Protein AF-0000000077863113 (afdb_homodimer)

Nearest PDB structures (foldseek):
  8gw8-assembly1_R  TM=5.136E-01  e=1.320E-01  Homo sapiens
  7f54-assembly1_R  TM=3.274E-01  e=4.863E-02  Homo sapiens
  7piv-assembly1_R  TM=4.064E-01  e=2.037E-01  Homo sapiens
  6sqg-assembly1_C  TM=4.557E-01  e=2.525E+00  Organic Lake phycodnavirus
  8r5s-assembly1_B  TM=3.617E-01  e=7.473E+00  unidentified

Solvent-accessible surface area (backbone atoms only — not comparable to full-atom values): 28691 Å² total; per-residue (Å²): 130,82,66,84,59,22,24,26,55,73,55,68,52,78,72,56,70,72,52,49,39,53,42,32,12,35,41,34,34,22,44,52,42,21,52,50,45,48,53,46,51,64,68,71,44,88,64,88,75,44,71,48,50,52,22,50,48,44,16,31,52,12,37,45,39,24,47,50,11,49,47,37,26,65,72,30,67,47,63,50,64,61,19,48,49,32,29,50,54,9,47,50,29,28,56,54,19,48,50,48,33,55,53,48,52,40,58,76,76,46,87,51,66,70,63,52,50,51,51,49,49,49,53,53,50,50,47,53,67,43,50,50,59,46,51,56,22,46,56,33,37,63,34,86,88,43,60,70,62,26,43,55,48,30,56,53,42,53,54,49,41,47,50,49,54,41,50,51,52,48,50,56,49,48,50,48,52,53,53,51,50,52,49,49,65,73,51,72,55,61,74,67,54,52,50,47,52,50,49,49,50,52,52,51,52,52,46,51,50,44,46,49,47,45,45,51,30,49,76,70,67,36,56,73,59,28,65,35,42,45,42,32,42,52,32,51,42,54,49,50,47,52,53,43,52,54,45,52,50,52,52,52,59,56,48,57,61,61,68,68,58,78,81,67,70,83,69,73,74,74,71,79,79,85,125,130,83,66,84,59,20,24,26,57,73,55,68,55,77,75,56,70,73,53,49,40,52,42,32,13,36,40,33,35,22,45,53,42,21,52,51,46,48,53,46,52,62,69,71,43,89,64,89,74,43,70,48,50,51,22,50,49,43,16,32,53,11,36,45,38,24,48,51,11,51,47,38,26,66,72,29,67,47,63,50,64,60,20,49,50,32,29,49,54,8,46,52,30,28,57,54,17,49,51,46,33,54,53,47,52,40,58,77,74,46,88,50,67,70,62,53,50,52,51,50,50,51,53,52,50,51,48,54,68,42,51,50,57,46,50,56,23,46,57,34,37,62,35,85,89,43,58,70,63,25,45,57,48,29,55,52,44,52,55,49,40,46,49,51,53,41,51,51,50,48,50,56,49,47,51,49,51,51,54,51,49,52,49,49,66,73,50,72,55,61,74,67,55,52,52,47,50,49,48,47,52,52,53,51,51,52,45,52,49,45,46,50,48,44,46,51,30,49,76,70,68,37,53,74,58,26,65,35,42,44,42,31,42,53,34,50,42,53,49,50,47,52,53,44,51,54,44,51,50,52,53,54,57,55,49,58,60,62,67,68,58,78,81,73,80,80,64,78,71,75,73,85,79,82,130

Foldseek 3Di:
DPPQDALCVLLPNDDDPVLVVVLVVLLVLLLVLLVVLLVCLVVVDPDCPDLLSVLLNQLSVLLNLLSVLVCRRHPNNDQNVVSLVSNLSSVLSNLLSVQSNLLSVCVLQPVDVVVSVVLVVVSVVLSVVLSVQLSVLVVLSSDPVHDCVSVVSNLVSVLVNLVSSLVSLVVSLVVVLVRLVVVCVVCVDDPVLVVLNVLLNVLSVLLSVLSVVLSVCSVVVNVSCSSSSVSVSSSVNSVSSVVNVVSSVVNVVVVVVVPPPPPPPPPPPVVPDDD/DPPQDALCVLLPNDDDPVLVVVLVVLLVLLLVLLVVLLVCLVVVDPDCPDLLSVLLNQLSVLLNLLSVLVCRRHPNNDQNVVSLVSNLSSVLSNLLSVQSNLLSVCVLQPVDVVVSVVLVVVSVVLSVVLSVQLSVLVVLSSDPPHDCVSVVSNLVSVLVSLVSSLVSLVVSLVVVLVRLVVVCVVCVDDPVLVVLSVLLNVLSVLLSVLSVVLSVCSVVVNVSCSSSSVSVSSSVNSVSSVVNVVSSVVNVVVVVVVPPPPPDCPVPPVPDDDD

pLDDT: mean 84.16, std 16.35, range [23.42, 97.44]

Secondary structure (DSSP, 8-state):
------HHHHTT----HHHHHHHHHHHHHHHHHHHHHHHHHHHH-S---SHHHHHHHHHHHHHHHHHHHHHHHHHS-S-HHHHHHHHHHHHHHHHHHHHHHHHHHHHHH---HHHHHHHHHHHHHHHHHHHHHHHHHHHHHH-TTS-THHHHHHHHHHHHHHHHHHHHHHHHHHHHHHHHHHHHHH----HHHHHHHHHHHHHHHHHHHHHHHHHHHHHTT-HHHHHHHHHHHHHHHHHHHHHHHHHHHHHHHHHHHHH----------------/------HHHHTT----HHHHHHHHHHHHHHHHHHHHHHHHHHHH-S---SHHHHHHHHHHHHHHHHHHHHHHHHHS-S-HHHHHHHHHHHHHHHHHHHHHHHHHHHHHH---HHHHHHHHHHHHHHHHHHHHHHHHHHHHHH-TTS-THHHHHHHHHHHHHHHHHHHHHHHHHHHHHHHHHHHHHH----HHHHHHHHHHHHHHHHHHHHHHHHHHHHHTT-HHHHHHHHHHHHHHHHHHHHHHHHHHHHHHHHHHHHH----------------

Organism: Aspergillus terreus (NCBI:txid33178)

InterPro domains:
  IPR056120 Domain of unknown function DUF7703 [PF24802] (14-252)

Structure (mmCIF, N/CA/C/O backbone):
data_AF-0000000077863113-model_v1
#
loop_
_entity.id
_entity.type
_entity.pdbx_description
1 polymer 'Integral membrane protein'
#
loop_
_atom_site.group_PDB
_atom_site.id
_atom_site.type_symbol
_atom_site.label_atom_id
_atom_site.label_alt_id
_atom_site.label_comp_id
_atom_site.label_asym_id
_atom_site.label_entity_id
_atom_site.label_seq_id
_atom_site.pdbx_PDB_ins_code
_atom_site.Cartn_x
_atom_site.Cartn_y
_atom_site.Cartn_z
_atom_site.occupancy
_atom_site.B_iso_or_equiv
_atom_site.auth_seq_id
_atom_site.auth_comp_id
_atom_site.auth_asym_id
_atom_site.auth_atom_id
_atom_site.pdbx_PDB_model_num
ATOM 1 N N . MET A 1 1 ? 6.031 -31.531 -25.062 1 33.16 1 MET A N 1
ATOM 2 C CA . MET A 1 1 ? 6.469 -30.219 -25.516 1 33.16 1 MET A CA 1
ATOM 3 C C . MET A 1 1 ? 6.57 -29.25 -24.344 1 33.16 1 MET A C 1
ATOM 5 O O . MET A 1 1 ? 5.594 -29.031 -23.625 1 33.16 1 MET A O 1
ATOM 9 N N . THR A 1 2 ? 7.715 -29.125 -23.609 1 46.34 2 THR A N 1
ATOM 10 C CA . THR A 1 2 ? 7.992 -28.359 -22.391 1 46.34 2 THR A CA 1
ATOM 11 C C . THR A 1 2 ? 7.52 -26.922 -22.547 1 46.34 2 THR A C 1
ATOM 13 O O . THR A 1 2 ? 7.809 -26.266 -23.562 1 46.34 2 THR A O 1
ATOM 16 N N . GLY A 1 3 ? 6.406 -26.547 -22.188 1 54.03 3 GLY A N 1
ATOM 17 C CA . GLY A 1 3 ? 5.84 -25.219 -22.375 1 54.03 3 GLY A CA 1
ATOM 18 C C . GLY A 1 3 ? 6.887 -24.125 -22.375 1 54.03 3 GLY A C 1
ATOM 19 O O . GLY A 1 3 ? 8.055 -24.375 -22.062 1 54.03 3 GLY A O 1
ATOM 20 N N . PRO A 1 4 ? 6.664 -22.969 -23.125 1 68.44 4 PRO A N 1
ATOM 21 C CA . PRO A 1 4 ? 7.633 -21.875 -23.234 1 68.44 4 PRO A CA 1
ATOM 22 C C . PRO A 1 4 ? 8.25 -21.5 -21.891 1 68.44 4 PRO A C 1
ATOM 24 O O . PRO A 1 4 ? 7.531 -21.375 -20.891 1 68.44 4 PRO A O 1
ATOM 27 N N . GLN A 1 5 ? 9.492 -21.844 -21.719 1 81.62 5 GLN A N 1
ATOM 28 C CA . GLN A 1 5 ? 10.273 -21.594 -20.516 1 81.62 5 GLN A CA 1
ATOM 29 C C . GLN A 1 5 ? 10.438 -20.094 -20.266 1 81.62 5 GLN A C 1
ATOM 31 O O . GLN A 1 5 ? 10.625 -19.328 -21.203 1 81.62 5 GLN A O 1
ATOM 36 N N . THR A 1 6 ? 10.258 -19.719 -19.109 1 86 6 THR A N 1
ATOM 37 C CA . THR A 1 6 ? 10.508 -18.328 -18.734 1 86 6 THR A CA 1
ATOM 38 C C . THR A 1 6 ? 12 -18.016 -18.75 1 86 6 THR A C 1
ATOM 40 O O . THR A 1 6 ? 12.828 -18.938 -18.781 1 86 6 THR A O 1
ATOM 43 N N . ALA A 1 7 ? 12.359 -16.766 -18.828 1 86.31 7 ALA A N 1
ATOM 44 C CA . ALA A 1 7 ? 13.758 -16.344 -18.812 1 86.31 7 ALA A CA 1
ATOM 45 C C . ALA A 1 7 ? 14.469 -16.844 -17.562 1 86.31 7 ALA A C 1
ATOM 47 O O . ALA A 1 7 ? 15.633 -17.25 -17.625 1 86.31 7 ALA A O 1
ATOM 48 N N . SER A 1 8 ? 13.812 -16.844 -16.484 1 85.69 8 SER A N 1
ATOM 49 C CA . SER A 1 8 ? 14.391 -17.297 -15.227 1 85.69 8 SER A CA 1
ATOM 50 C C . SER A 1 8 ? 14.727 -18.797 -15.289 1 85.69 8 SER A C 1
ATOM 52 O O . SER A 1 8 ? 15.805 -19.203 -14.875 1 85.69 8 SER A O 1
ATOM 54 N N . GLU A 1 9 ? 13.859 -19.531 -15.859 1 85 9 GLU A N 1
ATOM 55 C CA . GLU A 1 9 ? 14.086 -20.969 -15.977 1 85 9 GLU A CA 1
ATOM 56 C C . GLU A 1 9 ? 15.188 -21.281 -16.984 1 85 9 GLU A C 1
ATOM 58 O O . GLU A 1 9 ? 15.992 -22.188 -16.766 1 85 9 GLU A O 1
ATOM 63 N N . ALA A 1 10 ? 15.203 -20.484 -18.031 1 82.5 10 ALA A N 1
ATOM 64 C CA . ALA A 1 10 ? 16.188 -20.672 -19.094 1 82.5 10 ALA A CA 1
ATOM 65 C C . ALA A 1 10 ? 17.594 -20.344 -18.594 1 82.5 10 ALA A C 1
ATOM 67 O O . ALA A 1 10 ? 18.578 -20.906 -19.078 1 82.5 10 ALA A O 1
ATOM 68 N N . THR A 1 11 ? 17.672 -19.5 -17.625 1 81.88 11 THR A N 1
ATOM 69 C CA . THR A 1 11 ? 18.969 -19.062 -17.141 1 81.88 11 THR A CA 1
ATOM 70 C C . THR A 1 11 ? 19.344 -19.766 -15.852 1 81.88 11 THR A C 1
ATOM 72 O O . THR A 1 11 ? 20.344 -19.422 -15.219 1 81.88 11 THR A O 1
ATOM 75 N N . GLY A 1 12 ? 18.469 -20.672 -15.328 1 78.38 12 GLY A N 1
ATOM 76 C CA . GLY A 1 12 ? 18.812 -21.5 -14.18 1 78.38 12 GLY A CA 1
ATOM 77 C C . GLY A 1 12 ? 18.297 -20.953 -12.867 1 78.38 12 GLY A C 1
ATOM 78 O O . GLY A 1 12 ? 18.594 -21.484 -11.805 1 78.38 12 GLY A O 1
ATOM 79 N N . PHE A 1 13 ? 17.625 -19.906 -12.984 1 79.81 13 PHE A N 1
ATOM 80 C CA . PHE A 1 13 ? 17.016 -19.359 -11.781 1 79.81 13 PHE A CA 1
ATOM 81 C C . PHE A 1 13 ? 15.641 -19.969 -11.539 1 79.81 13 PHE A C 1
ATOM 83 O O . PHE A 1 13 ? 14.625 -19.391 -11.93 1 79.81 13 PHE A O 1
ATOM 90 N N . ILE A 1 14 ? 15.617 -21.078 -10.836 1 82.25 14 ILE A N 1
ATOM 91 C CA . ILE A 1 14 ? 14.375 -21.828 -10.648 1 82.25 14 ILE A CA 1
ATOM 92 C C . ILE A 1 14 ? 13.711 -21.406 -9.344 1 82.25 14 ILE A C 1
ATOM 94 O O . ILE A 1 14 ? 14.383 -21.297 -8.305 1 82.25 14 ILE A O 1
ATOM 98 N N . VAL A 1 15 ? 12.477 -21.078 -9.477 1 86.5 15 VAL A N 1
ATOM 99 C CA . VAL A 1 15 ? 11.68 -20.672 -8.32 1 86.5 15 VAL A CA 1
ATOM 100 C C . VAL A 1 15 ? 10.469 -21.594 -8.18 1 86.5 15 VAL A C 1
ATOM 102 O O . VAL A 1 15 ? 9.844 -21.969 -9.18 1 86.5 15 VAL A O 1
ATOM 105 N N . SER A 1 16 ? 10.227 -22 -6.941 1 86.81 16 SER A N 1
ATOM 106 C CA . SER A 1 16 ? 9.078 -22.859 -6.672 1 86.81 16 SER A CA 1
ATOM 107 C C . SER A 1 16 ? 7.766 -22.094 -6.848 1 86.81 16 SER A C 1
ATOM 109 O O . SER A 1 16 ? 7.758 -20.875 -6.906 1 86.81 16 SER A O 1
ATOM 111 N N . GLN A 1 17 ? 6.707 -22.797 -6.953 1 84.94 17 GLN A N 1
ATOM 112 C CA . GLN A 1 17 ? 5.398 -22.188 -7.18 1 84.94 17 GLN A CA 1
ATOM 113 C C . GLN A 1 17 ? 4.977 -21.328 -5.996 1 84.94 17 GLN A C 1
ATOM 115 O O . GLN A 1 17 ? 4.535 -20.188 -6.18 1 84.94 17 GLN A O 1
ATOM 120 N N . PRO A 1 18 ? 5.082 -21.781 -4.742 1 82.81 18 PRO A N 1
ATOM 121 C CA . PRO A 1 18 ? 4.73 -20.906 -3.613 1 82.81 18 PRO A CA 1
ATOM 122 C C . PRO A 1 18 ? 5.57 -19.641 -3.562 1 82.81 18 PRO A C 1
ATOM 124 O O . PRO A 1 18 ? 5.07 -18.578 -3.166 1 82.81 18 PRO A O 1
ATOM 127 N N . GLN A 1 19 ? 6.773 -19.781 -4.008 1 87.94 19 GLN A N 1
ATOM 128 C CA . GLN A 1 19 ? 7.641 -18.609 -4.047 1 87.94 19 GLN A CA 1
ATOM 129 C C . GLN A 1 19 ? 7.152 -17.594 -5.086 1 87.94 19 GLN A C 1
ATOM 131 O O . GLN A 1 19 ? 7.234 -16.391 -4.867 1 87.94 19 GLN A O 1
ATOM 136 N N . LYS A 1 20 ? 6.633 -18.125 -6.102 1 89.12 20 LYS A N 1
ATOM 137 C CA . LYS A 1 20 ? 6.121 -17.234 -7.145 1 89.12 20 LYS A CA 1
ATOM 138 C C . LYS A 1 20 ? 4.922 -16.438 -6.645 1 89.12 20 LYS A C 1
ATOM 140 O O . LYS A 1 20 ? 4.742 -15.281 -7.027 1 89.12 20 LYS A O 1
ATOM 145 N N . PHE A 1 21 ? 4.164 -17.047 -5.781 1 89.12 21 PHE A N 1
ATOM 146 C CA . PHE A 1 21 ? 3.029 -16.328 -5.215 1 89.12 21 PHE A CA 1
ATOM 147 C C . PHE A 1 21 ? 3.498 -15.211 -4.305 1 89.12 21 PHE A C 1
ATOM 149 O O . PHE A 1 21 ? 2.965 -14.094 -4.355 1 89.12 21 PHE A O 1
ATOM 156 N N . VAL A 1 22 ? 4.488 -15.555 -3.58 1 89.12 22 VAL A N 1
ATOM 157 C CA . VAL A 1 22 ? 5.023 -14.555 -2.664 1 89.12 22 VAL A CA 1
ATOM 158 C C . VAL A 1 22 ? 5.648 -13.406 -3.459 1 89.12 22 VAL A C 1
ATOM 160 O O . VAL A 1 22 ? 5.445 -12.234 -3.135 1 89.12 22 VAL A O 1
ATOM 163 N N . LEU A 1 23 ? 6.32 -13.766 -4.5 1 91.38 23 LEU A N 1
ATOM 164 C CA . LEU A 1 23 ? 6.957 -12.766 -5.344 1 91.38 23 LEU A CA 1
ATOM 165 C C . LEU A 1 23 ? 5.914 -11.859 -5.996 1 91.38 23 LEU A C 1
ATOM 167 O O . LEU A 1 23 ? 6.105 -10.648 -6.078 1 91.38 23 LEU A O 1
ATOM 171 N N . THR A 1 24 ? 4.875 -12.445 -6.398 1 91.56 24 THR A N 1
ATOM 172 C CA . THR A 1 24 ? 3.826 -11.664 -7.047 1 91.56 24 THR A CA 1
ATOM 173 C C . THR A 1 24 ? 3.139 -10.742 -6.039 1 91.56 24 THR A C 1
ATOM 175 O O . THR A 1 24 ? 2.783 -9.609 -6.367 1 91.56 24 THR A O 1
ATOM 178 N N . ALA A 1 25 ? 2.979 -11.195 -4.84 1 92.44 25 ALA A N 1
ATOM 179 C CA . ALA A 1 25 ? 2.41 -10.352 -3.793 1 92.44 25 ALA A CA 1
ATOM 180 C C . ALA A 1 25 ? 3.297 -9.141 -3.523 1 92.44 25 ALA A C 1
ATOM 182 O O . ALA A 1 25 ? 2.811 -8.008 -3.467 1 92.44 25 ALA A O 1
ATOM 183 N N . PHE A 1 26 ? 4.52 -9.383 -3.441 1 93.19 26 PHE A N 1
ATOM 184 C CA . PHE A 1 26 ? 5.465 -8.297 -3.191 1 93.19 26 PHE A CA 1
ATOM 185 C C . PHE A 1 26 ? 5.477 -7.312 -4.352 1 93.19 26 PHE A C 1
ATOM 187 O O . PHE A 1 26 ? 5.551 -6.098 -4.145 1 93.19 26 PHE A O 1
ATOM 194 N N . SER A 1 27 ? 5.418 -7.859 -5.535 1 93.88 27 SER A N 1
ATOM 195 C CA . SER A 1 27 ? 5.395 -6.992 -6.707 1 93.88 27 SER A CA 1
ATOM 196 C C . SER A 1 27 ? 4.141 -6.121 -6.727 1 93.88 27 SER A C 1
ATOM 198 O O . SER A 1 27 ? 4.203 -4.941 -7.086 1 93.88 27 SER A O 1
ATOM 200 N N . GLY A 1 28 ? 3.055 -6.727 -6.344 1 94.88 28 GLY A N 1
ATOM 201 C CA . GLY A 1 28 ? 1.828 -5.949 -6.262 1 94.88 28 GLY A CA 1
ATOM 202 C C . GLY A 1 28 ? 1.918 -4.793 -5.285 1 94.88 28 GLY A C 1
ATOM 203 O O . GLY A 1 28 ? 1.521 -3.67 -5.602 1 94.88 28 GLY A O 1
ATOM 204 N N . ILE A 1 29 ? 2.469 -5.043 -4.145 1 95.88 29 ILE A N 1
ATOM 205 C CA . ILE A 1 29 ? 2.615 -4.012 -3.123 1 95.88 29 ILE A CA 1
ATOM 206 C C . ILE A 1 29 ? 3.545 -2.912 -3.633 1 95.88 29 ILE A C 1
ATOM 208 O O . ILE A 1 29 ? 3.236 -1.725 -3.508 1 95.88 29 ILE A O 1
ATOM 212 N N . ALA A 1 30 ? 4.629 -3.332 -4.199 1 96.06 30 ALA A N 1
ATOM 213 C CA . ALA A 1 30 ? 5.609 -2.369 -4.695 1 96.06 30 ALA A CA 1
ATOM 214 C C . ALA A 1 30 ? 5 -1.471 -5.77 1 96.06 30 ALA A C 1
ATOM 216 O O . ALA A 1 30 ? 5.215 -0.256 -5.766 1 96.06 30 ALA A O 1
ATOM 217 N N . LEU A 1 31 ? 4.289 -2.068 -6.652 1 96.06 31 LEU A N 1
ATOM 218 C CA . LEU A 1 31 ? 3.652 -1.289 -7.711 1 96.06 31 LEU A CA 1
ATOM 219 C C . LEU A 1 31 ? 2.609 -0.339 -7.133 1 96.06 31 LEU A C 1
ATOM 221 O O . LEU A 1 31 ? 2.498 0.809 -7.57 1 96.06 31 LEU A O 1
ATOM 225 N N . PHE A 1 32 ? 1.879 -0.83 -6.176 1 96.06 32 PHE A N 1
ATOM 226 C CA . PHE A 1 32 ? 0.896 0.003 -5.492 1 96.06 32 PHE A CA 1
ATOM 227 C C . PHE A 1 32 ? 1.566 1.206 -4.84 1 96.06 32 PHE A C 1
ATOM 229 O O . PHE A 1 32 ? 1.116 2.342 -5.012 1 96.06 32 PHE A O 1
ATOM 236 N N . ILE A 1 33 ? 2.633 1.001 -4.156 1 96.25 33 ILE A N 1
ATOM 237 C CA . ILE A 1 33 ? 3.363 2.066 -3.479 1 96.25 33 ILE A CA 1
ATOM 238 C C . ILE A 1 33 ? 3.941 3.033 -4.512 1 96.25 33 ILE A C 1
ATOM 240 O O . ILE A 1 33 ? 3.891 4.25 -4.324 1 96.25 33 ILE A O 1
ATOM 244 N N . ALA A 1 34 ? 4.453 2.48 -5.547 1 96 34 ALA A N 1
ATOM 245 C CA . ALA A 1 34 ? 5.055 3.316 -6.582 1 96 34 ALA A CA 1
ATOM 246 C C . ALA A 1 34 ? 4.027 4.277 -7.18 1 96 34 ALA A C 1
ATOM 248 O O . ALA A 1 34 ? 4.309 5.465 -7.348 1 96 34 ALA A O 1
ATOM 249 N N . ILE A 1 35 ? 2.883 3.793 -7.438 1 95.25 35 ILE A N 1
ATOM 250 C CA . ILE A 1 35 ? 1.823 4.625 -7.996 1 95.25 35 ILE A CA 1
ATOM 251 C C . ILE A 1 35 ? 1.414 5.691 -6.98 1 95.25 35 ILE A C 1
ATOM 253 O O . ILE A 1 35 ? 1.232 6.859 -7.332 1 95.25 35 ILE A O 1
ATOM 257 N N . GLU A 1 36 ? 1.303 5.266 -5.82 1 93.38 36 GLU A N 1
ATOM 258 C CA . GLU A 1 36 ? 0.95 6.199 -4.754 1 93.38 36 GLU A CA 1
ATOM 259 C C . GLU A 1 36 ? 1.989 7.309 -4.625 1 93.38 36 GLU A C 1
ATOM 261 O O . GLU A 1 36 ? 1.639 8.484 -4.508 1 93.38 36 GLU A O 1
ATOM 266 N N . VAL A 1 37 ? 3.195 6.961 -4.633 1 94.56 37 VAL A N 1
ATOM 267 C CA . VAL A 1 37 ? 4.273 7.93 -4.461 1 94.56 37 VAL A CA 1
ATOM 268 C C . VAL A 1 37 ? 4.312 8.875 -5.656 1 94.56 37 VAL A C 1
ATOM 270 O O . VAL A 1 37 ? 4.582 10.07 -5.504 1 94.56 37 VAL A O 1
ATOM 273 N N . ILE A 1 38 ? 4.02 8.422 -6.801 1 94.56 38 ILE A N 1
ATOM 274 C CA . ILE A 1 38 ? 3.988 9.258 -7.996 1 94.56 38 ILE A CA 1
ATOM 275 C C . ILE A 1 38 ? 2.84 10.258 -7.891 1 94.56 38 ILE A C 1
ATOM 277 O O . ILE A 1 38 ? 3.008 11.438 -8.203 1 94.56 38 ILE A O 1
ATOM 281 N N . ILE A 1 39 ? 1.703 9.797 -7.41 1 90.56 39 ILE A N 1
ATOM 282 C CA . ILE A 1 39 ? 0.562 10.688 -7.219 1 90.56 39 ILE A CA 1
ATOM 283 C C . ILE A 1 39 ? 0.904 11.742 -6.172 1 90.56 39 ILE A C 1
ATOM 285 O O . ILE A 1 39 ? 0.648 12.93 -6.379 1 90.56 39 ILE A O 1
ATOM 289 N N . LEU A 1 40 ? 1.508 11.312 -5.141 1 88.44 40 LEU A N 1
ATOM 290 C CA . LEU A 1 40 ? 1.913 12.25 -4.094 1 88.44 40 LEU A CA 1
ATOM 291 C C . LEU A 1 40 ? 2.896 13.281 -4.633 1 88.44 40 LEU A C 1
ATOM 293 O O . LEU A 1 40 ? 2.883 14.438 -4.211 1 88.44 40 LEU A O 1
ATOM 297 N N . CYS A 1 41 ? 3.715 12.836 -5.504 1 89.75 41 CYS A N 1
ATOM 298 C CA . CYS A 1 41 ? 4.695 13.734 -6.109 1 89.75 41 CYS A CA 1
ATOM 299 C C . CYS A 1 41 ? 4.008 14.883 -6.844 1 89.75 41 CYS A C 1
ATOM 301 O O . CYS A 1 41 ? 4.387 16.047 -6.688 1 89.75 41 CYS A O 1
ATOM 303 N N . PHE A 1 42 ? 2.965 14.641 -7.484 1 88.56 42 PHE A N 1
ATOM 304 C CA . PHE A 1 42 ? 2.285 15.641 -8.289 1 88.56 42 PHE A CA 1
ATOM 305 C C . PHE A 1 42 ? 1.34 16.484 -7.434 1 88.56 42 PHE A C 1
ATOM 307 O O . PHE A 1 42 ? 1.058 17.641 -7.758 1 88.56 42 PHE A O 1
ATOM 314 N N . VAL A 1 43 ? 0.921 15.969 -6.293 1 82.31 43 VAL A N 1
ATOM 315 C CA . VAL A 1 43 ? -0.002 16.688 -5.418 1 82.31 43 VAL A CA 1
ATOM 316 C C . VAL A 1 43 ? 0.781 17.578 -4.465 1 82.31 43 VAL A C 1
ATOM 318 O O . VAL A 1 43 ? 0.33 18.672 -4.125 1 82.31 43 VAL A O 1
ATOM 321 N N . THR A 1 44 ? 1.871 17.125 -4.023 1 81.56 44 THR A N 1
ATOM 322 C CA . THR A 1 44 ? 2.641 17.828 -3.002 1 81.56 44 THR A CA 1
ATOM 323 C C . THR A 1 44 ? 3.404 19 -3.611 1 81.56 44 THR A C 1
ATOM 325 O O . THR A 1 44 ? 3.477 20.078 -3.018 1 81.56 44 THR A O 1
ATOM 328 N N . PHE A 1 45 ? 3.922 18.781 -4.77 1 80.81 45 PHE A N 1
ATOM 329 C CA . PHE A 1 45 ? 4.766 19.828 -5.336 1 80.81 45 PHE A CA 1
ATOM 330 C C . PHE A 1 45 ? 3.957 20.75 -6.254 1 80.81 45 PHE A C 1
ATOM 332 O O . PHE A 1 45 ? 3.16 20.266 -7.062 1 80.81 45 PHE A O 1
ATOM 339 N N . LYS A 1 46 ? 4.172 21.969 -6.004 1 76.75 46 LYS A N 1
ATOM 340 C CA . LYS A 1 46 ? 3.521 22.984 -6.832 1 76.75 46 LYS A CA 1
ATOM 341 C C . LYS A 1 46 ? 4.406 23.391 -8.008 1 76.75 46 LYS A C 1
ATOM 343 O O . LYS A 1 46 ? 3.904 23.781 -9.062 1 76.75 46 LYS A O 1
ATOM 348 N N . ARG A 1 47 ? 5.703 23.328 -7.75 1 79 47 ARG A N 1
ATOM 349 C CA . ARG A 1 47 ? 6.676 23.625 -8.789 1 79 47 ARG A CA 1
ATOM 350 C C . ARG A 1 47 ? 7.441 22.375 -9.203 1 79 47 ARG A C 1
ATOM 352 O O . ARG A 1 47 ? 7.895 21.609 -8.352 1 79 47 ARG A O 1
ATOM 359 N N . TYR A 1 48 ? 7.527 22.172 -10.391 1 78.44 48 TYR A N 1
ATOM 360 C CA . TYR A 1 48 ? 8.125 20.938 -10.914 1 78.44 48 TYR A CA 1
ATOM 361 C C . TYR A 1 48 ? 9.555 21.188 -11.383 1 78.44 48 TYR A C 1
ATOM 363 O O . TYR A 1 48 ? 10.008 20.578 -12.359 1 78.44 48 TYR A O 1
ATOM 371 N N . ARG A 1 49 ? 10.242 21.969 -10.75 1 75.75 49 ARG A N 1
ATOM 372 C CA . ARG A 1 49 ? 11.555 22.297 -11.305 1 75.75 49 ARG A CA 1
ATOM 373 C C . ARG A 1 49 ? 12.672 21.906 -10.344 1 75.75 49 ARG A C 1
ATOM 375 O O . ARG A 1 49 ? 13.836 21.844 -10.734 1 75.75 49 ARG A O 1
ATOM 382 N N . GLY A 1 50 ? 12.461 21.438 -9.32 1 82.38 50 GLY A N 1
ATOM 383 C CA . GLY A 1 50 ? 13.539 21.188 -8.367 1 82.38 50 GLY A CA 1
ATOM 384 C C . GLY A 1 50 ? 14.109 19.781 -8.469 1 82.38 50 GLY A C 1
ATOM 385 O O . GLY A 1 50 ? 13.453 18.875 -8.977 1 82.38 50 GLY A O 1
ATOM 386 N N . ALA A 1 51 ? 15.461 19.703 -8.156 1 83.5 51 ALA A N 1
ATOM 387 C CA . ALA A 1 51 ? 16.141 18.406 -8.125 1 83.5 51 ALA A CA 1
ATOM 388 C C . ALA A 1 51 ? 15.406 17.422 -7.234 1 83.5 51 ALA A C 1
ATOM 390 O O . ALA A 1 51 ? 15.367 16.219 -7.527 1 83.5 51 ALA A O 1
ATOM 391 N N . TYR A 1 52 ? 14.812 17.938 -6.316 1 87 52 TYR A N 1
ATOM 392 C CA . TYR A 1 52 ? 14.078 17.094 -5.387 1 87 52 TYR A CA 1
ATOM 393 C C . TYR A 1 52 ? 12.867 16.469 -6.062 1 87 52 TYR A C 1
ATOM 395 O O . TYR A 1 52 ? 12.656 15.25 -5.965 1 87 52 TYR A O 1
ATOM 403 N N . PHE A 1 53 ? 12.188 17.219 -6.812 1 88.56 53 PHE A N 1
ATOM 404 C CA . PHE A 1 53 ? 11.016 16.719 -7.527 1 88.56 53 PHE A CA 1
ATOM 405 C C . PHE A 1 53 ? 11.414 15.672 -8.562 1 88.56 53 PHE A C 1
ATOM 407 O O . PHE A 1 53 ? 10.836 14.578 -8.594 1 88.56 53 PHE A O 1
ATOM 414 N N . TRP A 1 54 ? 12.383 16.016 -9.32 1 90.81 54 TRP A N 1
ATOM 415 C CA . TRP A 1 54 ? 12.773 15.125 -10.414 1 90.81 54 TRP A CA 1
ATOM 416 C C . TRP A 1 54 ? 13.391 13.836 -9.875 1 90.81 54 TRP A C 1
ATOM 418 O O . TRP A 1 54 ? 13.18 12.758 -10.438 1 90.81 54 TRP A O 1
ATOM 428 N N . SER A 1 55 ? 14.164 13.906 -8.867 1 93.38 55 SER A N 1
ATOM 429 C CA . SER A 1 55 ? 14.75 12.703 -8.297 1 93.38 55 SER A CA 1
ATOM 430 C C . SER A 1 55 ? 13.68 11.781 -7.727 1 93.38 55 SER A C 1
ATOM 432 O O . SER A 1 55 ? 13.75 10.562 -7.887 1 93.38 55 SER A O 1
ATOM 434 N N . LEU A 1 56 ? 12.688 12.383 -7.137 1 93.06 56 LEU A N 1
ATOM 435 C CA . LEU A 1 56 ? 11.586 11.602 -6.59 1 93.06 56 LEU A CA 1
ATOM 436 C C . LEU A 1 56 ? 10.789 10.922 -7.707 1 93.06 56 LEU A C 1
ATOM 438 O O . LEU A 1 56 ? 10.445 9.75 -7.602 1 93.06 56 LEU A O 1
ATOM 442 N N . LEU A 1 57 ? 10.57 11.664 -8.703 1 94.31 57 LEU A N 1
ATOM 443 C CA . LEU A 1 57 ? 9.789 11.141 -9.82 1 94.31 57 LEU A CA 1
ATOM 444 C C . LEU A 1 57 ? 10.555 10.039 -10.547 1 94.31 57 LEU A C 1
ATOM 446 O O . LEU A 1 57 ? 9.992 8.977 -10.844 1 94.31 57 LEU A O 1
ATOM 450 N N . VAL A 1 58 ? 11.789 10.281 -10.773 1 95.38 58 VAL A N 1
ATOM 451 C CA . VAL A 1 58 ? 12.625 9.32 -11.484 1 95.38 58 VAL A CA 1
ATOM 452 C C . VAL A 1 58 ? 12.773 8.047 -10.641 1 95.38 58 VAL A C 1
ATOM 454 O O . VAL A 1 58 ? 12.68 6.938 -11.172 1 95.38 58 VAL A O 1
ATOM 457 N N . ALA A 1 59 ? 13.008 8.188 -9.398 1 96.06 59 ALA A N 1
ATOM 458 C CA . ALA A 1 59 ? 13.133 7.035 -8.516 1 96.06 59 ALA A CA 1
ATOM 459 C C . ALA A 1 59 ? 11.836 6.234 -8.469 1 96.06 59 ALA A C 1
ATOM 461 O O . ALA A 1 59 ? 11.859 5 -8.508 1 96.06 59 ALA A O 1
ATOM 462 N N . SER A 1 60 ? 10.711 6.891 -8.438 1 96.06 60 SER A N 1
ATOM 463 C CA . SER A 1 60 ? 9.422 6.223 -8.375 1 96.06 60 SER A CA 1
ATOM 464 C C . SER A 1 60 ? 9.109 5.504 -9.688 1 96.06 60 SER A C 1
ATOM 466 O O . SER A 1 60 ? 8.578 4.391 -9.68 1 96.06 60 SER A O 1
ATOM 468 N N . CYS A 1 61 ? 9.43 6.148 -10.758 1 96.44 61 CYS A N 1
ATOM 469 C CA . CYS A 1 61 ? 9.242 5.5 -12.055 1 96.44 61 CYS A CA 1
ATOM 470 C C . CYS A 1 61 ? 10.156 4.293 -12.195 1 96.44 61 CYS A C 1
ATOM 472 O O . CYS A 1 61 ? 9.773 3.285 -12.789 1 96.44 61 CYS A O 1
ATOM 474 N N . GLY A 1 62 ? 11.32 4.484 -11.656 1 97.38 62 GLY A N 1
ATOM 475 C CA . GLY A 1 62 ? 12.25 3.369 -11.68 1 97.38 62 GLY A CA 1
ATOM 476 C C . GLY A 1 62 ? 11.734 2.146 -10.945 1 97.38 62 GLY A C 1
ATOM 477 O O . GLY A 1 62 ? 12.008 1.013 -11.344 1 97.38 62 GLY A O 1
ATOM 478 N N . LEU A 1 63 ? 10.977 2.342 -9.891 1 96.94 63 LEU A N 1
ATOM 479 C CA . LEU A 1 63 ? 10.359 1.25 -9.148 1 96.94 63 LEU A CA 1
ATOM 480 C C . LEU A 1 63 ? 9.438 0.433 -10.047 1 96.94 63 LEU A C 1
ATOM 482 O O . LEU A 1 63 ? 9.492 -0.798 -10.047 1 96.94 63 LEU A O 1
ATOM 486 N N . ILE A 1 64 ? 8.68 1.106 -10.828 1 97.06 64 ILE A N 1
ATOM 487 C CA . ILE A 1 64 ? 7.715 0.462 -11.711 1 97.06 64 ILE A CA 1
ATOM 488 C C . ILE A 1 64 ? 8.453 -0.336 -12.789 1 97.06 64 ILE A C 1
ATOM 490 O O . ILE A 1 64 ? 8.133 -1.5 -13.031 1 97.06 64 ILE A O 1
ATOM 494 N N . VAL A 1 65 ? 9.445 0.294 -13.328 1 97.06 65 VAL A N 1
ATOM 495 C CA . VAL A 1 65 ? 10.203 -0.33 -14.414 1 97.06 65 VAL A CA 1
ATOM 496 C C . VAL A 1 65 ? 10.93 -1.569 -13.891 1 97.06 65 VAL A C 1
ATOM 498 O O . VAL A 1 65 ? 10.93 -2.615 -14.539 1 97.06 65 VAL A O 1
ATOM 501 N N . ASN A 1 66 ? 11.5 -1.408 -12.727 1 97 66 ASN A N 1
ATOM 502 C CA . ASN A 1 66 ? 12.203 -2.535 -12.117 1 97 66 ASN A CA 1
ATOM 503 C C . ASN A 1 66 ? 11.25 -3.695 -11.836 1 97 66 ASN A C 1
ATOM 505 O O . ASN A 1 66 ? 11.57 -4.848 -12.133 1 97 66 ASN A O 1
ATOM 509 N N . CYS A 1 67 ? 10.086 -3.416 -11.352 1 95.12 67 CYS A N 1
ATOM 510 C CA . CYS A 1 67 ? 9.094 -4.434 -11.039 1 95.12 67 CYS A CA 1
ATOM 511 C C . CYS A 1 67 ? 8.609 -5.137 -12.297 1 95.12 67 CYS A C 1
ATOM 513 O O . CYS A 1 67 ? 8.516 -6.363 -12.336 1 95.12 67 CYS A O 1
ATOM 515 N N . ILE A 1 68 ? 8.398 -4.395 -13.297 1 94.62 68 ILE A N 1
ATOM 516 C CA . ILE A 1 68 ? 7.945 -4.961 -14.562 1 94.62 68 ILE A CA 1
ATOM 517 C C . ILE A 1 68 ? 9.031 -5.863 -15.141 1 94.62 68 ILE A C 1
ATOM 519 O O . ILE A 1 68 ? 8.742 -6.938 -15.68 1 94.62 68 ILE A O 1
ATOM 523 N N . GLY A 1 69 ? 10.219 -5.41 -15.016 1 95.38 69 GLY A N 1
ATOM 524 C CA . GLY A 1 69 ? 11.328 -6.23 -15.477 1 95.38 69 GLY A CA 1
ATOM 525 C C . GLY A 1 69 ? 11.383 -7.594 -14.82 1 95.38 69 GLY A C 1
ATOM 526 O O . GLY A 1 69 ? 11.523 -8.617 -15.5 1 95.38 69 GLY A O 1
ATOM 527 N N . PHE A 1 70 ? 11.211 -7.605 -13.562 1 93.44 70 PHE A N 1
ATOM 528 C CA . PHE A 1 70 ? 11.273 -8.867 -12.844 1 93.44 70 PHE A CA 1
ATOM 529 C C . PHE A 1 70 ? 10.031 -9.711 -13.117 1 93.44 70 PHE A C 1
ATOM 531 O O . PHE A 1 70 ? 10.109 -10.945 -13.164 1 93.44 70 PHE A O 1
ATOM 538 N N . ILE A 1 71 ? 8.93 -9.078 -13.312 1 91.69 71 ILE A N 1
ATOM 539 C CA . ILE A 1 71 ? 7.723 -9.82 -13.672 1 91.69 71 ILE A CA 1
ATOM 540 C C . ILE A 1 71 ? 7.926 -10.523 -15.008 1 91.69 71 ILE A C 1
ATOM 542 O O . ILE A 1 71 ? 7.609 -11.703 -15.148 1 91.69 71 ILE A O 1
ATOM 546 N N . ILE A 1 72 ? 8.516 -9.844 -15.93 1 92.62 72 ILE A N 1
ATOM 547 C CA . ILE A 1 72 ? 8.781 -10.445 -17.234 1 92.62 72 ILE A CA 1
ATOM 548 C C . ILE A 1 72 ? 9.82 -11.555 -17.094 1 92.62 72 ILE A C 1
ATOM 550 O O . ILE A 1 72 ? 9.68 -12.625 -17.688 1 92.62 72 ILE A O 1
ATOM 554 N N . PHE A 1 73 ? 10.766 -11.352 -16.266 1 92.81 73 PHE A N 1
ATOM 555 C CA . PHE A 1 73 ? 11.867 -12.289 -16.078 1 92.81 73 PHE A CA 1
ATOM 556 C C . PHE A 1 73 ? 11.367 -13.609 -15.508 1 92.81 73 PHE A C 1
ATOM 558 O O . PHE A 1 73 ? 11.773 -14.68 -15.953 1 92.81 73 PHE A O 1
ATOM 565 N N . PHE A 1 74 ? 10.406 -13.562 -14.609 1 89.88 74 PHE A N 1
ATOM 566 C CA . PHE A 1 74 ? 10.016 -14.75 -13.867 1 89.88 74 PHE A CA 1
ATOM 567 C C . PHE A 1 74 ? 8.734 -15.352 -14.43 1 89.88 74 PHE A C 1
ATOM 569 O O . PHE A 1 74 ? 8.492 -16.547 -14.297 1 89.88 74 PHE A O 1
ATOM 576 N N . PHE A 1 75 ? 7.91 -14.547 -15.133 1 88.5 75 PHE A N 1
ATOM 577 C CA . PHE A 1 75 ? 6.566 -15.047 -15.398 1 88.5 75 PHE A CA 1
ATOM 578 C C . PHE A 1 75 ? 6.27 -15.047 -16.891 1 88.5 75 PHE A C 1
ATOM 580 O O . PHE A 1 75 ? 5.305 -15.672 -17.344 1 88.5 75 PHE A O 1
ATOM 587 N N . VAL A 1 76 ? 7.012 -14.398 -17.625 1 87.75 76 VAL A N 1
ATOM 588 C CA . VAL A 1 76 ? 6.734 -14.289 -19.047 1 87.75 76 VAL A CA 1
ATOM 589 C C . VAL A 1 76 ? 7.824 -15.008 -19.844 1 87.75 76 VAL A C 1
ATOM 591 O O . VAL A 1 76 ? 9.008 -14.93 -19.5 1 87.75 76 VAL A O 1
ATOM 594 N N . ALA A 1 77 ? 7.367 -15.734 -20.844 1 87.12 77 ALA A N 1
ATOM 595 C CA . ALA A 1 77 ? 8.32 -16.391 -21.734 1 87.12 77 ALA A CA 1
ATOM 596 C C . ALA A 1 77 ? 8.852 -15.43 -22.797 1 87.12 77 ALA A C 1
ATOM 598 O O . ALA A 1 77 ? 8.328 -15.375 -23.906 1 87.12 77 ALA A O 1
ATOM 599 N N . ALA A 1 78 ? 9.711 -14.57 -22.406 1 87.19 78 ALA A N 1
ATOM 600 C CA . ALA A 1 78 ? 10.328 -13.586 -23.281 1 87.19 78 ALA A CA 1
ATOM 601 C C . ALA A 1 78 ? 11.852 -13.68 -23.219 1 87.19 78 ALA A C 1
ATOM 603 O O . ALA A 1 78 ? 12.406 -14.469 -22.453 1 87.19 78 ALA A O 1
ATOM 604 N N . SER A 1 79 ? 12.422 -13 -24.141 1 89.38 79 SER A N 1
ATOM 605 C CA . SER A 1 79 ? 13.875 -12.945 -24.172 1 89.38 79 SER A CA 1
ATOM 606 C C . SER A 1 79 ? 14.43 -12.414 -22.844 1 89.38 79 SER A C 1
ATOM 608 O O . SER A 1 79 ? 13.922 -11.43 -22.312 1 89.38 79 SER A O 1
ATOM 610 N N . PRO A 1 80 ? 15.383 -13.102 -22.344 1 91.69 80 PRO A N 1
ATOM 611 C CA . PRO A 1 80 ? 15.977 -12.641 -21.094 1 91.69 80 PRO A CA 1
ATOM 612 C C . PRO A 1 80 ? 16.594 -11.25 -21.203 1 91.69 80 PRO A C 1
ATOM 614 O O . PRO A 1 80 ? 16.672 -10.523 -20.203 1 91.69 80 PRO A O 1
ATOM 617 N N . TYR A 1 81 ? 16.953 -10.836 -22.391 1 93.38 81 TYR A N 1
ATOM 618 C CA . TYR A 1 81 ? 17.625 -9.555 -22.578 1 93.38 81 TYR A CA 1
ATOM 619 C C . TYR A 1 81 ? 16.672 -8.391 -22.344 1 93.38 81 TYR A C 1
ATOM 621 O O . TYR A 1 81 ? 17.062 -7.348 -21.828 1 93.38 81 TYR A O 1
ATOM 629 N N . VAL A 1 82 ? 15.453 -8.578 -22.719 1 93.81 82 VAL A N 1
ATOM 630 C CA . VAL A 1 82 ? 14.469 -7.523 -22.516 1 93.81 82 VAL A CA 1
ATOM 631 C C . VAL A 1 82 ? 14.211 -7.32 -21.031 1 93.81 82 VAL A C 1
ATOM 633 O O . VAL A 1 82 ? 14.219 -6.188 -20.547 1 93.81 82 VAL A O 1
ATOM 636 N N . SER A 1 83 ? 13.984 -8.359 -20.359 1 95 83 SER A N 1
ATOM 637 C CA . SER A 1 83 ? 13.703 -8.273 -18.922 1 95 83 SER A CA 1
ATOM 638 C C . SER A 1 83 ? 14.906 -7.723 -18.156 1 95 83 SER A C 1
ATOM 640 O O . SER A 1 83 ? 14.75 -6.836 -17.312 1 95 83 SER A O 1
ATOM 642 N N . VAL A 1 84 ? 16.078 -8.156 -18.547 1 95.19 84 VAL A N 1
ATOM 643 C CA . VAL A 1 84 ? 17.281 -7.734 -17.859 1 95.19 84 VAL A CA 1
ATOM 644 C C . VAL A 1 84 ? 17.531 -6.246 -18.094 1 95.19 84 VAL A C 1
ATOM 646 O O . VAL A 1 84 ? 17.922 -5.52 -17.172 1 95.19 84 VAL A O 1
ATOM 649 N N . THR A 1 85 ? 17.297 -5.785 -19.234 1 96.69 85 THR A N 1
ATOM 650 C CA . THR A 1 85 ? 17.469 -4.371 -19.547 1 96.69 85 THR A CA 1
ATOM 651 C C . THR A 1 85 ? 16.516 -3.518 -18.703 1 96.69 85 THR A C 1
ATOM 653 O O . THR A 1 85 ? 16.922 -2.498 -18.141 1 96.69 85 THR A O 1
ATOM 656 N N . LEU A 1 86 ? 15.344 -3.926 -18.578 1 96.5 86 LEU A N 1
ATOM 657 C CA . LEU A 1 86 ? 14.375 -3.197 -17.766 1 96.5 86 LEU A CA 1
ATOM 658 C C . LEU A 1 86 ? 14.766 -3.225 -16.297 1 96.5 86 LEU A C 1
ATOM 660 O O . LEU A 1 86 ? 14.672 -2.207 -15.602 1 96.5 86 LEU A O 1
ATOM 664 N N . ILE A 1 87 ? 15.211 -4.363 -15.875 1 96.56 87 ILE A N 1
ATOM 665 C CA . ILE A 1 87 ? 15.633 -4.523 -14.492 1 96.56 87 ILE A CA 1
ATOM 666 C C . ILE A 1 87 ? 16.766 -3.553 -14.18 1 96.56 87 ILE A C 1
ATOM 668 O O . ILE A 1 87 ? 16.75 -2.867 -13.156 1 96.56 87 ILE A O 1
ATOM 672 N N . LEU A 1 88 ? 17.672 -3.48 -15.094 1 97.06 88 LEU A N 1
ATOM 673 C CA . LEU A 1 88 ? 18.859 -2.641 -14.891 1 97.06 88 LEU A CA 1
ATOM 674 C C . LEU A 1 88 ? 18.484 -1.163 -14.93 1 97.06 88 LEU A C 1
ATOM 676 O O . LEU A 1 88 ? 18.891 -0.39 -14.062 1 97.06 88 LEU A O 1
ATOM 680 N N . ILE A 1 89 ? 17.703 -0.792 -15.859 1 97 89 ILE A N 1
ATOM 681 C CA . ILE A 1 89 ? 17.266 0.598 -15.953 1 97 89 ILE A CA 1
ATOM 682 C C . ILE A 1 89 ? 16.516 0.992 -14.695 1 97 89 ILE A C 1
ATOM 684 O O . ILE A 1 89 ? 16.766 2.053 -14.117 1 97 89 ILE A O 1
ATOM 688 N N . GLY A 1 90 ? 15.625 0.157 -14.289 1 97.38 90 GLY A N 1
ATOM 689 C CA . GLY A 1 90 ? 14.875 0.413 -13.078 1 97.38 90 GLY A CA 1
ATOM 690 C C . GLY A 1 90 ? 15.75 0.514 -11.844 1 97.38 90 GLY A C 1
ATOM 691 O O . GLY A 1 90 ? 15.547 1.396 -11 1 97.38 90 GLY A O 1
ATOM 692 N N . TRP A 1 91 ? 16.672 -0.357 -11.766 1 96.56 91 TRP A N 1
ATOM 693 C CA . TRP A 1 91 ? 17.578 -0.379 -10.617 1 96.56 91 TRP A CA 1
ATOM 694 C C . TRP A 1 91 ? 18.406 0.9 -10.555 1 96.56 91 TRP A C 1
ATOM 696 O O . TRP A 1 91 ? 18.516 1.521 -9.5 1 96.56 91 TRP A O 1
ATOM 706 N N . TYR A 1 92 ? 18.922 1.312 -11.711 1 96.44 92 TYR A N 1
ATOM 707 C CA . TYR A 1 92 ? 19.719 2.537 -11.773 1 96.44 92 TYR A CA 1
ATOM 708 C C . TYR A 1 92 ? 18.906 3.732 -11.281 1 96.44 92 TYR A C 1
ATOM 710 O O . TYR A 1 92 ? 19.375 4.496 -10.43 1 96.44 92 TYR A O 1
ATOM 718 N N . CYS A 1 93 ? 17.719 3.799 -11.789 1 95.81 93 CYS A N 1
ATOM 719 C CA . CYS A 1 93 ? 16.875 4.941 -11.484 1 95.81 93 CYS A CA 1
ATOM 720 C C . CYS A 1 93 ? 16.422 4.918 -10.031 1 95.81 93 CYS A C 1
ATOM 722 O O . CYS A 1 93 ? 16.391 5.957 -9.367 1 95.81 93 CYS A O 1
ATOM 724 N N . MET A 1 94 ? 16.172 3.812 -9.555 1 94.75 94 MET A N 1
ATOM 725 C CA . MET A 1 94 ? 15.641 3.682 -8.203 1 94.75 94 MET A CA 1
ATOM 726 C C . MET A 1 94 ? 16.719 3.979 -7.168 1 94.75 94 MET A C 1
ATOM 728 O O . MET A 1 94 ? 16.516 4.801 -6.273 1 94.75 94 MET A O 1
ATOM 732 N N . VAL A 1 95 ? 17.891 3.375 -7.293 1 94.31 95 VAL A N 1
ATOM 733 C CA . VAL A 1 95 ? 18.922 3.467 -6.277 1 94.31 95 VAL A CA 1
ATOM 734 C C . VAL A 1 95 ? 19.609 4.828 -6.359 1 94.31 95 VAL A C 1
ATOM 736 O O . VAL A 1 95 ? 19.766 5.52 -5.348 1 94.31 95 VAL A O 1
ATOM 739 N N . THR A 1 96 ? 20 5.188 -7.543 1 94.31 96 THR A N 1
ATOM 740 C CA . THR A 1 96 ? 20.656 6.48 -7.707 1 94.31 96 THR A CA 1
ATOM 741 C C . THR A 1 96 ? 19.672 7.621 -7.492 1 94.31 96 THR A C 1
ATOM 743 O O . THR A 1 96 ? 20.031 8.656 -6.926 1 94.31 96 THR A O 1
ATOM 746 N N . GLY A 1 97 ? 18.438 7.398 -7.938 1 93.62 97 GLY A N 1
ATOM 747 C CA . GLY A 1 97 ? 17.422 8.406 -7.68 1 93.62 97 GLY A CA 1
ATOM 748 C C . GLY A 1 97 ? 17.203 8.664 -6.203 1 93.62 97 GLY A C 1
ATOM 749 O O . GLY A 1 97 ? 17.125 9.82 -5.777 1 93.62 97 GLY A O 1
ATOM 750 N N . HIS A 1 98 ? 17.109 7.629 -5.477 1 93.88 98 HIS A N 1
ATOM 751 C CA . HIS A 1 98 ? 16.922 7.777 -4.039 1 93.88 98 HIS A CA 1
ATOM 752 C C . HIS A 1 98 ? 18.109 8.477 -3.395 1 93.88 98 HIS A C 1
ATOM 754 O O . HIS A 1 98 ? 17.938 9.281 -2.477 1 93.88 98 HIS A O 1
ATOM 760 N N . SER A 1 99 ? 19.328 8.203 -3.814 1 93.69 99 SER A N 1
ATOM 761 C CA . SER A 1 99 ? 20.516 8.859 -3.287 1 93.69 99 SER A CA 1
ATOM 762 C C . SER A 1 99 ? 20.484 10.359 -3.562 1 93.69 99 SER A C 1
ATOM 764 O O . SER A 1 99 ? 20.875 11.156 -2.703 1 93.69 99 SER A O 1
ATOM 766 N N . ILE A 1 100 ? 20.016 10.68 -4.699 1 93.38 100 ILE A N 1
ATOM 767 C CA . ILE A 1 100 ? 19.938 12.094 -5.043 1 93.38 100 ILE A CA 1
ATOM 768 C C . ILE A 1 100 ? 18.844 12.766 -4.215 1 93.38 100 ILE A C 1
ATOM 770 O O . ILE A 1 100 ? 18.984 13.938 -3.836 1 93.38 100 ILE A O 1
ATOM 774 N N . VAL A 1 101 ? 17.797 12.086 -3.951 1 91.88 101 VAL A N 1
ATOM 775 C CA . VAL A 1 101 ? 16.766 12.609 -3.07 1 91.88 101 VAL A CA 1
ATOM 776 C C . VAL A 1 101 ? 17.359 12.93 -1.702 1 91.88 101 VAL A C 1
ATOM 778 O O . VAL A 1 101 ? 17.109 14.008 -1.146 1 91.88 101 VAL A O 1
ATOM 781 N N . LEU A 1 102 ? 18.156 12.023 -1.181 1 90 102 LEU A N 1
ATOM 782 C CA . LEU A 1 102 ? 18.797 12.242 0.109 1 90 102 LEU A CA 1
ATOM 783 C C . LEU A 1 102 ? 19.75 13.43 0.048 1 90 102 LEU A C 1
ATOM 785 O O . LEU A 1 102 ? 19.812 14.227 0.985 1 90 102 LEU A O 1
ATOM 789 N N . TRP A 1 103 ? 20.438 13.484 -1.024 1 90.56 103 TRP A N 1
ATOM 790 C CA . TRP A 1 103 ? 21.359 14.594 -1.234 1 90.56 103 TRP A CA 1
ATOM 791 C C . TRP A 1 103 ? 20.609 15.922 -1.296 1 90.56 103 TRP A C 1
ATOM 793 O O . TRP A 1 103 ? 21.047 16.922 -0.705 1 90.56 103 TRP A O 1
ATOM 803 N N . SER A 1 104 ? 19.531 15.992 -1.966 1 87.44 104 SER A N 1
ATOM 804 C CA . SER A 1 104 ? 18.734 17.203 -2.111 1 87.44 104 SER A CA 1
ATOM 805 C C . SER A 1 104 ? 18.188 17.672 -0.769 1 87.44 104 SER A C 1
ATOM 807 O O . SER A 1 104 ? 18.047 18.875 -0.524 1 87.44 104 SER A O 1
ATOM 809 N N . ARG A 1 105 ? 17.875 16.766 -0.011 1 83.94 105 ARG A N 1
ATOM 810 C CA . ARG A 1 105 ? 17.375 17.078 1.324 1 83.94 105 ARG A CA 1
ATOM 811 C C . ARG A 1 105 ? 18.469 17.719 2.176 1 83.94 105 ARG A C 1
ATOM 813 O O . ARG A 1 105 ? 18.172 18.562 3.029 1 83.94 105 ARG A O 1
ATOM 820 N N . LEU A 1 106 ? 19.609 17.297 2.006 1 82.81 106 LEU A N 1
ATOM 821 C CA . LEU A 1 106 ? 20.719 17.828 2.783 1 82.81 106 LEU A CA 1
ATOM 822 C C . LEU A 1 106 ? 20.891 19.328 2.537 1 82.81 106 LEU A C 1
ATOM 824 O O . LEU A 1 106 ? 21.391 20.047 3.406 1 82.81 106 LEU A O 1
ATOM 828 N N . HIS A 1 107 ? 20.438 19.766 1.401 1 80.06 107 HIS A N 1
ATOM 829 C CA . HIS A 1 107 ? 20.5 21.203 1.099 1 80.06 107 HIS A CA 1
ATOM 830 C C . HIS A 1 107 ? 19.625 22 2.047 1 80.06 107 HIS A C 1
ATOM 832 O O . HIS A 1 107 ? 19.891 23.188 2.277 1 80.06 107 HIS A O 1
ATOM 838 N N . LEU A 1 108 ? 18.703 21.391 2.602 1 72.06 108 LEU A N 1
ATOM 839 C CA . LEU A 1 108 ? 17.766 22.078 3.469 1 72.06 108 LEU A CA 1
ATOM 840 C C . LEU A 1 108 ? 18.344 22.25 4.867 1 72.06 108 LEU A C 1
ATOM 842 O O . LEU A 1 108 ? 17.953 23.172 5.598 1 72.06 108 LEU A O 1
ATOM 846 N N . VAL A 1 109 ? 19.281 21.406 5.184 1 71.94 109 VAL A N 1
ATOM 847 C CA . VAL A 1 109 ? 19.797 21.438 6.555 1 71.94 109 VAL A CA 1
ATOM 848 C C . VAL A 1 109 ? 21.25 21.891 6.551 1 71.94 109 VAL A C 1
ATOM 850 O O . VAL A 1 109 ? 21.734 22.422 7.547 1 71.94 109 VAL A O 1
ATOM 853 N N . PHE A 1 110 ? 21.875 21.547 5.496 1 70.31 110 PHE A N 1
ATOM 854 C CA . PHE A 1 110 ? 23.328 21.719 5.426 1 70.31 110 PHE A CA 1
ATOM 855 C C . PHE A 1 110 ? 23.688 22.812 4.426 1 70.31 110 PHE A C 1
ATOM 857 O O . PHE A 1 110 ? 23.344 22.719 3.246 1 70.31 110 PHE A O 1
ATOM 864 N N . ARG A 1 111 ? 24.125 23.969 4.977 1 68.94 111 ARG A N 1
ATOM 865 C CA . ARG A 1 111 ? 24.359 25.141 4.141 1 68.94 111 ARG A CA 1
ATOM 866 C C . ARG A 1 111 ? 25.828 25.25 3.744 1 68.94 111 ARG A C 1
ATOM 868 O O . ARG A 1 111 ? 26.375 26.344 3.662 1 68.94 111 ARG A O 1
ATOM 875 N N . ARG A 1 112 ? 26.547 24.219 3.609 1 82.56 112 ARG A N 1
ATOM 876 C CA . ARG A 1 112 ? 27.922 24.297 3.123 1 82.56 112 ARG A CA 1
ATOM 877 C C . ARG A 1 112 ? 28.031 23.703 1.725 1 82.56 112 ARG A C 1
ATOM 879 O O . ARG A 1 112 ? 28.078 22.469 1.565 1 82.56 112 ARG A O 1
ATOM 886 N N . PRO A 1 113 ? 28.219 24.438 0.751 1 86.06 113 PRO A N 1
ATOM 887 C CA . PRO A 1 113 ? 28.172 23.984 -0.642 1 86.06 113 PRO A CA 1
ATOM 888 C C . PRO A 1 113 ? 29.328 23.047 -1.004 1 86.06 113 PRO A C 1
ATOM 890 O O . PRO A 1 113 ? 29.156 22.156 -1.831 1 86.06 113 PRO A O 1
ATOM 893 N N . LYS A 1 114 ? 30.516 23.297 -0.455 1 88.56 114 LYS A N 1
ATOM 894 C CA . LYS A 1 114 ? 31.656 22.453 -0.769 1 88.56 114 LYS A CA 1
ATOM 895 C C . LYS A 1 114 ? 31.391 21 -0.377 1 88.56 114 LYS A C 1
ATOM 897 O O . LYS A 1 114 ? 31.688 20.078 -1.145 1 88.56 114 LYS A O 1
ATOM 902 N N . TYR A 1 115 ? 30.891 20.75 0.8 1 86.88 115 TYR A N 1
ATOM 903 C CA . TYR A 1 115 ? 30.578 19.406 1.275 1 86.88 115 TYR A CA 1
ATOM 904 C C . TYR A 1 115 ? 29.469 18.781 0.457 1 86.88 115 TYR A C 1
ATOM 906 O O . TYR A 1 115 ? 29.484 17.578 0.197 1 86.88 115 TYR A O 1
ATOM 914 N N . LEU A 1 116 ? 28.531 19.562 0 1 90 116 LEU A N 1
ATOM 915 C CA . LEU A 1 116 ? 27.438 19.062 -0.826 1 90 116 LEU A CA 1
ATOM 916 C C . LEU A 1 116 ? 27.953 18.609 -2.186 1 90 116 LEU A C 1
ATOM 918 O O . LEU A 1 116 ? 27.5 17.594 -2.719 1 90 116 LEU A O 1
ATOM 922 N N . ARG A 1 117 ? 28.875 19.297 -2.676 1 92.69 117 ARG A N 1
ATOM 923 C CA . ARG A 1 117 ? 29.484 18.906 -3.945 1 92.69 117 ARG A CA 1
ATOM 924 C C . ARG A 1 117 ? 30.297 17.625 -3.797 1 92.69 117 ARG A C 1
ATOM 926 O O . ARG A 1 117 ? 30.297 16.781 -4.699 1 92.69 117 ARG A O 1
ATOM 933 N N . LEU A 1 118 ? 30.984 17.484 -2.689 1 92.62 118 LEU A N 1
ATOM 934 C CA . LEU A 1 118 ? 31.766 16.281 -2.424 1 92.62 118 LEU A CA 1
ATOM 935 C C . LEU A 1 118 ? 30.844 15.07 -2.297 1 92.62 118 LEU A C 1
ATOM 937 O O . LEU A 1 118 ? 31.172 13.992 -2.795 1 92.62 118 LEU A O 1
ATOM 941 N N . ILE A 1 119 ? 29.734 15.305 -1.666 1 93.12 119 ILE A N 1
ATOM 942 C CA . ILE A 1 119 ? 28.766 14.219 -1.488 1 93.12 119 ILE A CA 1
ATOM 943 C C . ILE A 1 119 ? 28.188 13.82 -2.842 1 93.12 119 ILE A C 1
ATOM 945 O O . ILE A 1 119 ? 28.031 12.633 -3.127 1 93.12 119 ILE A O 1
ATOM 949 N N . LEU A 1 120 ? 27.906 14.719 -3.646 1 93.94 120 LEU A N 1
ATOM 950 C CA . LEU A 1 120 ? 27.391 14.43 -4.98 1 93.94 120 LEU A CA 1
ATOM 951 C C . LEU A 1 120 ? 28.422 13.648 -5.797 1 93.94 120 LEU A C 1
ATOM 953 O O . LEU A 1 120 ? 28.062 12.703 -6.508 1 93.94 120 LEU A O 1
ATOM 957 N N . ALA A 1 121 ? 29.609 14.109 -5.684 1 94.75 121 ALA A N 1
ATOM 958 C CA . ALA A 1 121 ? 30.688 13.406 -6.383 1 94.75 121 ALA A CA 1
ATOM 959 C C . ALA A 1 121 ? 30.797 11.969 -5.898 1 94.75 121 ALA A C 1
ATOM 961 O O . ALA A 1 121 ? 31.047 11.055 -6.691 1 94.75 121 ALA A O 1
ATOM 962 N N . LEU A 1 122 ? 30.672 11.75 -4.672 1 94.5 122 LEU A N 1
ATOM 963 C CA . LEU A 1 122 ? 30.719 10.406 -4.098 1 94.5 122 LEU A CA 1
ATOM 964 C C . LEU A 1 122 ? 29.578 9.547 -4.637 1 94.5 122 LEU A C 1
ATOM 966 O O . LEU A 1 122 ? 29.781 8.383 -4.973 1 94.5 122 LEU A O 1
ATOM 970 N N . ILE A 1 123 ? 28.406 10.125 -4.754 1 95 123 ILE A N 1
ATOM 971 C CA . ILE A 1 123 ? 27.234 9.406 -5.254 1 95 123 ILE A CA 1
ATOM 972 C C . ILE A 1 123 ? 27.453 9.008 -6.711 1 95 123 ILE A C 1
ATOM 974 O O . ILE A 1 123 ? 27.219 7.859 -7.086 1 95 123 ILE A O 1
ATOM 978 N N . VAL A 1 124 ? 27.969 9.898 -7.465 1 95.12 124 VAL A N 1
ATOM 979 C CA . VAL A 1 124 ? 28.172 9.656 -8.891 1 95.12 124 VAL A CA 1
ATOM 980 C C . VAL A 1 124 ? 29.281 8.617 -9.078 1 95.12 124 VAL A C 1
ATOM 982 O O . VAL A 1 124 ? 29.141 7.703 -9.898 1 95.12 124 VAL A O 1
ATOM 985 N N . THR A 1 125 ? 30.312 8.75 -8.344 1 95.25 125 THR A N 1
ATOM 986 C CA . THR A 1 125 ? 31.422 7.797 -8.438 1 95.25 125 THR A CA 1
ATOM 987 C C . THR A 1 125 ? 30.953 6.398 -8.039 1 95.25 125 THR A C 1
ATOM 989 O O . THR A 1 125 ? 31.266 5.422 -8.727 1 95.25 125 THR A O 1
ATOM 992 N N . ASN A 1 126 ? 30.25 6.309 -6.969 1 95.69 126 ASN A N 1
ATOM 993 C CA . ASN A 1 126 ? 29.719 5.027 -6.516 1 95.69 126 ASN A CA 1
ATOM 994 C C . ASN A 1 126 ? 28.797 4.402 -7.555 1 95.69 126 ASN A C 1
ATOM 996 O O . ASN A 1 126 ? 28.859 3.199 -7.809 1 95.69 126 ASN A O 1
ATOM 1000 N N . ALA A 1 127 ? 27.969 5.242 -8.164 1 95.44 127 ALA A N 1
ATOM 1001 C CA . ALA A 1 127 ? 27.047 4.758 -9.188 1 95.44 127 ALA A CA 1
ATOM 1002 C C . ALA A 1 127 ? 27.797 4.16 -10.367 1 95.44 127 ALA A C 1
ATOM 1004 O O . ALA A 1 127 ? 27.484 3.055 -10.812 1 95.44 127 ALA A O 1
ATOM 1005 N N . ILE A 1 128 ? 28.766 4.816 -10.773 1 95.5 128 ILE A N 1
ATOM 1006 C CA . ILE A 1 128 ? 29.531 4.355 -11.93 1 95.5 128 ILE A CA 1
ATOM 1007 C C . ILE A 1 128 ? 30.297 3.09 -11.57 1 95.5 128 ILE A C 1
ATOM 1009 O O . ILE A 1 128 ? 30.281 2.107 -12.312 1 95.5 128 ILE A O 1
ATOM 1013 N N . CYS A 1 129 ? 30.906 3.045 -10.461 1 95.75 129 CYS A N 1
ATOM 1014 C CA . CYS A 1 129 ? 31.766 1.946 -10.039 1 95.75 129 CYS A CA 1
ATOM 1015 C C . CYS A 1 129 ? 30.953 0.688 -9.773 1 95.75 129 CYS A C 1
ATOM 1017 O O . CYS A 1 129 ? 31.453 -0.427 -9.953 1 95.75 129 CYS A O 1
ATOM 1019 N N . LEU A 1 130 ? 29.766 0.827 -9.422 1 96.5 130 LEU A N 1
ATOM 1020 C CA . LEU A 1 130 ? 29 -0.343 -9.023 1 96.5 130 LEU A CA 1
ATOM 1021 C C . LEU A 1 130 ? 28.016 -0.754 -10.125 1 96.5 130 LEU A C 1
ATOM 1023 O O . LEU A 1 130 ? 27.797 -1.945 -10.352 1 96.5 130 LEU A O 1
ATOM 1027 N N . HIS A 1 131 ? 27.438 0.177 -10.898 1 96.38 131 HIS A N 1
ATOM 1028 C CA . HIS A 1 131 ? 26.453 -0.15 -11.93 1 96.38 131 HIS A CA 1
ATOM 1029 C C . HIS A 1 131 ? 27.125 -0.79 -13.141 1 96.38 131 HIS A C 1
ATOM 1031 O O . HIS A 1 131 ? 26.562 -1.699 -13.758 1 96.38 131 HIS A O 1
ATOM 1037 N N . VAL A 1 132 ? 28.25 -0.358 -13.453 1 95.75 132 VAL A N 1
ATOM 1038 C CA . VAL A 1 132 ? 28.906 -0.819 -14.68 1 95.75 132 VAL A CA 1
ATOM 1039 C C . VAL A 1 132 ? 29.266 -2.297 -14.547 1 95.75 132 VAL A C 1
ATOM 1041 O O . VAL A 1 132 ? 28.859 -3.117 -15.375 1 95.75 132 VAL A O 1
ATOM 1044 N N . PRO A 1 133 ? 30 -2.709 -13.508 1 95.81 133 PRO A N 1
ATOM 1045 C CA . PRO A 1 133 ? 30.344 -4.133 -13.406 1 95.81 133 PRO A CA 1
ATOM 1046 C C . PRO A 1 133 ? 29.109 -5.023 -13.297 1 95.81 133 PRO A C 1
ATOM 1048 O O . PRO A 1 133 ? 29.078 -6.117 -13.867 1 95.81 133 PRO A O 1
ATOM 1051 N N . ILE A 1 134 ? 28.109 -4.574 -12.562 1 95.69 134 ILE A N 1
ATOM 1052 C CA . ILE A 1 134 ? 26.922 -5.406 -12.383 1 95.69 134 ILE A CA 1
ATOM 1053 C C . ILE A 1 134 ? 26.203 -5.578 -13.719 1 95.69 134 ILE A C 1
ATOM 1055 O O . ILE A 1 134 ? 25.625 -6.637 -13.992 1 95.69 134 ILE A O 1
ATOM 1059 N N . THR A 1 135 ? 26.219 -4.535 -14.562 1 96.38 135 THR A N 1
ATOM 1060 C CA . THR A 1 135 ? 25.594 -4.594 -15.875 1 96.38 135 THR A CA 1
ATOM 1061 C C . THR A 1 135 ? 26.281 -5.621 -16.766 1 96.38 135 THR A C 1
ATOM 1063 O O . THR A 1 135 ? 25.625 -6.48 -17.359 1 96.38 135 THR A O 1
ATOM 1066 N N . VAL A 1 136 ? 27.547 -5.617 -16.781 1 95.69 136 VAL A N 1
ATOM 1067 C CA . VAL A 1 136 ? 28.312 -6.527 -17.625 1 95.69 136 VAL A CA 1
ATOM 1068 C C . VAL A 1 136 ? 28.141 -7.961 -17.141 1 95.69 136 VAL A C 1
ATOM 1070 O O . VAL A 1 136 ? 27.906 -8.875 -17.922 1 95.69 136 VAL A O 1
ATOM 1073 N N . LEU A 1 137 ? 28.188 -8.117 -15.875 1 95.19 137 LEU A N 1
ATOM 1074 C CA . LEU A 1 137 ? 28.109 -9.453 -15.305 1 95.19 137 LEU A CA 1
ATOM 1075 C C . LEU A 1 137 ? 26.703 -10.031 -15.453 1 95.19 137 LEU A C 1
ATOM 1077 O O . LEU A 1 137 ? 26.547 -11.234 -15.68 1 95.19 137 LEU A O 1
ATOM 1081 N N . LEU A 1 138 ? 25.719 -9.234 -15.328 1 94.25 138 LEU A N 1
ATOM 1082 C CA . LEU A 1 138 ? 24.359 -9.719 -15.445 1 94.25 138 LEU A CA 1
ATOM 1083 C C . LEU A 1 138 ? 24.031 -10.133 -16.875 1 94.25 138 LEU A C 1
ATOM 1085 O O . LEU A 1 138 ? 23.453 -11.195 -17.109 1 94.25 138 LEU A O 1
ATOM 1089 N N . TYR A 1 139 ? 24.438 -9.289 -17.859 1 94.56 139 TYR A N 1
ATOM 1090 C CA . TYR A 1 139 ? 24.25 -9.664 -19.25 1 94.56 139 TYR A CA 1
ATOM 1091 C C . TYR A 1 139 ? 25.016 -10.938 -19.594 1 94.56 139 TYR A C 1
ATOM 1093 O O . TYR A 1 139 ? 24.516 -11.789 -20.344 1 94.56 139 TYR A O 1
ATOM 1101 N N . GLY A 1 140 ? 26.156 -11.094 -19.031 1 93.25 140 GLY A N 1
ATOM 1102 C CA . GLY A 1 140 ? 26.922 -12.32 -19.219 1 93.25 140 GLY A CA 1
ATOM 1103 C C . GLY A 1 140 ? 26.266 -13.531 -18.594 1 93.25 140 GLY A C 1
ATOM 1104 O O . GLY A 1 140 ? 26.266 -14.617 -19.156 1 93.25 140 GLY A O 1
ATOM 1105 N N . ALA A 1 141 ? 25.688 -13.328 -17.484 1 91.19 141 ALA A N 1
ATOM 1106 C CA . ALA A 1 141 ? 25.078 -14.43 -16.75 1 91.19 141 ALA A CA 1
ATOM 1107 C C . ALA A 1 141 ? 23.828 -14.945 -17.453 1 91.19 141 ALA A C 1
ATOM 1109 O O . ALA A 1 141 ? 23.5 -16.125 -17.344 1 91.19 141 ALA A O 1
ATOM 1110 N N . VAL A 1 142 ? 23.141 -14.055 -18.234 1 91.25 142 VAL A N 1
ATOM 1111 C CA . VAL A 1 142 ? 21.891 -14.461 -18.859 1 91.25 142 VAL A CA 1
ATOM 1112 C C . VAL A 1 142 ? 22.156 -14.938 -20.281 1 91.25 142 VAL A C 1
ATOM 1114 O O . VAL A 1 142 ? 21.266 -15.461 -20.953 1 91.25 142 VAL A O 1
ATOM 1117 N N . THR A 1 143 ? 23.375 -14.766 -20.75 1 89.94 143 THR A N 1
ATOM 1118 C CA . THR A 1 143 ? 23.766 -15.266 -22.062 1 89.94 143 THR A CA 1
ATOM 1119 C C . THR A 1 143 ? 24.156 -16.734 -22 1 89.94 143 THR A C 1
ATOM 1121 O O . THR A 1 143 ? 25.078 -17.094 -21.281 1 89.94 143 THR A O 1
ATOM 1124 N N . PRO A 1 144 ? 23.453 -17.578 -22.656 1 85.12 144 PRO A N 1
ATOM 1125 C CA . PRO A 1 144 ? 23.688 -19.016 -22.562 1 85.12 144 PRO A CA 1
ATOM 1126 C C . PRO A 1 144 ? 25.094 -19.422 -22.969 1 85.12 144 PRO A C 1
ATOM 1128 O O . PRO A 1 144 ? 25.641 -20.406 -22.453 1 85.12 144 PRO A O 1
ATOM 1131 N N . THR A 1 145 ? 25.766 -18.656 -23.828 1 86.62 145 THR A N 1
ATOM 1132 C CA . THR A 1 145 ? 27.078 -19.031 -24.344 1 86.62 145 THR A CA 1
ATOM 1133 C C . THR A 1 145 ? 28.172 -18.562 -23.406 1 86.62 145 THR A C 1
ATOM 1135 O O . THR A 1 145 ? 29.344 -18.938 -23.562 1 86.62 145 THR A O 1
ATOM 1138 N N . SER A 1 146 ? 27.766 -17.828 -22.422 1 87.69 146 SER A N 1
ATOM 1139 C CA . SER A 1 146 ? 28.766 -17.266 -21.516 1 87.69 146 SER A CA 1
ATOM 1140 C C . SER A 1 146 ? 29.188 -18.297 -20.469 1 87.69 146 SER A C 1
ATOM 1142 O O . SER A 1 146 ? 28.375 -19.125 -20.031 1 87.69 146 SER A O 1
ATOM 1144 N N . PRO A 1 147 ? 30.453 -18.266 -20.078 1 89.81 147 PRO A N 1
ATOM 1145 C CA . PRO A 1 147 ? 30.938 -19.172 -19.031 1 89.81 147 PRO A CA 1
ATOM 1146 C C . PRO A 1 147 ? 30.219 -19 -17.703 1 89.81 147 PRO A C 1
ATOM 1148 O O . PRO A 1 147 ? 29.688 -17.922 -17.422 1 89.81 147 PRO A O 1
ATOM 1151 N N . PRO A 1 148 ? 30.234 -20.078 -16.953 1 88.75 148 PRO A N 1
ATOM 1152 C CA . PRO A 1 148 ? 29.578 -20.031 -15.641 1 88.75 148 PRO A CA 1
ATOM 1153 C C . PRO A 1 148 ? 30.234 -19.031 -14.695 1 88.75 148 PRO A C 1
ATOM 1155 O O . PRO A 1 148 ? 29.641 -18.656 -13.68 1 88.75 148 PRO A O 1
ATOM 1158 N N . SER A 1 149 ? 31.375 -18.594 -15.023 1 91.44 149 SER A N 1
ATOM 1159 C CA . SER A 1 149 ? 32.062 -17.609 -14.203 1 91.44 149 SER A CA 1
ATOM 1160 C C . SER A 1 149 ? 31.297 -16.297 -14.133 1 91.44 149 SER A C 1
ATOM 1162 O O . SER A 1 149 ? 31.391 -15.562 -13.148 1 91.44 149 SER A O 1
ATOM 1164 N N . PHE A 1 150 ? 30.516 -16.062 -15.102 1 92.06 150 PHE A N 1
ATOM 1165 C CA . PHE A 1 150 ? 29.734 -14.828 -15.109 1 92.06 150 PHE A CA 1
ATOM 1166 C C . PHE A 1 150 ? 28.641 -14.875 -14.047 1 92.06 150 PHE A C 1
ATOM 1168 O O . PHE A 1 150 ? 28.359 -13.875 -13.391 1 92.06 150 PHE A O 1
ATOM 1175 N N . GLU A 1 151 ? 28.094 -16.031 -13.883 1 89.56 151 GLU A N 1
ATOM 1176 C CA . GLU A 1 151 ? 27.062 -16.172 -12.852 1 89.56 151 GLU A CA 1
ATOM 1177 C C . GLU A 1 151 ? 27.656 -16 -11.453 1 89.56 151 GLU A C 1
ATOM 1179 O O . GLU A 1 151 ? 27.078 -15.32 -10.609 1 89.56 151 GLU A O 1
ATOM 1184 N N . ARG A 1 152 ? 28.781 -16.625 -11.219 1 91.44 152 ARG A N 1
ATOM 1185 C CA . ARG A 1 152 ? 29.469 -16.469 -9.938 1 91.44 152 ARG A CA 1
ATOM 1186 C C . ARG A 1 152 ? 29.891 -15.016 -9.719 1 91.44 152 ARG A C 1
ATOM 1188 O O . ARG A 1 152 ? 29.766 -14.484 -8.617 1 91.44 152 ARG A O 1
ATOM 1195 N N . GLY A 1 153 ? 30.391 -14.445 -10.773 1 93.19 153 GLY A N 1
ATOM 1196 C CA . GLY A 1 153 ? 30.766 -13.039 -10.695 1 93.19 153 GLY A CA 1
ATOM 1197 C C . GLY A 1 153 ? 29.594 -12.125 -10.375 1 93.19 153 GLY A C 1
ATOM 1198 O O . GLY A 1 153 ? 29.734 -11.195 -9.578 1 93.19 153 GLY A O 1
ATOM 1199 N N . TYR A 1 154 ? 28.5 -12.414 -10.984 1 93 154 TYR A N 1
ATOM 1200 C CA . TYR A 1 154 ? 27.312 -11.617 -10.719 1 93 154 TYR A CA 1
ATOM 1201 C C . TYR A 1 154 ? 26.875 -11.742 -9.258 1 93 154 TYR A C 1
ATOM 1203 O O . TYR A 1 154 ? 26.531 -10.742 -8.625 1 93 154 TYR A O 1
ATOM 1211 N N . ASP A 1 155 ? 26.938 -12.906 -8.75 1 91.88 155 ASP A N 1
ATOM 1212 C CA . ASP A 1 155 ? 26.547 -13.148 -7.363 1 91.88 155 ASP A CA 1
ATOM 1213 C C . ASP A 1 155 ? 27.422 -12.359 -6.395 1 91.88 155 ASP A C 1
ATOM 1215 O O . ASP A 1 155 ? 26.906 -11.75 -5.449 1 91.88 155 ASP A O 1
ATOM 1219 N N . ILE A 1 156 ? 28.641 -12.367 -6.66 1 93.56 156 ILE A N 1
ATOM 1220 C CA . ILE A 1 156 ? 29.594 -11.656 -5.809 1 93.56 156 ILE A CA 1
ATOM 1221 C C . ILE A 1 156 ? 29.375 -10.148 -5.934 1 93.56 156 ILE A C 1
ATOM 1223 O O . ILE A 1 156 ? 29.312 -9.438 -4.93 1 93.56 156 ILE A O 1
ATOM 1227 N N . MET A 1 157 ? 29.25 -9.727 -7.156 1 94.12 157 MET A N 1
ATOM 1228 C CA . MET A 1 157 ? 29.094 -8.297 -7.387 1 94.12 157 MET A CA 1
ATOM 1229 C C . MET A 1 157 ? 27.766 -7.797 -6.816 1 94.12 157 MET A C 1
ATOM 1231 O O . MET A 1 157 ? 27.688 -6.664 -6.34 1 94.12 157 MET A O 1
ATOM 1235 N N . GLU A 1 158 ? 26.75 -8.57 -6.918 1 93.31 158 GLU A N 1
ATOM 1236 C CA . GLU A 1 158 ? 25.453 -8.219 -6.32 1 93.31 158 GLU A CA 1
ATOM 1237 C C . GLU A 1 158 ? 25.594 -7.988 -4.816 1 93.31 158 GLU A C 1
ATOM 1239 O O . GLU A 1 158 ? 25.047 -7.02 -4.281 1 93.31 158 GLU A O 1
ATOM 1244 N N . ARG A 1 159 ? 26.344 -8.758 -4.133 1 94.62 159 ARG A N 1
ATOM 1245 C CA . ARG A 1 159 ? 26.578 -8.602 -2.703 1 94.62 159 ARG A CA 1
ATOM 1246 C C . ARG A 1 159 ? 27.391 -7.34 -2.418 1 94.62 159 ARG A C 1
ATOM 1248 O O . ARG A 1 159 ? 27.062 -6.57 -1.515 1 94.62 159 ARG A O 1
ATOM 1255 N N . ILE A 1 160 ? 28.328 -7.113 -3.242 1 94.56 160 ILE A N 1
ATOM 1256 C CA . ILE A 1 160 ? 29.188 -5.953 -3.072 1 94.56 160 ILE A CA 1
ATOM 1257 C C . ILE A 1 160 ? 28.391 -4.672 -3.305 1 94.56 160 ILE A C 1
ATOM 1259 O O . ILE A 1 160 ? 28.5 -3.721 -2.527 1 94.56 160 ILE A O 1
ATOM 1263 N N . GLN A 1 161 ? 27.672 -4.68 -4.316 1 95.31 161 GLN A N 1
ATOM 1264 C CA . GLN A 1 161 ? 26.953 -3.459 -4.648 1 95.31 161 GLN A CA 1
ATOM 1265 C C . GLN A 1 161 ? 25.906 -3.139 -3.584 1 95.31 161 GLN A C 1
ATOM 1267 O O . GLN A 1 161 ? 25.703 -1.974 -3.238 1 95.31 161 GLN A O 1
ATOM 1272 N N . LEU A 1 162 ? 25.234 -4.109 -3.086 1 94.25 162 LEU A N 1
ATOM 1273 C CA . LEU A 1 162 ? 24.219 -3.871 -2.068 1 94.25 162 LEU A CA 1
ATOM 1274 C C . LEU A 1 162 ? 24.844 -3.305 -0.799 1 94.25 162 LEU A C 1
ATOM 1276 O O . LEU A 1 162 ? 24.297 -2.377 -0.194 1 94.25 162 LEU A O 1
ATOM 1280 N N . ILE A 1 163 ? 25.953 -3.814 -0.445 1 94.38 163 ILE A N 1
ATOM 1281 C CA . ILE A 1 163 ? 26.656 -3.297 0.72 1 94.38 163 ILE A CA 1
ATOM 1282 C C . ILE A 1 163 ? 27.172 -1.885 0.433 1 94.38 163 ILE A C 1
ATOM 1284 O O . ILE A 1 163 ? 27.109 -1.009 1.299 1 94.38 163 ILE A O 1
ATOM 1288 N N . GLY A 1 164 ? 27.688 -1.769 -0.71 1 94.56 164 GLY A N 1
ATOM 1289 C CA . GLY A 1 164 ? 28.203 -0.46 -1.092 1 94.56 164 GLY A CA 1
ATOM 1290 C C . GLY A 1 164 ? 27.141 0.627 -1.039 1 94.56 164 GLY A C 1
ATOM 1291 O O . GLY A 1 164 ? 27.359 1.686 -0.446 1 94.56 164 GLY A O 1
ATOM 1292 N N . PHE A 1 165 ? 26.031 0.413 -1.601 1 94.31 165 PHE A N 1
ATOM 1293 C CA . PHE A 1 165 ? 24.953 1.397 -1.595 1 94.31 165 PHE A CA 1
ATOM 1294 C C . PHE A 1 165 ? 24.391 1.578 -0.19 1 94.31 165 PHE A C 1
ATOM 1296 O O . PHE A 1 165 ? 24 2.684 0.191 1 94.31 165 PHE A O 1
ATOM 1303 N N . CYS A 1 166 ? 24.359 0.518 0.54 1 93.25 166 CYS A N 1
ATOM 1304 C CA . CYS A 1 166 ? 23.891 0.614 1.921 1 93.25 166 CYS A CA 1
ATOM 1305 C C . CYS A 1 166 ? 24.812 1.519 2.738 1 93.25 166 CYS A C 1
ATOM 1307 O O . CYS A 1 166 ? 24.328 2.369 3.492 1 93.25 166 CYS A O 1
ATOM 1309 N N . LEU A 1 167 ? 26.078 1.344 2.562 1 93.56 167 LEU A N 1
ATOM 1310 C CA . LEU A 1 167 ? 27.047 2.168 3.271 1 93.56 167 LEU A CA 1
ATOM 1311 C C . LEU A 1 167 ? 26.922 3.631 2.863 1 93.56 167 LEU A C 1
ATOM 1313 O O . LEU A 1 167 ? 27.031 4.527 3.705 1 93.56 167 LEU A O 1
ATOM 1317 N N . GLN A 1 168 ? 26.766 3.811 1.617 1 94.25 168 GLN A N 1
ATOM 1318 C CA . GLN A 1 168 ? 26.547 5.168 1.13 1 94.25 168 GLN A CA 1
ATOM 1319 C C . GLN A 1 168 ? 25.328 5.805 1.791 1 94.25 168 GLN A C 1
ATOM 1321 O O . GLN A 1 168 ? 25.391 6.945 2.252 1 94.25 168 GLN A O 1
ATOM 1326 N N . GLU A 1 169 ? 24.25 5.137 1.875 1 90.69 169 GLU A N 1
ATOM 1327 C CA . GLU A 1 169 ? 23.031 5.652 2.482 1 90.69 169 GLU A CA 1
ATOM 1328 C C . GLU A 1 169 ? 23.219 5.879 3.98 1 90.69 169 GLU A C 1
ATOM 1330 O O . GLU A 1 169 ? 22.656 6.824 4.543 1 90.69 169 GLU A O 1
ATOM 1335 N N . PHE A 1 170 ? 24 5.039 4.539 1 91.44 170 PHE A N 1
ATOM 1336 C CA . PHE A 1 170 ? 24.312 5.215 5.953 1 91.44 170 PHE A CA 1
ATOM 1337 C C . PHE A 1 170 ? 25.094 6.496 6.184 1 91.44 170 PHE A C 1
ATOM 1339 O O . PHE A 1 170 ? 24.859 7.211 7.16 1 91.44 170 PHE A O 1
ATOM 1346 N N . LEU A 1 171 ? 25.953 6.695 5.328 1 91.56 171 LEU A N 1
ATOM 1347 C CA . LEU A 1 171 ? 26.766 7.91 5.41 1 91.56 171 LEU A CA 1
ATOM 1348 C C . LEU A 1 171 ? 25.891 9.148 5.242 1 91.56 171 LEU A C 1
ATOM 1350 O O . LEU A 1 171 ? 25.953 10.078 6.047 1 91.56 171 LEU A O 1
ATOM 1354 N N . LEU A 1 172 ? 25.062 9.156 4.238 1 89.81 172 LEU A N 1
ATOM 1355 C CA . LEU A 1 172 ? 24.203 10.289 3.957 1 89.81 172 LEU A CA 1
ATOM 1356 C C . LEU A 1 172 ? 23.219 10.523 5.102 1 89.81 172 LEU A C 1
ATOM 1358 O O . LEU A 1 172 ? 23.047 11.648 5.562 1 89.81 172 LEU A O 1
ATOM 1362 N N . SER A 1 173 ? 22.641 9.461 5.594 1 86.88 173 SER A N 1
ATOM 1363 C CA . SER A 1 173 ? 21.688 9.547 6.699 1 86.88 173 SER A CA 1
ATOM 1364 C C . SER A 1 173 ? 22.391 9.992 7.984 1 86.88 173 SER A C 1
ATOM 1366 O O . SER A 1 173 ? 21.812 10.742 8.773 1 86.88 173 SER A O 1
ATOM 1368 N N . GLY A 1 174 ? 23.578 9.5 8.164 1 84.62 174 GLY A N 1
ATOM 1369 C CA . GLY A 1 174 ? 24.344 9.898 9.328 1 84.62 174 GLY A CA 1
ATOM 1370 C C . GLY A 1 174 ? 24.641 11.391 9.367 1 84.62 174 GLY A C 1
ATOM 1371 O O . GLY A 1 174 ? 24.5 12.023 10.406 1 84.62 174 GLY A O 1
ATOM 1372 N N . ILE A 1 175 ? 25 11.898 8.266 1 86.31 175 ILE A N 1
ATOM 1373 C CA . ILE A 1 175 ? 25.266 13.336 8.156 1 86.31 175 ILE A CA 1
ATOM 1374 C C . ILE A 1 175 ? 23.984 14.109 8.445 1 86.31 175 ILE A C 1
ATOM 1376 O O . ILE A 1 175 ? 24 15.102 9.172 1 86.31 175 ILE A O 1
ATOM 1380 N N . TYR A 1 176 ? 22.953 13.672 7.926 1 83.31 176 TYR A N 1
ATOM 1381 C CA . TYR A 1 176 ? 21.672 14.32 8.133 1 83.31 176 TYR A CA 1
ATOM 1382 C C . TYR A 1 176 ? 21.297 14.328 9.609 1 83.31 176 TYR A C 1
ATOM 1384 O O . TYR A 1 176 ? 20.875 15.359 10.148 1 83.31 176 TYR A O 1
ATOM 1392 N N . ILE A 1 177 ? 21.391 13.227 10.211 1 81.25 177 ILE A N 1
ATOM 1393 C CA . ILE A 1 177 ? 21.047 13.078 11.617 1 81.25 177 ILE A CA 1
ATOM 1394 C C . ILE A 1 177 ? 21.953 13.977 12.469 1 81.25 177 ILE A C 1
ATOM 1396 O O . ILE A 1 177 ? 21.484 14.648 13.391 1 81.25 177 ILE A O 1
ATOM 1400 N N . TRP A 1 178 ? 23.203 13.969 12.148 1 84 178 TRP A N 1
ATOM 1401 C CA . TRP A 1 178 ? 24.188 14.766 12.883 1 84 178 TRP A CA 1
ATOM 1402 C C . TRP A 1 178 ? 23.875 16.25 12.758 1 84 178 TRP A C 1
ATOM 1404 O O . TRP A 1 178 ? 23.844 16.969 13.766 1 84 178 TRP A O 1
ATOM 1414 N N . GLN A 1 179 ? 23.562 16.734 11.648 1 79.25 179 GLN A N 1
ATOM 1415 C CA . GLN A 1 179 ? 23.281 18.141 11.414 1 79.25 179 GLN A CA 1
ATOM 1416 C C . GLN A 1 179 ? 21.938 18.531 12.039 1 79.25 179 GLN A C 1
ATOM 1418 O O . GLN A 1 179 ? 21.812 19.625 12.594 1 79.25 179 GLN A O 1
ATOM 1423 N N . THR A 1 180 ? 20.984 17.688 11.922 1 75.44 180 THR A N 1
ATOM 1424 C CA . THR A 1 180 ? 19.672 17.953 12.508 1 75.44 180 THR A CA 1
ATOM 1425 C C . THR A 1 180 ? 19.766 17.984 14.031 1 75.44 180 THR A C 1
ATOM 1427 O O . THR A 1 180 ? 19.109 18.812 14.672 1 75.44 180 THR A O 1
ATOM 1430 N N . SER A 1 181 ? 20.562 17.109 14.594 1 77.25 181 SER A N 1
ATOM 1431 C CA . SER A 1 181 ? 20.766 17.094 16.047 1 77.25 181 SER A CA 1
ATOM 1432 C C . SER A 1 181 ? 21.438 18.375 16.531 1 77.25 181 SER A C 1
ATOM 1434 O O . SER A 1 181 ? 21.125 18.875 17.609 1 77.25 181 SER A O 1
ATOM 1436 N N . LYS A 1 182 ? 22.297 18.812 15.766 1 77.94 182 LYS A N 1
ATOM 1437 C CA . LYS A 1 182 ? 22.953 20.078 16.094 1 77.94 182 LYS A CA 1
ATOM 1438 C C . LYS A 1 182 ? 21.938 21.234 16.078 1 77.94 182 LYS A C 1
ATOM 1440 O O . LYS A 1 182 ? 21.984 22.109 16.938 1 77.94 182 LYS A O 1
ATOM 1445 N N . LEU A 1 183 ? 21.125 21.188 15.117 1 72.69 183 LEU A N 1
ATOM 1446 C CA . LEU A 1 183 ? 20.094 22.203 15.023 1 72.69 183 LEU A CA 1
ATOM 1447 C C . LEU A 1 183 ? 19.125 22.109 16.203 1 72.69 183 LEU A C 1
ATOM 1449 O O . LEU A 1 183 ? 18.641 23.141 16.688 1 72.69 183 LEU A O 1
ATOM 1453 N N . LEU A 1 184 ? 18.797 20.906 16.641 1 71.56 184 LEU A N 1
ATOM 1454 C CA . LEU A 1 184 ? 17.938 20.672 17.797 1 71.56 184 LEU A CA 1
ATOM 1455 C C . LEU A 1 184 ? 18.562 21.234 19.062 1 71.56 184 LEU A C 1
ATOM 1457 O O . LEU A 1 184 ? 17.844 21.734 19.953 1 71.56 184 LEU A O 1
ATOM 1461 N N . ARG A 1 185 ? 19.766 21.219 19.156 1 72.5 185 ARG A N 1
ATOM 1462 C CA . ARG A 1 185 ? 20.484 21.688 20.344 1 72.5 185 ARG A CA 1
ATOM 1463 C C . ARG A 1 185 ? 20.531 23.219 20.391 1 72.5 185 ARG A C 1
ATOM 1465 O O . ARG A 1 185 ? 20.5 23.812 21.453 1 72.5 185 ARG A O 1
ATOM 1472 N N . LEU A 1 186 ? 20.656 23.781 19.297 1 66.06 186 LEU A N 1
ATOM 1473 C CA . LEU A 1 186 ? 20.797 25.234 19.219 1 66.06 186 LEU A CA 1
ATOM 1474 C C . LEU A 1 186 ? 19.438 25.906 19.406 1 66.06 186 LEU A C 1
ATOM 1476 O O . LEU A 1 186 ? 19.375 27.047 19.875 1 66.06 186 LEU A O 1
ATOM 1480 N N . ARG A 1 187 ? 18.391 25.188 18.844 1 61.28 187 ARG A N 1
ATOM 1481 C CA . ARG A 1 187 ? 17.062 25.812 18.938 1 61.28 187 ARG A CA 1
ATOM 1482 C C . ARG A 1 187 ? 16.156 25.016 19.859 1 61.28 187 ARG A C 1
ATOM 1484 O O . ARG A 1 187 ? 15.359 24.188 19.406 1 61.28 187 ARG A O 1
ATOM 1491 N N . PRO A 1 188 ? 16.609 25.047 21.188 1 54.88 188 PRO A N 1
ATOM 1492 C CA . PRO A 1 188 ? 15.789 24.328 22.156 1 54.88 188 PRO A CA 1
ATOM 1493 C C . PRO A 1 188 ? 14.312 24.703 22.109 1 54.88 188 PRO A C 1
ATOM 1495 O O . PRO A 1 188 ? 13.578 24.516 23.078 1 54.88 188 PRO A O 1
ATOM 1498 N N . GLN A 1 189 ? 13.891 25.156 20.828 1 59.5 189 GLN A N 1
ATOM 1499 C CA . GLN A 1 189 ? 12.516 25.641 20.969 1 59.5 189 GLN A CA 1
ATOM 1500 C C . GLN A 1 189 ? 11.586 24.5 21.391 1 59.5 189 GLN A C 1
ATOM 1502 O O . GLN A 1 189 ? 11.945 23.328 21.266 1 59.5 189 GLN A O 1
ATOM 1507 N N . GLY A 1 190 ? 10.312 24.797 21.922 1 64.56 190 GLY A N 1
ATOM 1508 C CA . GLY A 1 190 ? 9.188 24.219 22.641 1 64.56 190 GLY A CA 1
ATOM 1509 C C . GLY A 1 190 ? 8.891 22.781 22.234 1 64.56 190 GLY A C 1
ATOM 1510 O O . GLY A 1 190 ? 9.523 22.25 21.328 1 64.56 190 GLY A O 1
ATOM 1511 N N . ALA A 1 191 ? 8.234 22.047 22.859 1 67.5 191 ALA A N 1
ATOM 1512 C CA . ALA A 1 191 ? 7.766 20.672 22.797 1 67.5 191 ALA A CA 1
ATOM 1513 C C . ALA A 1 191 ? 7.391 20.281 21.375 1 67.5 191 ALA A C 1
ATOM 1515 O O . ALA A 1 191 ? 7.781 19.203 20.891 1 67.5 191 ALA A O 1
ATOM 1516 N N . PRO A 1 192 ? 6.957 21.25 20.562 1 72.94 192 PRO A N 1
ATOM 1517 C CA . PRO A 1 192 ? 6.555 20.844 19.219 1 72.94 192 PRO A CA 1
ATOM 1518 C C . PRO A 1 192 ? 7.742 20.625 18.281 1 72.94 192 PRO A C 1
ATOM 1520 O O . PRO A 1 192 ? 7.711 19.734 17.438 1 72.94 192 PRO A O 1
ATOM 1523 N N . TYR A 1 193 ? 8.797 21.344 18.5 1 75.38 193 TYR A N 1
ATOM 1524 C CA . TYR A 1 193 ? 10 21.219 17.672 1 75.38 193 TYR A CA 1
ATOM 1525 C C . TYR A 1 193 ? 10.711 19.891 17.938 1 75.38 193 TYR A C 1
ATOM 1527 O O . TYR A 1 193 ? 11.172 19.234 17 1 75.38 193 TYR A O 1
ATOM 1535 N N . ARG A 1 194 ? 10.688 19.5 19.141 1 79.5 194 ARG A N 1
ATOM 1536 C CA . ARG A 1 194 ? 11.336 18.25 19.531 1 79.5 194 ARG A CA 1
ATOM 1537 C C . ARG A 1 194 ? 10.586 17.047 18.969 1 79.5 194 ARG A C 1
ATOM 1539 O O . ARG A 1 194 ? 11.203 16.062 18.578 1 79.5 194 ARG A O 1
ATOM 1546 N N . VAL A 1 195 ? 9.375 17.219 18.891 1 81.81 195 VAL A N 1
ATOM 1547 C CA . VAL A 1 195 ? 8.539 16.141 18.375 1 81.81 195 VAL A CA 1
ATOM 1548 C C . VAL A 1 195 ? 8.82 15.938 16.891 1 81.81 195 VAL A C 1
ATOM 1550 O O . VAL A 1 195 ? 8.961 14.805 16.422 1 81.81 195 VAL A O 1
ATOM 1553 N N . VAL A 1 196 ? 8.914 17 16.234 1 81.88 196 VAL A N 1
ATOM 1554 C CA . VAL A 1 196 ? 9.148 16.953 14.789 1 81.88 196 VAL A CA 1
ATOM 1555 C C . VAL A 1 196 ? 10.539 16.375 14.523 1 81.88 196 VAL A C 1
ATOM 1557 O O . VAL A 1 196 ? 10.711 15.531 13.641 1 81.88 196 VAL A O 1
ATOM 1560 N N . LEU A 1 197 ? 11.492 16.734 15.289 1 80.88 197 LEU A N 1
ATOM 1561 C CA . LEU A 1 197 ? 12.859 16.266 15.102 1 80.88 197 LEU A CA 1
ATOM 1562 C C . LEU A 1 197 ? 12.977 14.781 15.438 1 80.88 197 LEU A C 1
ATOM 1564 O O . LEU A 1 197 ? 13.703 14.039 14.766 1 80.88 197 LEU A O 1
ATOM 1568 N N . THR A 1 198 ? 12.359 14.391 16.453 1 83.44 198 THR A N 1
ATOM 1569 C CA . THR A 1 198 ? 12.344 12.977 16.812 1 83.44 198 THR A CA 1
ATOM 1570 C C . THR A 1 198 ? 11.703 12.148 15.695 1 83.44 198 THR A C 1
ATOM 1572 O O . THR A 1 198 ? 12.172 11.055 15.383 1 83.44 198 THR A O 1
ATOM 1575 N N . ARG A 1 199 ? 10.672 12.672 15.125 1 83.56 199 ARG A N 1
ATOM 1576 C CA . ARG A 1 199 ? 10.023 12.016 14 1 83.56 199 ARG A CA 1
ATOM 1577 C C . ARG A 1 199 ? 10.984 11.859 12.828 1 83.56 199 ARG A C 1
ATOM 1579 O O . ARG A 1 199 ? 11.047 10.797 12.195 1 83.56 199 ARG A O 1
ATOM 1586 N N . LEU A 1 200 ? 11.727 12.805 12.57 1 83.44 200 LEU A N 1
ATOM 1587 C CA . LEU A 1 200 ? 12.703 12.758 11.492 1 83.44 200 LEU A CA 1
ATOM 1588 C C . LEU A 1 200 ? 13.766 11.703 11.766 1 83.44 200 LEU A C 1
ATOM 1590 O O . LEU A 1 200 ? 14.172 10.969 10.859 1 83.44 200 LEU A O 1
ATOM 1594 N N . LEU A 1 201 ? 14.148 11.609 12.977 1 83.88 201 LEU A N 1
ATOM 1595 C CA . LEU A 1 201 ? 15.156 10.641 13.367 1 83.88 201 LEU A CA 1
ATOM 1596 C C . LEU A 1 201 ? 14.617 9.219 13.242 1 83.88 201 LEU A C 1
ATOM 1598 O O . LEU A 1 201 ? 15.305 8.328 12.727 1 83.88 201 LEU A O 1
ATOM 1602 N N . VAL A 1 202 ? 13.43 9.078 13.711 1 86.75 202 VAL A N 1
ATOM 1603 C CA . VAL A 1 202 ? 12.805 7.758 13.656 1 86.75 202 VAL A CA 1
ATOM 1604 C C . VAL A 1 202 ? 12.664 7.316 12.203 1 86.75 202 VAL A C 1
ATOM 1606 O O . VAL A 1 202 ? 12.977 6.172 11.859 1 86.75 202 VAL A O 1
ATOM 1609 N N . ILE A 1 203 ? 12.219 8.188 11.352 1 88.94 203 ILE A N 1
ATOM 1610 C CA . ILE A 1 203 ? 12.047 7.875 9.938 1 88.94 203 ILE A CA 1
ATOM 1611 C C . ILE A 1 203 ? 13.391 7.48 9.328 1 88.94 203 ILE A C 1
ATOM 1613 O O . ILE A 1 203 ? 13.477 6.52 8.555 1 88.94 203 ILE A O 1
ATOM 1617 N N . ASN A 1 204 ? 14.461 8.109 9.688 1 87.5 204 ASN A N 1
ATOM 1618 C CA . ASN A 1 204 ? 15.789 7.801 9.172 1 87.5 204 ASN A CA 1
ATOM 1619 C C . ASN A 1 204 ? 16.25 6.414 9.609 1 87.5 204 ASN A C 1
ATOM 1621 O O . ASN A 1 204 ? 16.859 5.684 8.836 1 87.5 204 ASN A O 1
ATOM 1625 N N . VAL A 1 205 ? 15.938 6.102 10.773 1 88.31 205 VAL A N 1
ATOM 1626 C CA . VAL A 1 205 ? 16.312 4.789 11.297 1 88.31 205 VAL A CA 1
ATOM 1627 C C . VAL A 1 205 ? 15.547 3.699 10.555 1 88.31 205 VAL A C 1
ATOM 1629 O O . VAL A 1 205 ? 16.109 2.646 10.234 1 88.31 205 VAL A O 1
ATOM 1632 N N . VAL A 1 206 ? 14.312 3.955 10.266 1 91.19 206 VAL A N 1
ATOM 1633 C CA . VAL A 1 206 ? 13.492 2.998 9.531 1 91.19 206 VAL A CA 1
ATOM 1634 C C . VAL A 1 206 ? 14.047 2.816 8.125 1 91.19 206 VAL A C 1
ATOM 1636 O O . VAL A 1 206 ? 14.141 1.692 7.625 1 91.19 206 VAL A O 1
ATOM 1639 N N . ILE A 1 207 ? 14.414 3.832 7.52 1 91.69 207 ILE A N 1
ATOM 1640 C CA . ILE A 1 207 ? 14.984 3.799 6.176 1 91.69 207 ILE A CA 1
ATOM 1641 C C . ILE A 1 207 ? 16.266 2.965 6.176 1 91.69 207 ILE A C 1
ATOM 1643 O O . ILE A 1 207 ? 16.453 2.117 5.301 1 91.69 207 ILE A O 1
ATOM 1647 N N . LEU A 1 208 ? 17.078 3.137 7.195 1 90.81 208 LEU A N 1
ATOM 1648 C CA . LEU A 1 208 ? 18.328 2.383 7.309 1 90.81 208 LEU A CA 1
ATOM 1649 C C . LEU A 1 208 ? 18.047 0.905 7.559 1 90.81 208 LEU A C 1
ATOM 1651 O O . LEU A 1 208 ? 18.75 0.039 7.023 1 90.81 208 LEU A O 1
ATOM 1655 N N . ALA A 1 209 ? 17.062 0.681 8.305 1 93.69 209 ALA A N 1
ATOM 1656 C CA . ALA A 1 209 ? 16.672 -0.702 8.586 1 93.69 209 ALA A CA 1
ATOM 1657 C C . ALA A 1 209 ? 16.203 -1.406 7.32 1 93.69 209 ALA A C 1
ATOM 1659 O O . ALA A 1 209 ? 16.469 -2.592 7.121 1 93.69 209 ALA A O 1
ATOM 1660 N N . LEU A 1 210 ? 15.492 -0.743 6.484 1 94.94 210 LEU A N 1
ATOM 1661 C CA . LEU A 1 210 ? 15.031 -1.307 5.223 1 94.94 210 LEU A CA 1
ATOM 1662 C C . LEU A 1 210 ? 16.203 -1.675 4.324 1 94.94 210 LEU A C 1
ATOM 1664 O O . LEU A 1 210 ? 16.219 -2.748 3.719 1 94.94 210 LEU A O 1
ATOM 1668 N N . ASP A 1 211 ? 17.234 -0.841 4.32 1 93.5 211 ASP A N 1
ATOM 1669 C CA . ASP A 1 211 ? 18.438 -1.122 3.547 1 93.5 211 ASP A CA 1
ATOM 1670 C C . ASP A 1 211 ? 19.172 -2.354 4.086 1 93.5 211 ASP A C 1
ATOM 1672 O O . ASP A 1 211 ? 19.594 -3.219 3.316 1 93.5 211 ASP A O 1
ATOM 1676 N N . ALA A 1 212 ? 19.25 -2.363 5.328 1 94.06 212 ALA A N 1
ATOM 1677 C CA . ALA A 1 212 ? 19.938 -3.488 5.965 1 94.06 212 ALA A CA 1
ATOM 1678 C C . ALA A 1 212 ? 19.203 -4.797 5.691 1 94.06 212 ALA A C 1
ATOM 1680 O O . ALA A 1 212 ? 19.828 -5.848 5.52 1 94.06 212 ALA A O 1
ATOM 1681 N N . THR A 1 213 ? 17.938 -4.703 5.645 1 94.56 213 THR A N 1
ATOM 1682 C CA . THR A 1 213 ? 17.125 -5.898 5.402 1 94.56 213 THR A CA 1
ATOM 1683 C C . THR A 1 213 ? 17.406 -6.461 4.012 1 94.56 213 THR A C 1
ATOM 1685 O O . THR A 1 213 ? 17.484 -7.68 3.834 1 94.56 213 THR A O 1
ATOM 1688 N N . VAL A 1 214 ? 17.547 -5.578 3.068 1 94.56 214 VAL A N 1
ATOM 1689 C CA . VAL A 1 214 ? 17.859 -6.02 1.713 1 94.56 214 VAL A CA 1
ATOM 1690 C C . VAL A 1 214 ? 19.188 -6.758 1.694 1 94.56 214 VAL A C 1
ATOM 1692 O O . VAL A 1 214 ? 19.312 -7.824 1.089 1 94.56 214 VAL A O 1
ATOM 1695 N N . VAL A 1 215 ? 20.188 -6.227 2.379 1 94.81 215 VAL A N 1
ATOM 1696 C CA . VAL A 1 215 ? 21.516 -6.824 2.439 1 94.81 215 VAL A CA 1
ATOM 1697 C C . VAL A 1 215 ? 21.453 -8.156 3.178 1 94.81 215 VAL A C 1
ATOM 1699 O O . VAL A 1 215 ? 22.031 -9.148 2.734 1 94.81 215 VAL A O 1
ATOM 1702 N N . ILE A 1 216 ? 20.656 -8.227 4.215 1 94.62 216 ILE A N 1
ATOM 1703 C CA . ILE A 1 216 ? 20.516 -9.43 5.02 1 94.62 216 ILE A CA 1
ATOM 1704 C C . ILE A 1 216 ? 19.875 -10.539 4.191 1 94.62 216 ILE A C 1
ATOM 1706 O O . ILE A 1 216 ? 20.297 -11.695 4.238 1 94.62 216 ILE A O 1
ATOM 1710 N N . LEU A 1 217 ? 18.906 -10.211 3.383 1 92.69 217 LEU A N 1
ATOM 1711 C CA . LEU A 1 217 ? 18.234 -11.195 2.531 1 92.69 217 LEU A CA 1
ATOM 1712 C C . LEU A 1 217 ? 19.203 -11.758 1.494 1 92.69 217 LEU A C 1
ATOM 1714 O O . LEU A 1 217 ? 19.188 -12.961 1.219 1 92.69 217 LEU A O 1
ATOM 1718 N N . GLU A 1 218 ? 20.047 -10.898 0.967 1 92.38 218 GLU A N 1
ATOM 1719 C CA . GLU A 1 218 ? 21.016 -11.328 -0.026 1 92.38 218 GLU A CA 1
ATOM 1720 C C . GLU A 1 218 ? 22.047 -12.273 0.589 1 92.38 218 GLU A C 1
ATOM 1722 O O . GLU A 1 218 ? 22.344 -13.328 0.023 1 92.38 218 GLU A O 1
ATOM 1727 N N . TYR A 1 219 ? 22.469 -12.031 1.72 1 93 219 TYR A N 1
ATOM 1728 C CA . TYR A 1 219 ? 23.516 -12.82 2.35 1 93 219 TYR A CA 1
ATOM 1729 C C . TYR A 1 219 ? 22.938 -14.078 2.982 1 93 219 TYR A C 1
ATOM 1731 O O . TYR A 1 219 ? 23.672 -15.023 3.291 1 93 219 TYR A O 1
ATOM 1739 N N . ALA A 1 220 ? 21.641 -14.203 3.123 1 92.88 220 ALA A N 1
ATOM 1740 C CA . ALA A 1 220 ? 20.953 -15.398 3.598 1 92.88 220 ALA A CA 1
ATOM 1741 C C . ALA A 1 220 ? 20.672 -16.359 2.445 1 92.88 220 ALA A C 1
ATOM 1743 O O . ALA A 1 220 ? 20.125 -17.453 2.654 1 92.88 220 ALA A O 1
ATOM 1744 N N . GLY A 1 221 ? 20.938 -15.891 1.242 1 89.81 221 GLY A N 1
ATOM 1745 C CA . GLY A 1 221 ? 20.75 -16.734 0.078 1 89.81 221 GLY A CA 1
ATOM 1746 C C . GLY A 1 221 ? 19.328 -16.719 -0.452 1 89.81 221 GLY A C 1
ATOM 1747 O O . GLY A 1 221 ? 18.906 -17.625 -1.161 1 89.81 221 GLY A O 1
ATOM 1748 N N . LEU A 1 222 ? 18.578 -15.719 -0.021 1 89.38 222 LEU A N 1
ATOM 1749 C CA . LEU A 1 222 ? 17.203 -15.586 -0.472 1 89.38 222 LEU A CA 1
ATOM 1750 C C . LEU A 1 222 ? 17.109 -14.594 -1.626 1 89.38 222 LEU A C 1
ATOM 1752 O O . LEU A 1 222 ? 16.422 -13.578 -1.519 1 89.38 222 LEU A O 1
ATOM 1756 N N . PHE A 1 223 ? 17.656 -14.977 -2.752 1 84.75 223 PHE A N 1
ATOM 1757 C CA . PHE A 1 223 ? 17.797 -14.086 -3.9 1 84.75 223 PHE A CA 1
ATOM 1758 C C . PHE A 1 223 ? 16.438 -13.672 -4.445 1 84.75 223 PHE A C 1
ATOM 1760 O O . PHE A 1 223 ? 16.172 -12.484 -4.633 1 84.75 223 PHE A O 1
ATOM 1767 N N . SER A 1 224 ? 15.578 -14.633 -4.617 1 85.62 224 SER A N 1
ATOM 1768 C CA . SER A 1 224 ? 14.281 -14.336 -5.227 1 85.62 224 SER A CA 1
ATOM 1769 C C . SER A 1 224 ? 13.461 -13.398 -4.352 1 85.62 224 SER A C 1
ATOM 1771 O O . SER A 1 224 ? 12.758 -12.523 -4.863 1 85.62 224 SER A O 1
ATOM 1773 N N . LEU A 1 225 ? 13.609 -13.586 -3.076 1 88.19 225 LEU A N 1
ATOM 1774 C CA . LEU A 1 225 ? 12.891 -12.711 -2.156 1 88.19 225 LEU A CA 1
ATOM 1775 C C . LEU A 1 225 ? 13.523 -11.32 -2.121 1 88.19 225 LEU A C 1
ATOM 1777 O O . LEU A 1 225 ? 12.812 -10.312 -2.076 1 88.19 225 LEU A O 1
ATOM 1781 N N . GLN A 1 226 ? 14.797 -11.312 -2.211 1 91.44 226 GLN A N 1
ATOM 1782 C CA . GLN A 1 226 ? 15.539 -10.062 -2.154 1 91.44 226 GLN A CA 1
ATOM 1783 C C . GLN A 1 226 ? 15.211 -9.164 -3.346 1 91.44 226 GLN A C 1
ATOM 1785 O O . GLN A 1 226 ? 15.008 -7.961 -3.188 1 91.44 226 GLN A O 1
ATOM 1790 N N . VAL A 1 227 ? 15.086 -9.727 -4.496 1 90 227 VAL A N 1
ATOM 1791 C CA . VAL A 1 227 ? 14.914 -8.938 -5.711 1 90 227 VAL A CA 1
ATOM 1792 C C . VAL A 1 227 ? 13.523 -8.32 -5.738 1 90 227 VAL A C 1
ATOM 1794 O O . VAL A 1 227 ? 13.328 -7.227 -6.281 1 90 227 VAL A O 1
ATOM 1797 N N . PHE A 1 228 ? 12.578 -8.953 -5.09 1 90.88 228 PHE A N 1
ATOM 1798 C CA . PHE A 1 228 ? 11.234 -8.398 -5.074 1 90.88 228 PHE A CA 1
ATOM 1799 C C . PHE A 1 228 ? 11.023 -7.512 -3.85 1 90.88 228 PHE A C 1
ATOM 1801 O O . PHE A 1 228 ? 10.125 -6.672 -3.83 1 90.88 228 PHE A O 1
ATOM 1808 N N . PHE A 1 229 ? 11.867 -7.77 -2.877 1 93.06 229 PHE A N 1
ATOM 1809 C CA . PHE A 1 229 ? 11.789 -6.922 -1.693 1 93.06 229 PHE A CA 1
ATOM 1810 C C . PHE A 1 229 ? 12.461 -5.578 -1.945 1 93.06 229 PHE A C 1
ATOM 1812 O O . PHE A 1 229 ? 12.086 -4.566 -1.348 1 93.06 229 PHE A O 1
ATOM 1819 N N . LYS A 1 230 ? 13.367 -5.516 -2.816 1 94.06 230 LYS A N 1
ATOM 1820 C CA . LYS A 1 230 ? 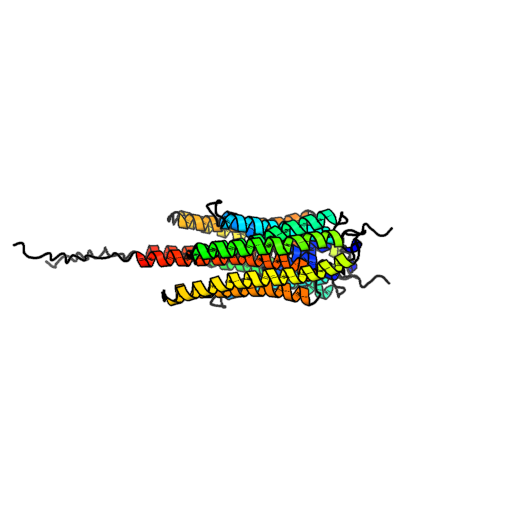14.125 -4.301 -3.107 1 94.06 230 LYS A CA 1
ATOM 1821 C C . LYS A 1 230 ? 13.203 -3.17 -3.545 1 94.06 230 LYS A C 1
ATOM 1823 O O . LYS A 1 230 ? 13.203 -2.092 -2.945 1 94.06 230 LYS A O 1
ATOM 1828 N N . PRO A 1 231 ? 12.43 -3.379 -4.543 1 93.69 231 PRO A N 1
ATOM 1829 C CA . PRO A 1 231 ? 11.531 -2.291 -4.938 1 93.69 231 PRO A CA 1
ATOM 1830 C C . PRO A 1 231 ? 10.539 -1.917 -3.84 1 93.69 231 PRO A C 1
ATOM 1832 O O . PRO A 1 231 ? 10.164 -0.75 -3.715 1 93.69 231 PRO A O 1
ATOM 1835 N N . LEU A 1 232 ? 10.141 -2.85 -3.08 1 94.62 232 LEU A N 1
ATOM 1836 C CA . LEU A 1 232 ? 9.25 -2.568 -1.958 1 94.62 232 LEU A CA 1
ATOM 1837 C C . LEU A 1 232 ? 9.938 -1.674 -0.931 1 94.62 232 LEU A C 1
ATOM 1839 O O . LEU A 1 232 ? 9.359 -0.683 -0.48 1 94.62 232 LEU A O 1
ATOM 1843 N N . ALA A 1 233 ? 11.125 -2.064 -0.594 1 95.31 233 ALA A N 1
ATOM 1844 C CA . ALA A 1 233 ? 11.891 -1.283 0.368 1 95.31 233 ALA A CA 1
ATOM 1845 C C . ALA A 1 233 ? 12.102 0.145 -0.127 1 95.31 233 ALA A C 1
ATOM 1847 O O . ALA A 1 233 ? 11.891 1.104 0.618 1 95.31 233 ALA A O 1
ATOM 1848 N N . TYR A 1 234 ? 12.492 0.28 -1.339 1 95.81 234 TYR A N 1
ATOM 1849 C CA . TYR A 1 234 ? 12.727 1.608 -1.895 1 95.81 234 TYR A CA 1
ATOM 1850 C C . TYR A 1 234 ? 11.422 2.393 -2.002 1 95.81 234 TYR A C 1
ATOM 1852 O O . TYR A 1 234 ? 11.406 3.609 -1.813 1 95.81 234 TYR A O 1
ATOM 1860 N N . GLY A 1 235 ? 10.391 1.714 -2.348 1 95.56 235 GLY A N 1
ATOM 1861 C CA . GLY A 1 235 ? 9.094 2.371 -2.34 1 95.56 235 GLY A CA 1
ATOM 1862 C C . GLY A 1 235 ? 8.719 2.932 -0.982 1 95.56 235 GLY A C 1
ATOM 1863 O O . GLY A 1 235 ? 8.25 4.07 -0.882 1 95.56 235 GLY A O 1
ATOM 1864 N N . LEU A 1 236 ? 8.906 2.162 0.01 1 95.19 236 LEU A N 1
ATOM 1865 C CA . LEU A 1 236 ? 8.625 2.602 1.372 1 95.19 236 LEU A CA 1
ATOM 1866 C C . LEU A 1 236 ? 9.523 3.773 1.76 1 95.19 236 LEU A C 1
ATOM 1868 O O . LEU A 1 236 ? 9.062 4.723 2.402 1 95.19 236 LEU A O 1
ATOM 1872 N N . LYS A 1 237 ? 10.727 3.666 1.366 1 94.81 237 LYS A N 1
ATOM 1873 C CA . LYS A 1 237 ? 11.656 4.762 1.635 1 94.81 237 LYS A CA 1
ATOM 1874 C C . LYS A 1 237 ? 11.172 6.059 0.999 1 94.81 237 LYS A C 1
ATOM 1876 O O . LYS A 1 237 ? 11.203 7.117 1.635 1 94.81 237 LYS A O 1
ATOM 1881 N N . LEU A 1 238 ? 10.711 5.965 -0.187 1 94.56 238 LEU A N 1
ATOM 1882 C CA . LEU A 1 238 ? 10.227 7.148 -0.89 1 94.56 238 LEU A CA 1
ATOM 1883 C C . LEU A 1 238 ? 8.969 7.695 -0.231 1 94.56 238 LEU A C 1
ATOM 1885 O O . LEU A 1 238 ? 8.797 8.914 -0.123 1 94.56 238 LEU A O 1
ATOM 1889 N N . ARG A 1 239 ? 8.195 6.812 0.138 1 93.25 239 ARG A N 1
ATOM 1890 C CA . ARG A 1 239 ? 6.988 7.23 0.841 1 93.25 239 ARG A CA 1
ATOM 1891 C C . ARG A 1 239 ? 7.332 7.969 2.129 1 93.25 239 ARG A C 1
ATOM 1893 O O . ARG A 1 239 ? 6.719 8.992 2.447 1 93.25 239 ARG A O 1
ATOM 1900 N N . LEU A 1 240 ? 8.281 7.457 2.82 1 92.31 240 LEU A N 1
ATOM 1901 C CA . LEU A 1 240 ? 8.711 8.062 4.074 1 92.31 240 LEU A CA 1
ATOM 1902 C C . LEU A 1 240 ? 9.383 9.406 3.828 1 92.31 240 LEU A C 1
ATOM 1904 O O . LEU A 1 240 ? 9.359 10.289 4.688 1 92.31 240 LEU A O 1
ATOM 1908 N N . GLU A 1 241 ? 9.945 9.555 2.715 1 89.44 241 GLU A N 1
ATOM 1909 C CA . GLU A 1 241 ? 10.547 10.828 2.342 1 89.44 241 GLU A CA 1
ATOM 1910 C C . GLU A 1 241 ? 9.5 11.938 2.277 1 89.44 241 GLU A C 1
ATOM 1912 O O . GLU A 1 241 ? 9.781 13.086 2.627 1 89.44 241 GLU A O 1
ATOM 1917 N N . TYR A 1 242 ? 8.367 11.594 1.903 1 87.62 242 TYR A N 1
ATOM 1918 C CA . TYR A 1 242 ? 7.309 12.602 1.872 1 87.62 242 TYR A CA 1
ATOM 1919 C C . TYR A 1 242 ? 6.891 13 3.283 1 87.62 242 TYR A C 1
ATOM 1921 O O . TYR A 1 242 ? 6.535 14.148 3.529 1 87.62 242 TYR A O 1
ATOM 1929 N N . ALA A 1 243 ? 6.938 12.062 4.102 1 84 243 ALA A N 1
ATOM 1930 C CA . ALA A 1 243 ? 6.668 12.367 5.504 1 84 243 ALA A CA 1
ATOM 1931 C C . ALA A 1 243 ? 7.738 13.297 6.074 1 84 243 ALA A C 1
ATOM 1933 O O . ALA A 1 243 ? 7.43 14.211 6.844 1 84 243 ALA A O 1
ATOM 1934 N N . ILE A 1 244 ? 8.914 13.086 5.734 1 84.56 244 ILE A N 1
ATOM 1935 C CA . ILE A 1 244 ? 10.031 13.93 6.152 1 84.56 244 ILE A CA 1
ATOM 1936 C C . ILE A 1 244 ? 9.828 15.344 5.613 1 84.56 244 ILE A C 1
ATOM 1938 O O . ILE A 1 244 ? 9.992 16.328 6.344 1 84.56 244 ILE A O 1
ATOM 1942 N N . LEU A 1 245 ? 9.492 15.453 4.371 1 79.81 245 LEU A N 1
ATOM 1943 C CA . LEU A 1 245 ? 9.258 16.75 3.746 1 79.81 245 LEU A CA 1
ATOM 1944 C C . LEU A 1 245 ? 8.156 17.516 4.477 1 79.81 245 LEU A C 1
ATOM 1946 O O . LEU A 1 245 ? 8.297 18.719 4.73 1 79.81 245 LEU A O 1
ATOM 1950 N N . GLY A 1 246 ? 7.129 16.781 4.801 1 78.19 246 GLY A N 1
ATOM 1951 C CA . GLY A 1 246 ? 6.055 17.406 5.555 1 78.19 246 GLY A CA 1
ATOM 1952 C C . GLY A 1 246 ? 6.496 17.906 6.922 1 78.19 246 GLY A C 1
ATOM 1953 O O . GLY A 1 246 ? 6.105 19 7.344 1 78.19 246 GLY A O 1
ATOM 1954 N N . SER A 1 247 ? 7.293 17.141 7.492 1 79 247 SER A N 1
ATOM 1955 C CA . SER A 1 247 ? 7.809 17.516 8.805 1 79 247 SER A CA 1
ATOM 1956 C C . SER A 1 247 ? 8.758 18.703 8.703 1 79 247 SER A C 1
ATOM 1958 O O . SER A 1 247 ? 8.758 19.578 9.57 1 79 247 SER A O 1
ATOM 1960 N N . LEU A 1 248 ? 9.508 18.734 7.723 1 75.62 248 LEU A N 1
ATOM 1961 C CA . LEU A 1 248 ? 10.453 19.828 7.516 1 75.62 248 LEU A CA 1
ATOM 1962 C C . LEU A 1 248 ? 9.719 21.125 7.215 1 75.62 248 LEU A C 1
ATOM 1964 O O . LEU A 1 248 ? 10.133 22.203 7.672 1 75.62 248 LEU A O 1
ATOM 1968 N N . ILE A 1 249 ? 8.688 21.047 6.512 1 75.31 249 ILE 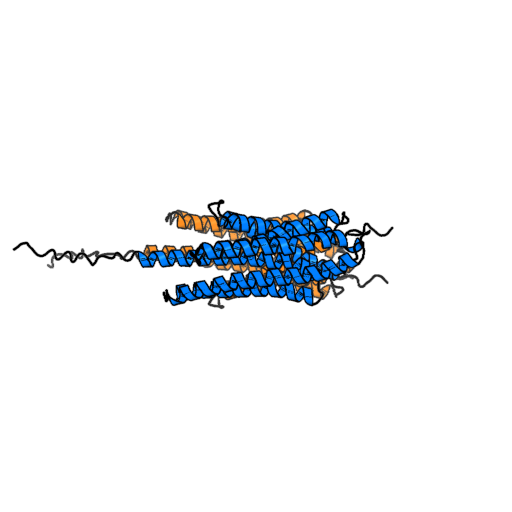A N 1
ATOM 1969 C CA . ILE A 1 249 ? 7.863 22.219 6.223 1 75.31 249 ILE A CA 1
ATOM 1970 C C . ILE A 1 249 ? 7.246 22.734 7.516 1 75.31 249 ILE A C 1
ATOM 1972 O O . ILE A 1 249 ? 7.211 23.953 7.746 1 75.31 249 ILE A O 1
ATOM 1976 N N . GLN A 1 250 ? 6.805 21.891 8.297 1 75.19 250 GLN A N 1
ATOM 1977 C CA . GLN A 1 250 ? 6.246 22.281 9.586 1 75.19 250 GLN A CA 1
ATOM 1978 C C . GLN A 1 250 ? 7.289 22.984 10.453 1 75.19 250 GLN A C 1
ATOM 1980 O O . GLN A 1 250 ? 6.977 23.953 11.156 1 75.19 250 GLN A O 1
ATOM 1985 N N . LEU A 1 251 ? 8.445 22.609 10.414 1 72.56 251 LEU A N 1
ATOM 1986 C CA . LEU A 1 251 ? 9.539 23.172 11.188 1 72.56 251 LEU A CA 1
ATOM 1987 C C . LEU A 1 251 ? 9.867 24.578 10.711 1 72.56 251 LEU A C 1
ATOM 1989 O O . LEU A 1 251 ? 10.117 25.484 11.523 1 72.56 251 LEU A O 1
ATOM 1993 N N . VAL A 1 252 ? 9.844 24.797 9.461 1 71.25 252 VAL A N 1
ATOM 1994 C CA . VAL A 1 252 ? 10.203 26.094 8.875 1 71.25 252 VAL A CA 1
ATOM 1995 C C . VAL A 1 252 ? 9.062 27.078 9.102 1 71.25 252 VAL A C 1
ATOM 1997 O O . VAL A 1 252 ? 9.305 28.25 9.391 1 71.25 252 VAL A O 1
ATOM 2000 N N . THR A 1 253 ? 7.879 26.594 9.016 1 68.56 253 THR A N 1
ATOM 2001 C CA . THR A 1 253 ? 6.73 27.469 9.203 1 68.56 253 THR A CA 1
ATOM 2002 C C . THR A 1 253 ? 6.574 27.859 10.672 1 68.56 253 THR A C 1
ATOM 2004 O O . THR A 1 253 ? 6.18 28.984 10.984 1 68.56 253 THR A O 1
ATOM 2007 N N . SER A 1 254 ? 6.859 27.016 11.508 1 63.75 254 SER A N 1
ATOM 2008 C CA . SER A 1 254 ? 6.797 27.312 12.938 1 63.75 254 SER A CA 1
ATOM 2009 C C . SER A 1 254 ? 7.93 28.25 13.352 1 63.75 254 SER A C 1
ATOM 2011 O O . SER A 1 254 ? 7.758 29.078 14.25 1 63.75 254 SER A O 1
ATOM 2013 N N . GLY A 1 255 ? 9.102 28.109 12.844 1 58.41 255 GLY A N 1
ATOM 2014 C CA . GLY A 1 255 ? 10.227 28.984 13.125 1 58.41 255 GLY A CA 1
ATOM 2015 C C . GLY A 1 255 ? 10.047 30.391 12.57 1 58.41 255 GLY A C 1
ATOM 2016 O O . GLY A 1 255 ? 10.516 31.359 13.172 1 58.41 255 GLY A O 1
ATOM 2017 N N . SER A 1 256 ? 9.555 30.578 11.445 1 52.53 256 SER A N 1
ATOM 2018 C CA . SER A 1 256 ? 9.289 31.906 10.914 1 52.53 256 SER A CA 1
ATOM 2019 C C . SER A 1 256 ? 8.305 32.656 11.797 1 52.53 256 SER A C 1
ATOM 2021 O O . SER A 1 256 ? 8.375 33.875 11.906 1 52.53 256 SER A O 1
ATOM 2023 N N . TYR A 1 257 ? 7.488 32.031 12.461 1 46.91 257 TYR A N 1
ATOM 2024 C CA . TYR A 1 257 ? 6.598 32.719 13.406 1 46.91 257 TYR A CA 1
ATOM 2025 C C . TYR A 1 257 ? 7.367 33.219 14.625 1 46.91 257 TYR A C 1
ATOM 2027 O O . TYR A 1 257 ? 7.047 34.25 15.18 1 46.91 257 TYR A O 1
ATOM 2035 N N . CYS A 1 258 ? 8.344 32.625 15 1 42.91 258 CYS A N 1
ATOM 2036 C CA . CYS A 1 258 ? 9.094 33.125 16.156 1 42.91 258 CYS A CA 1
ATOM 2037 C C . CYS A 1 258 ? 9.992 34.281 15.773 1 42.91 258 CYS A C 1
ATOM 2039 O O . CYS A 1 258 ? 10.227 35.188 16.578 1 42.91 258 CYS A O 1
ATOM 2041 N N . GLY A 1 259 ? 10.523 34.438 14.656 1 43.34 259 GLY A N 1
ATOM 2042 C CA . GLY A 1 259 ? 11.398 35.562 14.32 1 43.34 259 GLY A CA 1
ATOM 2043 C C . GLY A 1 259 ? 10.664 36.844 14.125 1 43.34 259 GLY A C 1
ATOM 2044 O O . GLY A 1 259 ? 11.281 37.906 13.969 1 43.34 259 GLY A O 1
ATOM 2045 N N . GLN A 1 260 ? 9.43 36.875 13.758 1 40.38 260 GLN A N 1
ATOM 2046 C CA . GLN A 1 260 ? 8.797 38.156 13.594 1 40.38 260 GLN A CA 1
ATOM 2047 C C . GLN A 1 260 ? 8.414 38.75 14.945 1 40.38 260 GLN A C 1
ATOM 2049 O O . GLN A 1 260 ? 7.223 38.906 15.242 1 40.38 260 GLN A O 1
ATOM 2054 N N . ILE A 1 261 ? 9 38.5 16.062 1 38.53 261 ILE A N 1
ATOM 2055 C CA . ILE A 1 261 ? 8.828 39.406 17.188 1 38.53 261 ILE A CA 1
ATOM 2056 C C . ILE A 1 261 ? 9.43 40.75 16.859 1 38.53 261 ILE A C 1
ATOM 2058 O O . ILE A 1 261 ? 10.609 40.844 16.516 1 38.53 261 ILE A O 1
ATOM 2062 N N . PRO A 1 262 ? 8.617 41.812 16.5 1 38.75 262 PRO A N 1
ATOM 2063 C CA . PRO A 1 262 ? 9.039 43.219 16.297 1 38.75 262 PRO A CA 1
ATOM 2064 C C . PRO A 1 262 ? 10.07 43.688 17.328 1 38.75 262 PRO A C 1
ATOM 2066 O O . PRO A 1 262 ? 9.914 43.406 18.531 1 38.75 262 PRO A O 1
ATOM 2069 N N . SER A 1 263 ? 11.297 43.656 17 1 37.12 263 SER A N 1
ATOM 2070 C CA . SER A 1 263 ? 12.234 44.469 17.781 1 37.12 263 SER A CA 1
ATOM 2071 C C . SER A 1 263 ? 11.68 45.875 18.031 1 37.12 263 SER A C 1
ATOM 2073 O O . SER A 1 263 ? 11.703 46.719 17.141 1 37.12 263 SER A O 1
ATOM 2075 N N . SER A 1 264 ? 10.508 46.125 18.547 1 34.25 264 SER A N 1
ATOM 2076 C CA . SER A 1 264 ? 10.047 47.438 18.969 1 34.25 264 SER A CA 1
ATOM 2077 C C . SER A 1 264 ? 11.164 48.219 19.641 1 34.25 264 SER A C 1
ATOM 2079 O O . SER A 1 264 ? 11.141 49.469 19.672 1 34.25 264 SER A O 1
ATOM 2081 N N . GLU A 1 265 ? 11.883 47.688 20.625 1 35.19 265 GLU A N 1
ATOM 2082 C CA . GLU A 1 265 ? 12.273 48.594 21.703 1 35.19 265 GLU A CA 1
ATOM 2083 C C . GLU A 1 265 ? 13.375 49.562 21.266 1 35.19 265 GLU A C 1
ATOM 2085 O O . GLU A 1 265 ? 13.688 50.5 21.984 1 35.19 265 GLU A O 1
ATOM 2090 N N . GLY A 1 266 ? 14.32 49.156 20.344 1 35.41 266 GLY A N 1
ATOM 2091 C CA . GLY A 1 266 ? 15.5 49.938 20.688 1 35.41 266 GLY A CA 1
ATOM 2092 C C . GLY A 1 266 ? 15.398 51.375 20.281 1 35.41 266 GLY A C 1
ATOM 2093 O O . GLY A 1 266 ? 16.047 51.812 19.328 1 35.41 266 GLY A O 1
ATOM 2094 N N . VAL A 1 267 ? 14.141 51.969 20.125 1 39.31 267 VAL A N 1
ATOM 2095 C CA . VAL A 1 267 ? 14.07 53.375 19.734 1 39.31 267 VAL A CA 1
ATOM 2096 C C . VAL A 1 267 ? 14.828 54.219 20.75 1 39.31 267 VAL A C 1
ATOM 2098 O O . VAL A 1 267 ? 14.258 55.125 21.359 1 39.31 267 VAL A O 1
ATOM 2101 N N . HIS A 1 268 ? 15.688 53.688 21.688 1 32.56 268 HIS A N 1
ATOM 2102 C CA . HIS A 1 268 ? 16.156 54.719 22.594 1 32.56 268 HIS A CA 1
ATOM 2103 C C . HIS A 1 268 ? 17.047 55.75 21.859 1 32.56 268 HIS A C 1
ATOM 2105 O O . HIS A 1 268 ? 18.219 55.469 21.625 1 32.56 268 HIS A O 1
ATOM 2111 N N . ASP A 1 269 ? 16.703 56.25 20.719 1 30.16 269 ASP A N 1
ATOM 2112 C CA . ASP A 1 269 ? 17.469 57.312 20.094 1 30.16 269 ASP A CA 1
ATOM 2113 C C . ASP A 1 269 ? 17.703 58.469 21.062 1 30.16 269 ASP A C 1
ATOM 2115 O O . ASP A 1 269 ? 16.797 59.219 21.344 1 30.16 269 ASP A O 1
ATOM 2119 N N . THR A 1 270 ? 18.312 58.25 22.281 1 33.31 270 THR A N 1
ATOM 2120 C CA . THR A 1 270 ? 18.688 59.312 23.203 1 33.31 270 THR A CA 1
ATOM 2121 C C . THR A 1 270 ? 19.625 60.312 22.547 1 33.31 270 THR A C 1
ATOM 2123 O O . THR A 1 270 ? 20.828 60.094 22.484 1 33.31 270 THR A O 1
ATOM 2126 N N . SER A 1 271 ? 19.438 60.75 21.312 1 30.5 271 SER A N 1
ATOM 2127 C CA . SER A 1 271 ? 20.297 61.781 20.797 1 30.5 271 SER A CA 1
ATOM 2128 C C . SER A 1 271 ? 20.344 62.969 21.75 1 30.5 271 SER A C 1
ATOM 2130 O O . SER A 1 271 ? 19.312 63.469 22.203 1 30.5 271 SER A O 1
ATOM 2132 N N . PRO A 1 272 ? 21.469 63.156 22.547 1 37.53 272 PRO A N 1
ATOM 2133 C CA . PRO A 1 272 ? 21.75 64.25 23.469 1 37.53 272 PRO A CA 1
ATOM 2134 C C . PRO A 1 272 ? 21.5 65.625 22.844 1 37.53 272 PRO A C 1
ATOM 2136 O O . PRO A 1 272 ? 21.672 65.812 21.641 1 37.53 272 PRO A O 1
ATOM 2139 N N . LEU A 1 273 ? 20.484 66.438 23.234 1 31.16 273 LEU A N 1
ATOM 2140 C CA . LEU A 1 273 ? 20.219 67.812 22.875 1 31.16 273 LEU A CA 1
ATOM 2141 C C . LEU A 1 273 ? 21.516 68.625 22.938 1 31.16 273 LEU A C 1
ATOM 2143 O O . LEU A 1 273 ? 22.328 68.438 23.828 1 31.16 273 LEU A O 1
ATOM 2147 N N . PRO A 1 274 ? 21.953 69.312 21.812 1 38.16 274 PRO A N 1
ATOM 2148 C CA . PRO A 1 274 ? 23.125 70.125 21.578 1 38.16 274 PRO A CA 1
ATOM 2149 C C . PRO A 1 274 ? 23.281 71.25 22.656 1 38.16 274 PRO A C 1
ATOM 2151 O O . PRO A 1 274 ? 22.312 71.875 23 1 38.16 274 PRO A O 1
ATOM 2154 N N . SER A 1 275 ? 23.938 71 23.812 1 24.58 275 SER A N 1
ATOM 2155 C CA . SER A 1 275 ? 24.453 72.25 24.359 1 24.58 275 SER A CA 1
ATOM 2156 C C . SER A 1 275 ? 25.5 72.875 23.453 1 24.58 275 SER A C 1
ATOM 2158 O O . SER A 1 275 ? 26.312 72.188 22.844 1 24.58 275 SER A O 1
ATOM 2160 N N . MET B 1 1 ? -0.925 -39.531 -9.219 1 34.16 1 MET B N 1
ATOM 2161 C CA . MET B 1 1 ? -1.51 -39.156 -7.934 1 34.16 1 MET B CA 1
ATOM 2162 C C . MET B 1 1 ? -1.802 -37.656 -7.898 1 34.16 1 MET B C 1
ATOM 2164 O O . MET B 1 1 ? -0.902 -36.844 -8.102 1 34.16 1 MET B O 1
ATOM 2168 N N . THR B 1 2 ? -2.984 -37.188 -8.328 1 45.97 2 THR B N 1
ATOM 2169 C CA . THR B 1 2 ? -3.428 -35.781 -8.484 1 45.97 2 THR B CA 1
ATOM 2170 C C . THR B 1 2 ? -3.109 -34.969 -7.238 1 45.97 2 THR B C 1
ATOM 2172 O O . THR B 1 2 ? -3.402 -35.406 -6.117 1 45.97 2 THR B O 1
ATOM 2175 N N . GLY B 1 3 ? -2.082 -34.344 -7.098 1 54.22 3 GLY B N 1
ATOM 2176 C CA . GLY B 1 3 ? -1.656 -33.594 -5.922 1 54.22 3 GLY B CA 1
ATOM 2177 C C . GLY B 1 3 ? -2.814 -33.031 -5.121 1 54.22 3 GLY B C 1
ATOM 2178 O O . GLY B 1 3 ? -3.965 -33.094 -5.559 1 54.22 3 GLY B O 1
ATOM 2179 N N . PRO B 1 4 ? -2.682 -32.875 -3.742 1 68.62 4 PRO B N 1
ATOM 2180 C CA . PRO B 1 4 ? -3.76 -32.406 -2.873 1 68.62 4 PRO B CA 1
ATOM 2181 C C . PRO B 1 4 ? -4.492 -31.188 -3.451 1 68.62 4 PRO B C 1
ATOM 2183 O O . PRO B 1 4 ? -3.855 -30.25 -3.941 1 68.62 4 PRO B O 1
ATOM 2186 N N . GLN B 1 5 ? -5.699 -31.422 -3.877 1 81.62 5 GLN B N 1
ATOM 2187 C CA . GLN B 1 5 ? -6.578 -30.422 -4.48 1 81.62 5 GLN B CA 1
ATOM 2188 C C . GLN B 1 5 ? -6.926 -29.328 -3.484 1 81.62 5 GLN B C 1
ATOM 2190 O O . GLN B 1 5 ? -7.137 -29.594 -2.301 1 81.62 5 GLN B O 1
ATOM 2195 N N . THR B 1 6 ? -6.852 -28.172 -3.91 1 86 6 THR B N 1
ATOM 2196 C CA . THR B 1 6 ? -7.27 -27.047 -3.082 1 86 6 THR B CA 1
ATOM 2197 C C . THR B 1 6 ? -8.789 -27.031 -2.906 1 86 6 THR B C 1
ATOM 2199 O O . THR B 1 6 ? -9.508 -27.703 -3.641 1 86 6 THR B O 1
ATOM 2202 N N . ALA B 1 7 ? -9.266 -26.359 -1.904 1 86.31 7 ALA B N 1
ATOM 2203 C CA . ALA B 1 7 ? -10.703 -26.234 -1.65 1 86.31 7 ALA B CA 1
ATOM 2204 C C . ALA B 1 7 ? -11.43 -25.656 -2.859 1 86.31 7 ALA B C 1
ATOM 2206 O O . ALA B 1 7 ? -12.531 -26.094 -3.197 1 86.31 7 ALA B O 1
ATOM 2207 N N . SER B 1 8 ? -10.844 -24.734 -3.504 1 85.88 8 SER B N 1
ATOM 2208 C CA . SER B 1 8 ? -11.438 -24.109 -4.684 1 85.88 8 SER B CA 1
ATOM 2209 C C . SER B 1 8 ? -11.594 -25.125 -5.816 1 85.88 8 SER B C 1
ATOM 2211 O O . SER B 1 8 ? -12.648 -25.188 -6.457 1 85.88 8 SER B O 1
ATOM 2213 N N . GLU B 1 9 ? -10.625 -25.922 -5.996 1 84.94 9 GLU B N 1
ATOM 2214 C CA . GLU B 1 9 ? -10.68 -26.938 -7.051 1 84.94 9 GLU B CA 1
ATOM 2215 C C . GLU B 1 9 ? -11.688 -28.031 -6.715 1 84.94 9 GLU B C 1
ATOM 2217 O O . GLU B 1 9 ? -12.398 -28.516 -7.594 1 84.94 9 GLU B O 1
ATOM 2222 N N . ALA B 1 10 ? -11.727 -28.359 -5.434 1 82.56 10 ALA B N 1
ATOM 2223 C CA . ALA B 1 10 ? -12.625 -29.406 -4.977 1 82.56 10 ALA B CA 1
ATOM 2224 C C . ALA B 1 10 ? -14.086 -28.969 -5.102 1 82.56 10 ALA B C 1
ATOM 2226 O O . ALA B 1 10 ? -14.977 -29.812 -5.281 1 82.56 10 ALA B O 1
ATOM 2227 N N . THR B 1 11 ? -14.312 -27.703 -5.066 1 81.81 11 THR B N 1
ATOM 2228 C CA . THR B 1 11 ? -15.68 -27.203 -5.082 1 81.81 11 THR B CA 1
ATOM 2229 C C . THR B 1 11 ? -16.047 -26.672 -6.465 1 81.81 11 THR B C 1
ATOM 2231 O O . THR B 1 11 ? -17.109 -26.078 -6.645 1 81.81 11 THR B O 1
ATOM 2234 N N . GLY B 1 12 ? -15.102 -26.719 -7.445 1 78.44 12 GLY B N 1
ATOM 2235 C CA . GLY B 1 12 ? -15.422 -26.391 -8.82 1 78.44 12 GLY B CA 1
ATOM 2236 C C . GLY B 1 12 ? -15.031 -24.969 -9.195 1 78.44 12 GLY B C 1
ATOM 2237 O O . GLY B 1 12 ? -15.336 -24.5 -10.297 1 78.44 12 GLY B O 1
ATOM 2238 N N . PHE B 1 13 ? -14.477 -24.328 -8.289 1 79.75 13 PHE B N 1
ATOM 2239 C CA . PHE B 1 13 ? -14.008 -22.984 -8.578 1 79.75 13 PHE B CA 1
ATOM 2240 C C . PHE B 1 13 ? -12.586 -23.016 -9.125 1 79.75 13 PHE B C 1
ATOM 2242 O O . PHE B 1 13 ? -11.617 -22.828 -8.383 1 79.75 13 PHE B O 1
ATOM 2249 N N . ILE B 1 14 ? -12.469 -23.172 -10.43 1 82.62 14 ILE B N 1
ATOM 2250 C CA . ILE B 1 14 ? -11.164 -23.344 -11.055 1 82.62 14 ILE B CA 1
ATOM 2251 C C . ILE B 1 14 ? -10.625 -22 -11.523 1 82.62 14 ILE B C 1
ATOM 2253 O O . ILE B 1 14 ? -11.352 -21.203 -12.125 1 82.62 14 ILE B O 1
ATOM 2257 N N . VAL B 1 15 ? -9.422 -21.766 -11.125 1 86.56 15 VAL B N 1
ATOM 2258 C CA . VAL B 1 15 ? -8.734 -20.531 -11.508 1 86.56 15 VAL B CA 1
ATOM 2259 C C . VAL B 1 15 ? -7.441 -20.875 -12.242 1 86.56 15 VAL B C 1
ATOM 2261 O O . VAL B 1 15 ? -6.727 -21.797 -11.867 1 86.56 15 VAL B O 1
ATOM 2264 N N . SER B 1 16 ? -7.215 -20.141 -13.32 1 86.88 16 SER B N 1
ATOM 2265 C CA . SER B 1 16 ? -5.996 -20.328 -14.094 1 86.88 16 SER B CA 1
ATOM 2266 C C . SER B 1 16 ? -4.77 -19.844 -13.336 1 86.88 16 SER B C 1
ATOM 2268 O O . SER B 1 16 ? -4.895 -19.125 -12.344 1 86.88 16 SER B O 1
ATOM 2270 N N . GLN B 1 17 ? -3.637 -20.25 -13.742 1 84.88 17 GLN B N 1
ATOM 2271 C CA . GLN B 1 17 ? -2.391 -19.906 -13.07 1 84.88 17 GLN B CA 1
ATOM 2272 C C . GLN B 1 17 ? -2.135 -18.406 -13.117 1 84.88 17 GLN B C 1
ATOM 2274 O O . GLN B 1 17 ? -1.813 -17.781 -12.094 1 84.88 17 GLN B O 1
ATOM 2279 N N . PRO B 1 18 ? -2.256 -17.703 -14.273 1 82.88 18 PRO B N 1
ATOM 2280 C CA . PRO B 1 18 ? -2.064 -16.25 -14.289 1 82.88 18 PRO B CA 1
ATOM 2281 C C . PRO B 1 18 ? -3.043 -15.523 -13.375 1 82.88 18 PRO B C 1
ATOM 2283 O O . PRO B 1 18 ? -2.688 -14.5 -12.773 1 82.88 18 PRO B O 1
ATOM 2286 N N . GLN B 1 19 ? -4.195 -16.094 -13.266 1 88 19 GLN B N 1
ATOM 2287 C CA . GLN B 1 19 ? -5.184 -15.5 -12.375 1 88 19 GLN B CA 1
ATOM 2288 C C . GLN B 1 19 ? -4.758 -15.625 -10.914 1 88 19 GLN B C 1
ATOM 2290 O O . GLN B 1 19 ? -4.98 -14.711 -10.117 1 88 19 GLN B O 1
ATOM 2295 N N . LYS B 1 20 ? -4.133 -16.688 -10.656 1 89.31 20 LYS B N 1
ATOM 2296 C CA . LYS B 1 20 ? -3.67 -16.891 -9.289 1 89.31 20 LYS B CA 1
ATOM 2297 C C . LYS B 1 20 ? -2.596 -15.867 -8.914 1 89.31 20 LYS B C 1
ATOM 2299 O O . LYS B 1 20 ? -2.525 -15.422 -7.766 1 89.31 20 LYS B O 1
ATOM 2304 N N . PHE B 1 21 ? -1.821 -15.5 -9.891 1 89.06 21 PHE B N 1
ATOM 2305 C CA . PHE B 1 21 ? -0.802 -14.492 -9.633 1 89.06 21 PHE B CA 1
ATOM 2306 C C . PHE B 1 21 ? -1.44 -13.133 -9.352 1 89.06 21 PHE B C 1
ATOM 2308 O O . PHE B 1 21 ? -1.032 -12.43 -8.43 1 89.06 21 PHE B O 1
ATOM 2315 N N . VAL B 1 22 ? -2.42 -12.891 -10.133 1 89.19 22 VAL B N 1
ATOM 2316 C CA . VAL B 1 22 ? -3.115 -11.617 -9.961 1 89.19 22 VAL B CA 1
ATOM 2317 C C . VAL B 1 22 ? -3.818 -11.594 -8.602 1 89.19 22 VAL B C 1
ATOM 2319 O O . VAL B 1 22 ? -3.766 -10.594 -7.887 1 89.19 22 VAL B O 1
ATOM 2322 N N . LEU B 1 23 ? -4.387 -12.703 -8.266 1 91.5 23 LEU B N 1
ATOM 2323 C CA . LEU B 1 23 ? -5.09 -12.805 -6.988 1 91.5 23 LEU B CA 1
ATOM 2324 C C . LEU B 1 23 ? -4.121 -12.633 -5.82 1 91.5 23 LEU B C 1
ATOM 2326 O O . LEU B 1 23 ? -4.438 -11.969 -4.836 1 91.5 23 LEU B O 1
ATOM 2330 N N . THR B 1 24 ? -3.01 -13.188 -5.977 1 91.69 24 THR B N 1
ATOM 2331 C CA . THR B 1 24 ? -2.018 -13.094 -4.914 1 91.69 24 THR B CA 1
ATOM 2332 C C . THR B 1 24 ? -1.495 -11.664 -4.793 1 91.69 24 THR B C 1
ATOM 2334 O O . THR B 1 24 ? -1.254 -11.172 -3.686 1 91.69 24 THR B O 1
ATOM 2337 N N . ALA B 1 25 ? -1.34 -10.992 -5.887 1 92.44 25 ALA B N 1
ATOM 2338 C CA . ALA B 1 25 ? -0.928 -9.586 -5.855 1 92.44 25 ALA B CA 1
ATOM 2339 C C . ALA B 1 25 ? -1.961 -8.727 -5.133 1 92.44 25 ALA B C 1
ATOM 2341 O O . ALA B 1 25 ? -1.61 -7.93 -4.266 1 92.44 25 ALA B O 1
ATOM 2342 N N . PHE B 1 26 ? -3.15 -8.953 -5.438 1 93.38 26 PHE B N 1
ATOM 2343 C CA . PHE B 1 26 ? -4.223 -8.195 -4.805 1 93.38 26 PHE B CA 1
ATOM 2344 C C . PHE B 1 26 ? -4.281 -8.492 -3.309 1 93.38 26 PHE B C 1
ATOM 2346 O O . PHE B 1 26 ? -4.5 -7.582 -2.502 1 93.38 26 PHE B O 1
ATOM 2353 N N . SER B 1 27 ? -4.098 -9.742 -2.986 1 93.94 27 SER B N 1
ATOM 2354 C CA . SER B 1 27 ? -4.105 -10.109 -1.574 1 93.94 27 SER B CA 1
ATOM 2355 C C . SER B 1 27 ? -2.961 -9.438 -0.822 1 93.94 27 SER B C 1
ATOM 2357 O O . SER B 1 27 ? -3.133 -8.992 0.314 1 93.94 27 SER B O 1
ATOM 2359 N N . GLY B 1 28 ? -1.834 -9.391 -1.475 1 94.94 28 GLY B N 1
ATOM 2360 C CA . GLY B 1 28 ? -0.709 -8.703 -0.857 1 94.94 28 GLY B CA 1
ATOM 2361 C C . GLY B 1 28 ? -0.983 -7.238 -0.582 1 94.94 28 GLY B C 1
ATOM 2362 O O . GLY B 1 28 ? -0.699 -6.742 0.511 1 94.94 28 GLY B O 1
ATOM 2363 N N . ILE B 1 29 ? -1.563 -6.578 -1.518 1 95.88 29 ILE B N 1
ATOM 2364 C CA . ILE B 1 29 ? -1.883 -5.164 -1.367 1 95.88 29 ILE B CA 1
ATOM 2365 C C . ILE B 1 29 ? -2.9 -4.98 -0.243 1 95.88 29 ILE B C 1
ATOM 2367 O O . ILE B 1 29 ? -2.736 -4.109 0.616 1 95.88 29 ILE B O 1
ATOM 2371 N N . ALA B 1 30 ? -3.895 -5.797 -0.274 1 96.12 30 ALA B N 1
ATOM 2372 C CA . ALA B 1 30 ? -4.945 -5.699 0.734 1 96.12 30 ALA B CA 1
ATOM 2373 C C . ALA B 1 30 ? -4.383 -5.902 2.139 1 96.12 30 ALA B C 1
ATOM 2375 O O . ALA B 1 30 ? -4.734 -5.172 3.066 1 96.12 30 ALA B O 1
ATOM 2376 N N . LEU B 1 31 ? -3.561 -6.879 2.266 1 96.12 31 LEU B N 1
ATOM 2377 C CA . LEU B 1 31 ? -2.961 -7.145 3.568 1 96.12 31 LEU B CA 1
ATOM 2378 C C . LEU B 1 31 ? -2.064 -5.988 4 1 96.12 31 LEU B C 1
ATOM 2380 O O . LEU B 1 31 ? -2.059 -5.605 5.172 1 96.12 31 LEU B O 1
ATOM 2384 N N . PHE B 1 32 ? -1.337 -5.473 3.053 1 96.06 32 PHE B N 1
ATOM 2385 C CA . PHE B 1 32 ? -0.492 -4.312 3.322 1 96.06 32 PHE B CA 1
ATOM 2386 C C . PHE B 1 32 ? -1.325 -3.137 3.812 1 96.06 32 PHE B C 1
ATOM 2388 O O . PHE B 1 32 ? -0.998 -2.516 4.824 1 96.06 32 PHE B O 1
ATOM 2395 N N . ILE B 1 33 ? -2.398 -2.848 3.164 1 96.25 33 ILE B N 1
ATOM 2396 C CA . ILE B 1 33 ? -3.279 -1.743 3.525 1 96.25 33 ILE B CA 1
ATOM 2397 C C . ILE B 1 33 ? -3.906 -2.008 4.891 1 96.25 33 ILE B C 1
ATOM 2399 O O . ILE B 1 33 ? -4.008 -1.103 5.723 1 96.25 33 ILE B O 1
ATOM 2403 N N . ALA B 1 34 ? -4.297 -3.215 5.094 1 96.06 34 ALA B N 1
ATOM 2404 C CA . ALA B 1 34 ? -4.93 -3.566 6.359 1 96.06 34 ALA B CA 1
ATOM 2405 C C . ALA B 1 34 ? -3.99 -3.314 7.535 1 96.06 34 ALA B C 1
ATOM 2407 O O . ALA B 1 34 ? -4.391 -2.736 8.547 1 96.06 34 ALA B O 1
ATOM 2408 N N . ILE B 1 35 ? -2.775 -3.695 7.395 1 95.31 35 ILE B N 1
ATOM 2409 C CA . ILE B 1 35 ? -1.789 -3.492 8.445 1 95.31 35 ILE B CA 1
ATOM 2410 C C . ILE B 1 35 ? -1.557 -1.997 8.656 1 95.31 35 ILE B C 1
ATOM 2412 O O . ILE B 1 35 ? -1.488 -1.525 9.797 1 95.31 35 ILE B O 1
ATOM 2416 N N . GLU B 1 36 ? -1.464 -1.35 7.602 1 93.44 36 GLU B N 1
ATOM 2417 C CA . GLU B 1 36 ? -1.275 0.096 7.672 1 93.44 36 GLU B CA 1
ATOM 2418 C C . GLU B 1 36 ? -2.438 0.769 8.398 1 93.44 36 GLU B C 1
ATOM 2420 O O . GLU B 1 36 ? -2.229 1.629 9.258 1 93.44 36 GLU B O 1
ATOM 2425 N N . VAL B 1 37 ? -3.598 0.413 8.062 1 94.62 37 VAL B N 1
ATOM 2426 C CA . VAL B 1 37 ? -4.785 1.027 8.648 1 94.62 37 VAL B CA 1
ATOM 2427 C C . VAL B 1 37 ? -4.863 0.68 10.133 1 94.62 37 VAL B C 1
ATOM 2429 O O . VAL B 1 37 ? -5.273 1.508 10.953 1 94.62 37 VAL B O 1
ATOM 2432 N N . ILE B 1 38 ? -4.465 -0.459 10.508 1 94.56 38 ILE B N 1
ATOM 2433 C CA . ILE B 1 38 ? -4.465 -0.863 11.914 1 94.56 38 ILE B CA 1
ATOM 2434 C C . ILE B 1 38 ? -3.443 -0.031 12.688 1 94.56 38 ILE B C 1
ATOM 2436 O O . ILE B 1 38 ? -3.729 0.442 13.789 1 94.56 38 ILE B O 1
ATOM 2440 N N . ILE B 1 39 ? -2.283 0.191 12.094 1 90.62 39 ILE B N 1
ATOM 2441 C CA . ILE B 1 39 ? -1.262 1.021 12.727 1 90.62 39 ILE B CA 1
ATOM 2442 C C . ILE B 1 39 ? -1.776 2.451 12.867 1 90.62 39 ILE B C 1
ATOM 2444 O O . ILE B 1 39 ? -1.646 3.061 13.93 1 90.62 39 ILE B O 1
ATOM 2448 N N . LEU B 1 40 ? -2.389 2.918 11.859 1 88.56 40 LEU B N 1
ATOM 2449 C CA . LEU B 1 40 ? -2.951 4.262 11.898 1 88.56 40 LEU B CA 1
ATOM 2450 C C . LEU B 1 40 ? -4.016 4.375 12.984 1 88.56 40 LEU B C 1
ATOM 2452 O O . LEU B 1 40 ? -4.156 5.426 13.617 1 88.56 40 LEU B O 1
ATOM 2456 N N . CYS B 1 41 ? -4.738 3.338 13.141 1 89.75 41 CYS B N 1
ATOM 2457 C CA . CYS B 1 41 ? -5.777 3.318 14.164 1 89.75 41 CYS B CA 1
ATOM 2458 C C . CYS B 1 41 ? -5.188 3.535 15.547 1 89.75 41 CYS B C 1
ATOM 2460 O O . CYS B 1 41 ? -5.703 4.336 16.328 1 89.75 41 CYS B O 1
ATOM 2462 N N . PHE B 1 42 ? -4.09 2.992 15.812 1 88.75 42 PHE B N 1
ATOM 2463 C CA . PHE B 1 42 ? -3.484 3.064 17.141 1 88.75 42 PHE B CA 1
ATOM 2464 C C . PHE B 1 42 ? -2.688 4.355 17.297 1 88.75 42 PHE B C 1
ATOM 2466 O O . PHE B 1 42 ? -2.529 4.855 18.422 1 88.75 42 PHE B O 1
ATOM 2473 N N . VAL B 1 43 ? -2.266 4.965 16.203 1 82.5 43 VAL B N 1
ATOM 2474 C CA . VAL B 1 43 ? -1.477 6.191 16.266 1 82.5 43 VAL B CA 1
ATOM 2475 C C . VAL B 1 43 ? -2.404 7.402 16.312 1 82.5 43 VAL B C 1
ATOM 2477 O O . VAL B 1 43 ? -2.1 8.398 16.984 1 82.5 43 VAL B O 1
ATOM 2480 N N . THR B 1 44 ? -3.457 7.344 15.625 1 81.75 44 THR B N 1
ATOM 2481 C CA . THR B 1 44 ? -4.352 8.484 15.484 1 81.75 44 THR B CA 1
ATOM 2482 C C . THR B 1 44 ? -5.211 8.656 16.734 1 81.75 44 THR B C 1
ATOM 2484 O O . THR B 1 44 ? -5.43 9.781 17.203 1 81.75 44 THR B O 1
ATOM 2487 N N . PHE B 1 45 ? -5.645 7.578 17.266 1 80.94 45 PHE B N 1
ATOM 2488 C CA . PHE B 1 45 ? -6.57 7.695 18.391 1 80.94 45 PHE B CA 1
ATOM 2489 C C . PHE B 1 45 ? -5.82 7.637 19.719 1 80.94 45 PHE B C 1
ATOM 2491 O O . PHE B 1 45 ? -4.934 6.801 19.906 1 80.94 45 PHE B O 1
ATOM 2498 N N . LYS B 1 46 ? -6.184 8.562 20.516 1 76.88 46 LYS B N 1
ATOM 2499 C CA . LYS B 1 46 ? -5.609 8.625 21.844 1 76.88 46 LYS B CA 1
ATOM 2500 C C . LYS B 1 46 ? -6.469 7.852 22.844 1 76.88 46 LYS B C 1
ATOM 2502 O O . LYS B 1 46 ? -5.961 7.336 23.844 1 76.88 46 LYS B O 1
ATOM 2507 N N . ARG B 1 47 ? -7.77 7.867 22.578 1 79.31 47 ARG B N 1
ATOM 2508 C CA . ARG B 1 47 ? -8.719 7.129 23.422 1 79.31 47 ARG B CA 1
ATOM 2509 C C . ARG B 1 47 ? -9.312 5.949 22.656 1 79.31 47 ARG B C 1
ATOM 2511 O O . ARG B 1 47 ? -9.727 6.094 21.5 1 79.31 47 ARG B O 1
ATOM 2518 N N . TYR B 1 48 ? -9.305 4.898 23.25 1 78.5 48 TYR B N 1
ATOM 2519 C CA . TYR B 1 48 ? -9.727 3.668 22.594 1 78.5 48 TYR B CA 1
ATOM 2520 C C . TYR B 1 48 ? -11.148 3.297 23 1 78.5 48 TYR B C 1
ATOM 2522 O O . TYR B 1 48 ? -11.477 2.115 23.141 1 78.5 48 TYR B O 1
ATOM 2530 N N . ARG B 1 49 ? -11.977 4.195 23.172 1 75.75 49 ARG B N 1
ATOM 2531 C CA . ARG B 1 49 ? -13.281 3.83 23.703 1 75.75 49 ARG B CA 1
ATOM 2532 C C . ARG B 1 49 ? -14.398 4.207 22.719 1 75.75 49 ARG B C 1
ATOM 2534 O O . ARG B 1 49 ? -15.523 3.736 22.859 1 75.75 49 ARG B O 1
ATOM 2541 N N . GLY B 1 50 ? -14.188 4.738 21.719 1 82.44 50 GLY B N 1
ATOM 2542 C CA . GLY B 1 50 ? -15.273 5.207 20.875 1 82.44 50 GLY B CA 1
ATOM 2543 C C . GLY B 1 50 ? -15.68 4.195 19.812 1 82.44 50 GLY B C 1
ATOM 2544 O O . GLY B 1 50 ? -14.906 3.307 19.453 1 82.44 50 GLY B O 1
ATOM 2545 N N . ALA B 1 51 ? -17.031 4.242 19.484 1 83.56 51 ALA B N 1
ATOM 2546 C CA . ALA B 1 51 ? -17.562 3.389 18.422 1 83.56 51 ALA B CA 1
ATOM 2547 C C . ALA B 1 51 ? -16.766 3.547 17.125 1 83.56 51 ALA B C 1
ATOM 2549 O O . ALA B 1 51 ? -16.562 2.582 16.391 1 83.56 51 ALA B O 1
ATOM 2550 N N . TYR B 1 52 ? -16.281 4.664 17 1 86.88 52 TYR B N 1
ATOM 2551 C CA . TYR B 1 52 ? -15.508 4.945 15.797 1 86.88 52 TYR B CA 1
ATOM 2552 C C . TYR B 1 52 ? -14.203 4.164 15.797 1 86.88 52 TYR B C 1
ATOM 2554 O O . TYR B 1 52 ? -13.859 3.508 14.805 1 86.88 52 TYR B O 1
ATOM 2562 N N . PHE B 1 53 ? -13.578 4.117 16.891 1 88.62 53 PHE B N 1
ATOM 2563 C CA . PHE B 1 53 ? -12.32 3.391 17.016 1 88.62 53 PHE B CA 1
ATOM 2564 C C . PHE B 1 53 ? -12.539 1.895 16.828 1 88.62 53 PHE B C 1
ATOM 2566 O O . PHE B 1 53 ? -11.844 1.254 16.047 1 88.62 53 PHE B O 1
ATOM 2573 N N . TRP B 1 54 ? -13.492 1.399 17.516 1 90.88 54 TRP B N 1
ATOM 2574 C CA . TRP B 1 54 ? -13.719 -0.042 17.5 1 90.88 54 TRP B CA 1
ATOM 2575 C C . TRP B 1 54 ? -14.211 -0.494 16.125 1 90.88 54 TRP B C 1
ATOM 2577 O O . TRP B 1 54 ? -13.852 -1.573 15.656 1 90.88 54 TRP B O 1
ATOM 2587 N N . SER B 1 55 ? -15.047 0.241 15.508 1 93.31 55 SER B N 1
ATOM 2588 C CA . SER B 1 55 ? -15.523 -0.134 14.18 1 93.31 55 SER B CA 1
ATOM 2589 C C . SER B 1 55 ? -14.383 -0.139 13.164 1 93.31 55 SER B C 1
ATOM 2591 O O . SER B 1 55 ? -14.297 -1.03 12.32 1 93.31 55 SER B O 1
ATOM 2593 N N . LEU B 1 56 ? -13.5 0.814 13.32 1 93.06 56 LEU B N 1
ATOM 2594 C CA . LEU B 1 56 ? -12.344 0.874 12.43 1 93.06 56 LEU B CA 1
ATOM 2595 C C . LEU B 1 56 ? -11.422 -0.321 12.656 1 93.06 56 LEU B C 1
ATOM 2597 O O . LEU B 1 56 ? -10.953 -0.935 11.695 1 93.06 56 LEU B O 1
ATOM 2601 N N . LEU B 1 57 ? -11.234 -0.622 13.875 1 94.31 57 LEU B N 1
ATOM 2602 C CA . LEU B 1 57 ? -10.344 -1.725 14.219 1 94.31 57 LEU B CA 1
ATOM 2603 C C . LEU B 1 57 ? -10.938 -3.059 13.781 1 94.31 57 LEU B C 1
ATOM 2605 O O . LEU B 1 57 ? -10.242 -3.881 13.172 1 94.31 57 LEU B O 1
ATOM 2609 N N . VAL B 1 58 ? -12.18 -3.225 14.031 1 95.38 58 VAL B N 1
ATOM 2610 C CA . VAL B 1 58 ? -12.859 -4.469 13.68 1 95.38 58 VAL B CA 1
ATOM 2611 C C . VAL B 1 58 ? -12.906 -4.625 12.164 1 95.38 58 VAL B C 1
ATOM 2613 O O . VAL B 1 58 ? -12.656 -5.711 11.641 1 95.38 58 VAL B O 1
ATOM 2616 N N . ALA B 1 59 ? -13.227 -3.596 11.484 1 96 59 ALA B N 1
ATOM 2617 C CA . ALA B 1 59 ? -13.266 -3.639 10.023 1 96 59 ALA B CA 1
ATOM 2618 C C . ALA B 1 59 ? -11.891 -3.953 9.445 1 96 59 ALA B C 1
ATOM 2620 O O . ALA B 1 59 ? -11.773 -4.754 8.508 1 96 59 ALA B O 1
ATOM 2621 N N . SER B 1 60 ? -10.852 -3.395 9.992 1 96.12 60 SER B N 1
ATOM 2622 C CA . SER B 1 60 ? -9.492 -3.615 9.508 1 96.12 60 SER B CA 1
ATOM 2623 C C . SER B 1 60 ? -9.031 -5.043 9.789 1 96.12 60 SER B C 1
ATOM 2625 O O . SER B 1 60 ? -8.383 -5.668 8.945 1 96.12 60 SER B O 1
ATOM 2627 N N . CYS B 1 61 ? -9.359 -5.52 10.945 1 96.5 61 CYS B N 1
ATOM 2628 C CA . CYS B 1 61 ? -9.031 -6.902 11.273 1 96.5 61 CYS B CA 1
ATOM 2629 C C . CYS B 1 61 ? -9.805 -7.871 10.375 1 96.5 61 CYS B C 1
ATOM 2631 O O . CYS B 1 61 ? -9.281 -8.914 9.992 1 96.5 61 CYS B O 1
ATOM 2633 N N . GLY B 1 62 ? -11 -7.461 10.125 1 97.44 62 GLY B N 1
ATOM 2634 C CA . GLY B 1 62 ? -11.797 -8.281 9.219 1 97.44 62 GLY B CA 1
ATOM 2635 C C . GLY B 1 62 ? -11.188 -8.414 7.84 1 97.44 62 GLY B C 1
ATOM 2636 O O . GLY B 1 62 ? -11.32 -9.461 7.195 1 97.44 62 GLY B O 1
ATOM 2637 N N . LEU B 1 63 ? -10.516 -7.395 7.363 1 96.94 63 LEU B N 1
ATOM 2638 C CA . LEU B 1 63 ? -9.82 -7.426 6.082 1 96.94 63 LEU B CA 1
ATOM 2639 C C . LEU B 1 63 ? -8.773 -8.531 6.062 1 96.94 63 LEU B C 1
ATOM 2641 O O . LEU B 1 63 ? -8.695 -9.305 5.105 1 96.94 63 LEU B O 1
ATOM 2645 N N . ILE B 1 64 ? -8.039 -8.633 7.121 1 97.12 64 ILE B N 1
ATOM 2646 C CA . ILE B 1 64 ? -6.969 -9.617 7.23 1 97.12 64 ILE B CA 1
ATOM 2647 C C . ILE B 1 64 ? -7.559 -11.023 7.246 1 97.12 64 ILE B C 1
ATOM 2649 O O . ILE B 1 64 ? -7.098 -11.906 6.516 1 97.12 64 ILE B O 1
ATOM 2653 N N . VAL B 1 65 ? -8.586 -11.156 8.023 1 97.06 65 VAL B N 1
ATOM 2654 C CA . VAL B 1 65 ? -9.211 -12.469 8.18 1 97.06 65 VAL B CA 1
ATOM 2655 C C . VAL B 1 65 ? -9.82 -12.914 6.852 1 97.06 65 VAL B C 1
ATOM 2657 O O . VAL B 1 65 ? -9.672 -14.078 6.453 1 97.06 65 VAL B O 1
ATOM 2660 N N . ASN B 1 66 ? -10.469 -11.977 6.219 1 97 66 ASN B N 1
ATOM 2661 C CA . ASN B 1 66 ? -11.062 -12.289 4.926 1 97 66 ASN B CA 1
ATOM 2662 C C . ASN B 1 66 ? -10.008 -12.68 3.896 1 97 66 ASN B C 1
ATOM 2664 O O . ASN B 1 66 ? -10.18 -13.664 3.174 1 97 66 ASN B O 1
ATOM 2668 N N . CYS B 1 67 ? -8.922 -12.008 3.869 1 95.12 67 CYS B N 1
ATOM 2669 C CA . CYS B 1 67 ? -7.836 -12.281 2.936 1 95.12 67 CYS B CA 1
ATOM 2670 C C . CYS B 1 67 ? -7.211 -13.641 3.211 1 95.12 67 CYS B C 1
ATOM 2672 O O . CYS B 1 67 ? -6.98 -14.422 2.285 1 95.12 67 CYS B O 1
ATOM 2674 N N . ILE B 1 68 ? -7.012 -13.93 4.426 1 94.69 68 ILE B N 1
ATOM 2675 C CA . ILE B 1 68 ? -6.43 -15.211 4.809 1 94.69 68 ILE B CA 1
ATOM 2676 C C . ILE B 1 68 ? -7.379 -16.344 4.414 1 94.69 68 ILE B C 1
ATOM 2678 O O . ILE B 1 68 ? -6.941 -17.391 3.938 1 94.69 68 ILE B O 1
ATOM 2682 N N . GLY B 1 69 ? -8.617 -16.109 4.613 1 95.31 69 GLY B N 1
ATOM 2683 C CA . GLY B 1 69 ? -9.602 -17.094 4.211 1 95.31 69 GLY B CA 1
ATOM 2684 C C . GLY B 1 69 ? -9.531 -17.438 2.734 1 95.31 69 GLY B C 1
ATOM 2685 O O . GLY B 1 69 ? -9.531 -18.609 2.363 1 95.31 69 GLY B O 1
ATOM 2686 N N . PHE B 1 70 ? -9.438 -16.453 1.949 1 93.44 70 PHE B N 1
ATOM 2687 C CA . PHE B 1 70 ? -9.398 -16.672 0.51 1 93.44 70 PHE B CA 1
ATOM 2688 C C . PHE B 1 70 ? -8.062 -17.281 0.093 1 93.44 70 PHE B C 1
ATOM 2690 O O . PHE B 1 70 ? -7.996 -18.078 -0.839 1 93.44 70 PHE B O 1
ATOM 2697 N N . ILE B 1 71 ? -7.027 -16.922 0.774 1 91.69 71 ILE B N 1
ATOM 2698 C CA . ILE B 1 71 ? -5.73 -17.516 0.487 1 91.69 71 ILE B CA 1
ATOM 2699 C C . ILE B 1 71 ? -5.785 -19.016 0.773 1 91.69 71 ILE B C 1
ATOM 2701 O O . ILE B 1 71 ? -5.336 -19.828 -0.042 1 91.69 71 ILE B O 1
ATOM 2705 N N . ILE B 1 72 ? -6.391 -19.375 1.85 1 92.62 72 ILE B N 1
ATOM 2706 C CA . ILE B 1 72 ? -6.516 -20.797 2.191 1 92.62 72 ILE B CA 1
ATOM 2707 C C . ILE B 1 72 ? -7.434 -21.484 1.187 1 92.62 72 ILE B C 1
ATOM 2709 O O . ILE B 1 72 ? -7.148 -22.594 0.742 1 92.62 72 ILE B O 1
ATOM 2713 N N . PHE B 1 73 ? -8.445 -20.812 0.771 1 92.81 73 PHE B N 1
ATOM 2714 C CA . PHE B 1 73 ? -9.438 -21.375 -0.126 1 92.81 73 PHE B CA 1
ATOM 2715 C C . PHE B 1 73 ? -8.828 -21.688 -1.488 1 92.81 73 PHE B C 1
ATOM 2717 O O . PHE B 1 73 ? -9.086 -22.75 -2.059 1 92.81 73 PHE B O 1
ATOM 2724 N N . PHE B 1 74 ? -7.93 -20.859 -1.979 1 90 74 PHE B N 1
ATOM 2725 C CA . PHE B 1 74 ? -7.453 -20.984 -3.352 1 90 74 PHE B CA 1
ATOM 2726 C C . PHE B 1 74 ? -6.086 -21.641 -3.393 1 90 74 PHE B C 1
ATOM 2728 O O . PHE B 1 74 ? -5.719 -22.266 -4.398 1 90 74 PHE B O 1
ATOM 2735 N N . PHE B 1 75 ? -5.32 -21.609 -2.281 1 88.5 75 PHE B N 1
ATOM 2736 C CA . PHE B 1 75 ? -3.914 -21.969 -2.434 1 88.5 75 PHE B CA 1
ATOM 2737 C C . PHE B 1 75 ? -3.541 -23.094 -1.483 1 88.5 75 PHE B C 1
ATOM 2739 O O . PHE B 1 75 ? -2.488 -23.719 -1.635 1 88.5 75 PHE B O 1
ATOM 2746 N N . VAL B 1 76 ? -4.305 -23.359 -0.549 1 87.75 76 VAL B N 1
ATOM 2747 C CA . VAL B 1 76 ? -3.961 -24.375 0.444 1 87.75 76 VAL B CA 1
ATOM 2748 C C . VAL B 1 76 ? -4.922 -25.547 0.331 1 87.75 76 VAL B C 1
ATOM 2750 O O . VAL B 1 76 ? -6.121 -25.359 0.108 1 87.75 76 VAL B O 1
ATOM 2753 N N . ALA B 1 77 ? -4.316 -26.719 0.424 1 87.19 77 ALA B N 1
ATOM 2754 C CA . ALA B 1 77 ? -5.137 -27.938 0.418 1 87.19 77 ALA B CA 1
ATOM 2755 C C . ALA B 1 77 ? -5.715 -28.203 1.803 1 87.19 77 ALA B C 1
ATOM 2757 O O . ALA B 1 77 ? -5.133 -28.969 2.584 1 87.19 77 ALA B O 1
ATOM 2758 N N . ALA B 1 78 ? -6.695 -27.484 2.172 1 87.06 78 ALA B N 1
ATOM 2759 C CA . ALA B 1 78 ? -7.371 -27.625 3.457 1 87.06 78 ALA B CA 1
ATOM 2760 C C . ALA B 1 78 ? -8.875 -27.797 3.27 1 87.06 78 ALA B C 1
ATOM 2762 O O . ALA B 1 78 ? -9.375 -27.75 2.143 1 87.06 78 ALA B O 1
ATOM 2763 N N . SER B 1 79 ? -9.477 -28.141 4.352 1 89.31 79 SER B N 1
ATOM 2764 C CA . SER B 1 79 ? -10.93 -28.281 4.324 1 89.31 79 SER B CA 1
ATOM 2765 C C . SER B 1 79 ? -11.602 -27 3.881 1 89.31 79 SER B C 1
ATOM 2767 O O . SER B 1 79 ? -11.234 -25.906 4.332 1 89.31 79 SER B O 1
ATOM 2769 N N . PRO B 1 80 ? -12.5 -27.141 2.996 1 91.56 80 PRO B N 1
ATOM 2770 C CA . PRO B 1 80 ? -13.203 -25.953 2.531 1 91.56 80 PRO B CA 1
ATOM 2771 C C . PRO B 1 80 ? -13.961 -25.234 3.652 1 91.56 80 PRO B C 1
ATOM 2773 O O . PRO B 1 80 ? -14.172 -24.031 3.584 1 91.56 80 PRO B O 1
ATOM 2776 N N . TYR B 1 81 ? -14.305 -25.938 4.699 1 93.38 81 TYR B N 1
ATOM 2777 C CA . TYR B 1 81 ? -15.109 -25.359 5.77 1 93.38 81 TYR B CA 1
ATOM 2778 C C . TYR B 1 81 ? -14.305 -24.359 6.582 1 93.38 81 TYR B C 1
ATOM 2780 O O . TYR B 1 81 ? -14.844 -23.344 7.039 1 93.38 81 TYR B O 1
ATOM 2788 N N . VAL B 1 82 ? -13.062 -24.625 6.734 1 93.75 82 VAL B N 1
ATOM 2789 C CA . VAL B 1 82 ? -12.211 -23.703 7.488 1 93.75 82 VAL B CA 1
ATOM 2790 C C . VAL B 1 82 ? -12.055 -22.391 6.719 1 93.75 82 VAL B C 1
ATOM 2792 O O . VAL B 1 82 ? -12.219 -21.312 7.289 1 93.75 82 VAL B O 1
ATOM 2795 N N . SER B 1 83 ? -11.742 -22.5 5.492 1 94.88 83 SER B N 1
ATOM 2796 C CA . SER B 1 83 ? -11.547 -21.297 4.676 1 94.88 83 SER B CA 1
ATOM 2797 C C . SER B 1 83 ? -12.836 -20.5 4.555 1 94.88 83 SER B C 1
ATOM 2799 O O . SER B 1 83 ? -12.836 -19.281 4.719 1 94.88 83 SER B O 1
ATOM 2801 N N . VAL B 1 84 ? -13.938 -21.203 4.406 1 95.19 84 VAL B N 1
ATOM 2802 C CA . VAL B 1 84 ? -15.219 -20.531 4.23 1 95.19 84 VAL B CA 1
ATOM 2803 C C . VAL B 1 84 ? -15.609 -19.812 5.52 1 95.19 84 VAL B C 1
ATOM 2805 O O . VAL B 1 84 ? -16.141 -18.703 5.484 1 95.19 84 VAL B O 1
ATOM 2808 N N . THR B 1 85 ? -15.391 -20.406 6.609 1 96.69 85 THR B N 1
ATOM 2809 C CA . THR B 1 85 ? -15.703 -19.781 7.891 1 96.69 85 THR B CA 1
ATOM 2810 C C . THR B 1 85 ? -14.898 -18.484 8.07 1 96.69 85 THR B C 1
ATOM 2812 O O . THR B 1 85 ? -15.453 -17.469 8.484 1 96.69 85 THR B O 1
ATOM 2815 N N . LEU B 1 86 ? -13.688 -18.5 7.738 1 96.44 86 LEU B N 1
ATOM 2816 C CA . LEU B 1 86 ? -12.852 -17.312 7.848 1 96.44 86 LEU B CA 1
ATOM 2817 C C . LEU B 1 86 ? -13.312 -16.234 6.879 1 96.44 86 LEU B C 1
ATOM 2819 O O . LEU B 1 86 ? -13.375 -15.055 7.238 1 96.44 86 LEU B O 1
ATOM 2823 N N . ILE B 1 87 ? -13.648 -16.672 5.707 1 96.62 87 ILE B N 1
ATOM 2824 C CA . ILE B 1 87 ? -14.117 -15.734 4.688 1 96.62 87 ILE B CA 1
ATOM 2825 C C . ILE B 1 87 ? -15.375 -15.023 5.184 1 96.62 87 ILE B C 1
ATOM 2827 O O . ILE B 1 87 ? -15.484 -13.797 5.074 1 96.62 87 ILE B O 1
ATOM 2831 N N . LEU B 1 88 ? -16.234 -15.789 5.766 1 97.12 88 LEU B N 1
ATOM 2832 C CA . LEU B 1 88 ? -17.516 -15.242 6.223 1 97.12 88 LEU B CA 1
ATOM 2833 C C . LEU B 1 88 ? -17.312 -14.32 7.418 1 97.12 88 LEU B C 1
ATOM 2835 O O . LEU B 1 88 ? -17.844 -13.211 7.449 1 97.12 88 LEU B O 1
ATOM 2839 N N . ILE B 1 89 ? -16.531 -14.711 8.328 1 97 89 ILE B N 1
ATOM 2840 C CA . ILE B 1 89 ? -16.25 -13.875 9.492 1 97 89 ILE B CA 1
ATOM 2841 C C . ILE B 1 89 ? -15.609 -12.562 9.047 1 97 89 ILE B C 1
ATOM 2843 O O . ILE B 1 89 ? -16.016 -11.484 9.492 1 97 89 ILE B O 1
ATOM 2847 N N . GLY B 1 90 ? -14.656 -12.68 8.195 1 97.44 90 GLY B N 1
ATOM 2848 C CA . GLY B 1 90 ? -14 -11.492 7.664 1 97.44 90 GLY B CA 1
ATOM 2849 C C . GLY B 1 90 ? -14.945 -10.57 6.922 1 97.44 90 GLY B C 1
ATOM 2850 O O . GLY B 1 90 ? -14.891 -9.352 7.09 1 97.44 90 GLY B O 1
ATOM 2851 N N . TRP B 1 91 ? -15.773 -11.156 6.156 1 96.56 91 TRP B N 1
ATOM 2852 C CA . TRP B 1 91 ? -16.734 -10.383 5.371 1 96.56 91 TRP B CA 1
ATOM 2853 C C . TRP B 1 91 ? -17.703 -9.633 6.281 1 96.56 91 TRP B C 1
ATOM 2855 O O . TRP B 1 91 ? -17.938 -8.438 6.094 1 96.56 91 TRP B O 1
ATOM 2865 N N . TYR B 1 92 ? -18.203 -10.336 7.297 1 96.5 92 TYR B N 1
ATOM 2866 C CA . TYR B 1 92 ? -19.125 -9.711 8.242 1 96.5 92 TYR B CA 1
ATOM 2867 C C . TYR B 1 92 ? -18.484 -8.492 8.906 1 96.5 92 TYR B C 1
ATOM 2869 O O . TYR B 1 92 ? -19.078 -7.414 8.938 1 96.5 92 TYR B O 1
ATOM 2877 N N . CYS B 1 93 ? -17.266 -8.711 9.328 1 95.88 93 CYS B N 1
ATOM 2878 C CA . CYS B 1 93 ? -16.562 -7.668 10.062 1 95.88 93 CYS B CA 1
ATOM 2879 C C . CYS B 1 93 ? -16.203 -6.508 9.148 1 95.88 93 CYS B C 1
ATOM 2881 O O . CYS B 1 93 ? -16.328 -5.344 9.539 1 95.88 93 CYS B O 1
ATOM 2883 N N . MET B 1 94 ? -15.852 -6.797 8.016 1 94.81 94 MET B N 1
ATOM 2884 C CA . MET B 1 94 ? -15.383 -5.77 7.09 1 94.81 94 MET B CA 1
ATOM 2885 C C . MET B 1 94 ? -16.547 -4.902 6.613 1 94.81 94 MET B C 1
ATOM 2887 O O . MET B 1 94 ? -16.484 -3.676 6.699 1 94.81 94 MET B O 1
ATOM 2891 N N . VAL B 1 95 ? -17.641 -5.508 6.164 1 94.31 95 VAL B N 1
ATOM 2892 C CA . VAL B 1 95 ? -18.734 -4.781 5.543 1 94.31 95 VAL B CA 1
ATOM 2893 C C . VAL B 1 95 ? -19.562 -4.074 6.613 1 94.31 95 VAL B C 1
ATOM 2895 O O . VAL B 1 95 ? -19.844 -2.879 6.5 1 94.31 95 VAL B O 1
ATOM 2898 N N . THR B 1 96 ? -19.922 -4.809 7.605 1 94.25 96 THR B N 1
ATOM 2899 C CA . THR B 1 96 ? -20.719 -4.207 8.68 1 94.25 96 THR B CA 1
ATOM 2900 C C . THR B 1 96 ? -19.875 -3.219 9.477 1 94.25 96 THR B C 1
ATOM 2902 O O . THR B 1 96 ? -20.375 -2.176 9.906 1 94.25 96 THR B O 1
ATOM 2905 N N . GLY B 1 97 ? -18.609 -3.562 9.664 1 93.56 97 GLY B N 1
ATOM 2906 C CA . GLY B 1 97 ? -17.719 -2.625 10.328 1 93.56 97 GLY B CA 1
ATOM 2907 C C . GLY B 1 97 ? -17.609 -1.294 9.617 1 93.56 97 GLY B C 1
ATOM 2908 O O . GLY B 1 97 ? -17.688 -0.236 10.242 1 93.56 97 GLY B O 1
ATOM 2909 N N . HIS B 1 98 ? -17.438 -1.371 8.352 1 93.88 98 HIS B N 1
ATOM 2910 C CA . HIS B 1 98 ? -17.344 -0.143 7.57 1 93.88 98 HIS B CA 1
ATOM 2911 C C . HIS B 1 98 ? -18.641 0.66 7.641 1 93.88 98 HIS B C 1
ATOM 2913 O O . HIS B 1 98 ? -18.609 1.892 7.699 1 93.88 98 HIS B O 1
ATOM 2919 N N . SER B 1 99 ? -19.797 0.034 7.633 1 93.69 99 SER B N 1
ATOM 2920 C CA . SER B 1 99 ? -21.078 0.719 7.742 1 93.69 99 SER B CA 1
ATOM 2921 C C . SER B 1 99 ? -21.203 1.441 9.078 1 93.69 99 SER B C 1
ATOM 2923 O O . SER B 1 99 ? -21.719 2.561 9.141 1 93.69 99 SER B O 1
ATOM 2925 N N . ILE B 1 100 ? -20.703 0.811 10.062 1 93.31 100 ILE B N 1
ATOM 2926 C CA . ILE B 1 100 ? -20.766 1.434 11.383 1 93.31 100 ILE B CA 1
ATOM 2927 C C . ILE B 1 100 ? -19.812 2.619 11.438 1 93.31 100 ILE B C 1
ATOM 2929 O O . ILE B 1 100 ? -20.094 3.623 12.094 1 93.31 100 ILE B O 1
ATOM 2933 N N . VAL B 1 101 ? -18.703 2.516 10.805 1 91.88 101 VAL B N 1
ATOM 2934 C CA . VAL B 1 101 ? -17.781 3.641 10.711 1 91.88 101 VAL B CA 1
ATOM 2935 C C . VAL B 1 101 ? -18.484 4.832 10.062 1 91.88 101 VAL B C 1
ATOM 2937 O O . VAL B 1 101 ? -18.391 5.961 10.555 1 91.88 101 VAL B O 1
ATOM 2940 N N . LEU B 1 102 ? -19.203 4.578 8.977 1 89.81 102 LEU B N 1
ATOM 2941 C CA . LEU B 1 102 ? -19.922 5.637 8.297 1 89.81 102 LEU B CA 1
ATOM 2942 C C . LEU B 1 102 ? -21 6.227 9.203 1 89.81 102 LEU B C 1
ATOM 2944 O O . LEU B 1 102 ? -21.203 7.441 9.227 1 89.81 102 LEU B O 1
ATOM 2948 N N . TRP B 1 103 ? -21.641 5.359 9.898 1 90.56 103 TRP B N 1
ATOM 2949 C CA . TRP B 1 103 ? -22.672 5.785 10.844 1 90.56 103 TRP B CA 1
ATOM 2950 C C . TRP B 1 103 ? -22.062 6.648 11.945 1 90.56 103 TRP B C 1
ATOM 2952 O O . TRP B 1 103 ? -22.641 7.676 12.32 1 90.56 103 TRP B O 1
ATOM 2962 N N . SER B 1 104 ? -20.969 6.293 12.484 1 87.5 104 SER B N 1
ATOM 2963 C CA . SER B 1 104 ? -20.312 7.023 13.555 1 87.5 104 SER B CA 1
ATOM 2964 C C . SER B 1 104 ? -19.891 8.414 13.102 1 87.5 104 SER B C 1
ATOM 2966 O O . SER B 1 104 ? -19.906 9.367 13.883 1 87.5 104 SER B O 1
ATOM 2968 N N . ARG B 1 105 ? -19.5 8.469 11.938 1 83.94 105 ARG B N 1
ATOM 2969 C CA . ARG B 1 105 ? -19.109 9.75 11.367 1 83.94 105 ARG B CA 1
ATOM 2970 C C . ARG B 1 105 ? -20.312 10.688 11.258 1 83.94 105 ARG B C 1
ATOM 2972 O O . ARG B 1 105 ? -20.172 11.906 11.398 1 83.94 105 ARG B O 1
ATOM 2979 N N . LEU B 1 106 ? -21.391 10.172 10.977 1 82.81 106 LEU B N 1
ATOM 2980 C CA . LEU B 1 106 ? -22.594 10.977 10.828 1 82.81 106 LEU B CA 1
ATOM 2981 C C . LEU B 1 106 ? -22.938 11.703 12.133 1 82.81 106 LEU B C 1
ATOM 2983 O O . LEU B 1 106 ? -23.547 12.773 12.117 1 82.81 106 LEU B O 1
ATOM 2987 N N . HIS B 1 107 ? -22.469 11.148 13.219 1 80.06 107 HIS B N 1
ATOM 2988 C CA . HIS B 1 107 ? -22.688 11.789 14.508 1 80.06 107 HIS B CA 1
ATOM 2989 C C . HIS B 1 107 ? -21.969 13.133 14.586 1 80.06 107 HIS B C 1
ATOM 2991 O O . HIS B 1 107 ? -22.375 14.016 15.344 1 80.06 107 HIS B O 1
ATOM 2997 N N . LEU B 1 108 ? -21 13.273 13.812 1 72.06 108 LEU B N 1
ATOM 2998 C CA . LEU B 1 108 ? -20.203 14.484 13.859 1 72.06 108 LEU B CA 1
ATOM 2999 C C . LEU B 1 108 ? -20.859 15.617 13.078 1 72.06 108 LEU B C 1
ATOM 3001 O O . LEU B 1 108 ? -20.609 16.797 13.352 1 72.06 108 LEU B O 1
ATOM 3005 N N . VAL B 1 109 ? -21.719 15.219 12.156 1 71.88 109 VAL B N 1
ATOM 3006 C CA . VAL B 1 109 ? -22.297 16.234 11.289 1 71.88 109 VAL B CA 1
ATOM 3007 C C . VAL B 1 109 ? -23.797 16.359 11.555 1 71.88 109 VAL B C 1
ATOM 3009 O O . VAL B 1 109 ? -24.391 17.422 11.328 1 71.88 109 VAL B O 1
ATOM 3012 N N . PHE B 1 110 ? -24.312 15.258 11.922 1 70.06 110 PHE B N 1
ATOM 3013 C CA . PHE B 1 110 ? -25.766 15.156 12.023 1 70.06 110 PHE B CA 1
ATOM 3014 C C . PHE B 1 110 ? -26.188 15 13.477 1 70.06 110 PHE B C 1
ATOM 3016 O O . PHE B 1 110 ? -25.797 14.047 14.148 1 70.06 110 PHE B O 1
ATOM 3023 N N . ARG B 1 111 ? -26.781 16.094 14.008 1 69.38 111 ARG B N 1
ATOM 3024 C CA . ARG B 1 111 ? -27.094 16.125 15.43 1 69.38 111 ARG B CA 1
ATOM 3025 C C . ARG B 1 111 ? -28.547 15.75 15.68 1 69.38 111 ARG B C 1
ATOM 3027 O O . ARG B 1 111 ? -29.203 16.328 16.547 1 69.38 111 ARG B O 1
ATOM 3034 N N . ARG B 1 112 ? -29.141 14.922 14.922 1 82.25 112 ARG B N 1
ATOM 3035 C CA . ARG B 1 112 ? -30.484 14.453 15.219 1 82.25 112 ARG B CA 1
ATOM 3036 C C . ARG B 1 112 ? -30.484 12.984 15.633 1 82.25 112 ARG B C 1
ATOM 3038 O O . ARG B 1 112 ? -30.375 12.094 14.789 1 82.25 112 ARG B O 1
ATOM 3045 N N . PRO B 1 113 ? -30.703 12.68 16.828 1 85.88 113 PRO B N 1
ATOM 3046 C CA . PRO B 1 113 ? -30.531 11.328 17.359 1 85.88 113 PRO B CA 1
ATOM 3047 C C . PRO B 1 113 ? -31.547 10.344 16.797 1 85.88 113 PRO B C 1
ATOM 3049 O O . PRO B 1 113 ? -31.25 9.156 16.641 1 85.88 113 PRO B O 1
ATOM 3052 N N . LYS B 1 114 ? -32.781 10.789 16.578 1 88.25 114 LYS B N 1
ATOM 3053 C CA . LYS B 1 114 ? -33.812 9.891 16.047 1 88.25 114 LYS B CA 1
ATOM 3054 C C . LYS B 1 114 ? -33.375 9.32 14.695 1 88.25 114 LYS B C 1
ATOM 3056 O O . LYS B 1 114 ? -33.531 8.117 14.453 1 88.25 114 LYS B O 1
ATOM 3061 N N . TYR B 1 115 ? -32.938 10.125 13.789 1 86.75 115 TYR B N 1
ATOM 3062 C CA . TYR B 1 115 ? -32.5 9.688 12.461 1 86.75 115 TYR B CA 1
ATOM 3063 C C . TYR B 1 115 ? -31.281 8.789 12.555 1 86.75 115 TYR B C 1
ATOM 3065 O O . TYR B 1 115 ? -31.141 7.836 11.781 1 86.75 115 TYR B O 1
ATOM 3073 N N . LEU B 1 116 ? -30.422 9.023 13.508 1 89.94 116 LEU B N 1
ATOM 3074 C CA . LEU B 1 116 ? -29.234 8.195 13.695 1 89.94 116 LEU B CA 1
ATOM 3075 C C . LEU B 1 116 ? -29.625 6.797 14.172 1 89.94 116 LEU B C 1
ATOM 3077 O O . LEU B 1 116 ? -29.016 5.805 13.75 1 89.94 116 LEU B O 1
ATOM 3081 N N . ARG B 1 117 ? -30.594 6.746 14.969 1 92.56 117 ARG B N 1
ATOM 3082 C CA . ARG B 1 117 ? -31.078 5.453 15.43 1 92.56 117 ARG B CA 1
ATOM 3083 C C . ARG B 1 117 ? -31.75 4.676 14.297 1 92.56 117 ARG B C 1
ATOM 3085 O O . ARG B 1 117 ? -31.609 3.455 14.211 1 92.56 117 ARG B O 1
ATOM 3092 N N . LEU B 1 118 ? -32.469 5.371 13.469 1 92.5 118 LEU B N 1
ATOM 3093 C CA . LEU B 1 118 ? -33.125 4.742 12.32 1 92.5 118 LEU B CA 1
ATOM 3094 C C . LEU B 1 118 ? -32.094 4.184 11.352 1 92.5 118 LEU B C 1
ATOM 3096 O O . LEU B 1 118 ? -32.25 3.086 10.82 1 92.5 118 LEU B O 1
ATOM 3100 N N . ILE B 1 119 ? -31.047 4.949 11.188 1 93.06 119 ILE B N 1
ATOM 3101 C CA . ILE B 1 119 ? -29.969 4.52 10.297 1 93.06 119 ILE B CA 1
ATOM 3102 C C . ILE B 1 119 ? -29.281 3.285 10.867 1 93.06 119 ILE B C 1
ATOM 3104 O O . ILE B 1 119 ? -28.969 2.342 10.133 1 93.06 119 ILE B O 1
ATOM 3108 N N . LEU B 1 120 ? -29.047 3.252 12.094 1 93.94 120 LEU B N 1
ATOM 3109 C CA . LEU B 1 120 ? -28.438 2.096 12.742 1 93.94 120 LEU B CA 1
ATOM 3110 C C . LEU B 1 120 ? -29.328 0.863 12.602 1 93.94 120 LEU B C 1
ATOM 3112 O O . LEU B 1 120 ? -28.828 -0.235 12.336 1 93.94 120 LEU B O 1
ATOM 3116 N N . ALA B 1 121 ? -30.562 1.106 12.812 1 94.69 121 ALA B N 1
ATOM 3117 C CA . ALA B 1 121 ? -31.516 0.006 12.648 1 94.69 121 ALA B CA 1
ATOM 3118 C C . ALA B 1 121 ? -31.484 -0.531 11.219 1 94.69 121 ALA B C 1
ATOM 3120 O O . ALA B 1 121 ? -31.594 -1.741 11 1 94.69 121 ALA B O 1
ATOM 3121 N N . LEU B 1 122 ? -31.391 0.295 10.289 1 94.38 122 LEU B N 1
ATOM 3122 C CA . LEU B 1 122 ? -31.312 -0.098 8.883 1 94.38 122 LEU B CA 1
ATOM 3123 C C . LEU B 1 122 ? -30.062 -0.923 8.617 1 94.38 122 LEU B C 1
ATOM 3125 O O . LEU B 1 122 ? -30.125 -1.937 7.918 1 94.38 122 LEU B O 1
ATOM 3129 N N . ILE B 1 123 ? -28.953 -0.523 9.203 1 94.94 123 ILE B N 1
ATOM 3130 C CA . ILE B 1 123 ? -27.688 -1.223 9.031 1 94.94 123 ILE B CA 1
ATOM 3131 C C . ILE B 1 123 ? -27.797 -2.625 9.625 1 94.94 123 ILE B C 1
ATOM 3133 O O . ILE B 1 123 ? -27.406 -3.607 8.984 1 94.94 123 ILE B O 1
ATOM 3137 N N . VAL B 1 124 ? -28.359 -2.711 10.781 1 95.06 124 VAL B N 1
ATOM 3138 C CA . VAL B 1 124 ? -28.469 -3.986 11.477 1 95.06 124 VAL B CA 1
ATOM 3139 C C . VAL B 1 124 ? -29.438 -4.906 10.727 1 95.06 124 VAL B C 1
ATOM 3141 O O . VAL B 1 124 ? -29.156 -6.094 10.547 1 95.06 124 VAL B O 1
ATOM 3144 N N . THR B 1 125 ? -30.516 -4.371 10.305 1 95.19 125 THR B N 1
ATOM 3145 C CA . THR B 1 125 ? -31.5 -5.152 9.562 1 95.19 125 THR B CA 1
ATOM 3146 C C . THR B 1 125 ? -30.906 -5.668 8.25 1 95.19 125 THR B C 1
ATOM 3148 O O . THR B 1 125 ? -31.062 -6.844 7.91 1 95.19 125 THR B O 1
ATOM 3151 N N . ASN B 1 126 ? -30.234 -4.812 7.551 1 95.62 126 ASN B N 1
ATOM 3152 C CA . ASN B 1 126 ? -29.594 -5.207 6.301 1 95.62 126 ASN B CA 1
ATOM 3153 C C . ASN B 1 126 ? -28.547 -6.293 6.531 1 95.62 126 ASN B C 1
ATOM 3155 O O . ASN B 1 126 ? -28.453 -7.246 5.754 1 95.62 126 ASN B O 1
ATOM 3159 N N . ALA B 1 127 ? -27.797 -6.16 7.621 1 95.44 127 ALA B N 1
ATOM 3160 C CA . ALA B 1 127 ? -26.766 -7.148 7.945 1 95.44 127 ALA B CA 1
ATOM 3161 C C . ALA B 1 127 ? -27.391 -8.523 8.188 1 95.44 127 ALA B C 1
ATOM 3163 O O . ALA B 1 127 ? -26.938 -9.523 7.629 1 95.44 127 ALA B O 1
ATOM 3164 N N . ILE B 1 128 ? -28.406 -8.531 8.875 1 95.44 128 ILE B N 1
ATOM 3165 C CA . ILE B 1 128 ? -29.047 -9.797 9.211 1 95.44 128 ILE B CA 1
ATOM 3166 C C . ILE B 1 128 ? -29.703 -10.391 7.957 1 95.44 128 ILE B C 1
ATOM 3168 O O . ILE B 1 128 ? -29.531 -11.578 7.668 1 95.44 128 ILE B O 1
ATOM 3172 N N . CYS B 1 129 ? -30.344 -9.625 7.195 1 95.69 129 CYS B N 1
ATOM 3173 C CA . CYS B 1 129 ? -31.109 -10.078 6.031 1 95.69 129 CYS B CA 1
ATOM 3174 C C . CYS B 1 129 ? -30.172 -10.562 4.93 1 95.69 129 CYS B C 1
ATOM 3176 O O . CYS B 1 129 ? -30.516 -11.453 4.16 1 95.69 129 CYS B O 1
ATOM 3178 N N . LEU B 1 130 ? -29.016 -10.07 4.883 1 96.5 130 LEU B N 1
ATOM 3179 C CA . LEU B 1 130 ? -28.141 -10.398 3.766 1 96.5 130 LEU B CA 1
ATOM 3180 C C . LEU B 1 130 ? -27.078 -11.398 4.191 1 96.5 130 LEU B C 1
ATOM 3182 O O . LEU B 1 130 ? -26.719 -12.297 3.426 1 96.5 130 LEU B O 1
ATOM 3186 N N . HIS B 1 131 ? -26.547 -11.367 5.441 1 96.38 131 HIS B N 1
ATOM 3187 C CA . HIS B 1 131 ? -25.484 -12.258 5.887 1 96.38 131 HIS B CA 1
ATOM 3188 C C . HIS B 1 131 ? -26 -13.672 6.125 1 96.38 131 HIS B C 1
ATOM 3190 O O . HIS B 1 131 ? -25.312 -14.648 5.84 1 96.38 131 HIS B O 1
ATOM 3196 N N . VAL B 1 132 ? -27.141 -13.773 6.59 1 95.69 132 VAL B N 1
ATOM 3197 C CA . VAL B 1 132 ? -27.672 -15.078 6.969 1 95.69 132 VAL B CA 1
ATOM 3198 C C . VAL B 1 132 ? -27.875 -15.938 5.723 1 95.69 132 VAL B C 1
ATOM 3200 O O . VAL B 1 132 ? -27.328 -17.047 5.625 1 95.69 132 VAL B O 1
ATOM 3203 N N . PRO B 1 133 ? -28.625 -15.477 4.719 1 95.81 133 PRO B N 1
ATOM 3204 C CA . PRO B 1 133 ? -28.812 -16.328 3.535 1 95.81 133 PRO B CA 1
ATOM 3205 C C . PRO B 1 133 ? -27.5 -16.656 2.838 1 95.81 133 PRO B C 1
ATOM 3207 O O . PRO B 1 133 ? -27.312 -17.781 2.354 1 95.81 133 PRO B O 1
ATOM 3210 N N . ILE B 1 134 ? -26.594 -15.68 2.768 1 95.69 134 ILE B N 1
ATOM 3211 C CA . ILE B 1 134 ? -25.344 -15.922 2.07 1 95.69 134 ILE B CA 1
ATOM 3212 C C . ILE B 1 134 ? -24.531 -16.984 2.816 1 95.69 134 ILE B C 1
ATOM 3214 O O . ILE B 1 134 ? -23.828 -17.797 2.199 1 95.69 134 ILE B O 1
ATOM 3218 N N . THR B 1 135 ? -24.609 -17 4.16 1 96.44 135 THR B N 1
ATOM 3219 C CA . THR B 1 135 ? -23.906 -17.969 4.98 1 96.44 135 THR B CA 1
ATOM 3220 C C . THR B 1 135 ? -24.422 -19.391 4.707 1 96.44 135 THR B C 1
ATOM 3222 O O . THR B 1 135 ? -23.641 -20.297 4.453 1 96.44 135 THR B O 1
ATOM 3225 N N . VAL B 1 136 ? -25.672 -19.547 4.648 1 95.69 136 VAL B N 1
ATOM 3226 C CA . VAL B 1 136 ? -26.297 -20.844 4.438 1 95.69 136 VAL B CA 1
ATOM 3227 C C . VAL B 1 136 ? -26 -21.328 3.023 1 95.69 136 VAL B C 1
ATOM 3229 O O . VAL B 1 136 ? -25.609 -22.484 2.828 1 95.69 136 VAL B O 1
ATOM 3232 N N . LEU B 1 137 ? -26.094 -20.469 2.115 1 95.19 137 LEU B N 1
ATOM 3233 C CA . LEU B 1 137 ? -25.906 -20.844 0.72 1 95.19 137 LEU B CA 1
ATOM 3234 C C . LEU B 1 137 ? -24.453 -21.156 0.434 1 95.19 137 LEU B C 1
ATOM 3236 O O . LEU B 1 137 ? -24.141 -22.062 -0.349 1 95.19 137 LEU B O 1
ATOM 3240 N N . LEU B 1 138 ? -23.562 -20.453 1.03 1 94.12 138 LEU B N 1
ATOM 3241 C CA . LEU B 1 138 ? -22.141 -20.688 0.792 1 94.12 138 LEU B CA 1
ATOM 3242 C C . LEU B 1 138 ? -21.703 -22.031 1.385 1 94.12 138 LEU B C 1
ATOM 3244 O O . LEU B 1 138 ? -21 -22.797 0.733 1 94.12 138 LEU B O 1
ATOM 3248 N N . TYR B 1 139 ? -22.156 -22.312 2.643 1 94.5 139 TYR B N 1
ATOM 3249 C CA . TYR B 1 139 ? -21.844 -23.609 3.238 1 94.5 139 TYR B CA 1
ATOM 3250 C C . TYR B 1 139 ? -22.438 -24.734 2.418 1 94.5 139 TYR B C 1
ATOM 3252 O O . TYR B 1 139 ? -21.812 -25.797 2.256 1 94.5 139 TYR B O 1
ATOM 3260 N N . GLY B 1 140 ? -23.594 -24.531 1.888 1 93.19 140 GLY B N 1
ATOM 3261 C CA . GLY B 1 140 ? -24.203 -25.516 1.01 1 93.19 140 GLY B CA 1
ATOM 3262 C C . GLY B 1 140 ? -23.453 -25.703 -0.293 1 93.19 140 GLY B C 1
ATOM 3263 O O . GLY B 1 140 ? -23.312 -26.828 -0.78 1 93.19 140 GLY B O 1
ATOM 3264 N N . ALA B 1 141 ? -22.969 -24.672 -0.798 1 91.19 141 ALA B N 1
ATOM 3265 C CA . ALA B 1 141 ? -22.281 -24.703 -2.086 1 91.19 141 ALA B CA 1
ATOM 3266 C C . ALA B 1 141 ? -20.938 -25.438 -1.972 1 91.19 141 ALA B C 1
ATOM 3268 O O . ALA B 1 141 ? -20.484 -26.062 -2.936 1 91.19 141 ALA B O 1
ATOM 3269 N N . VAL B 1 142 ? -20.312 -25.406 -0.755 1 91.25 142 VAL B N 1
ATOM 3270 C CA . VAL B 1 142 ? -18.984 -26 -0.61 1 91.25 142 VAL B CA 1
ATOM 3271 C C . VAL B 1 142 ? -19.125 -27.438 -0.087 1 91.25 142 VAL B C 1
ATOM 3273 O O . VAL B 1 142 ? -18.141 -28.172 -0.014 1 91.25 142 VAL B O 1
ATOM 3276 N N . THR B 1 143 ? -20.328 -27.812 0.276 1 90.06 143 THR B N 1
ATOM 3277 C CA . THR B 1 143 ? -20.578 -29.188 0.705 1 90.06 143 THR B CA 1
ATOM 3278 C C . THR B 1 143 ? -20.812 -30.094 -0.499 1 90.06 143 THR B C 1
ATOM 3280 O O . THR B 1 143 ? -21.734 -29.875 -1.283 1 90.06 143 THR B O 1
ATOM 3283 N N . PRO B 1 144 ? -19.984 -31.047 -0.698 1 85.25 144 PRO B N 1
ATOM 3284 C CA . PRO B 1 144 ? -20.047 -31.906 -1.884 1 85.25 144 PRO B CA 1
ATOM 3285 C C . PRO B 1 144 ? -21.375 -32.625 -2.016 1 85.25 144 PRO B C 1
ATOM 3287 O O . PRO B 1 144 ? -21.828 -32.906 -3.131 1 85.25 144 PRO B O 1
ATOM 3290 N N . THR B 1 145 ? -22.078 -32.906 -0.928 1 86.81 145 THR B N 1
ATOM 3291 C CA . THR B 1 145 ? -23.312 -33.688 -0.959 1 86.81 145 THR B CA 1
ATOM 3292 C C . THR B 1 145 ? -24.516 -32.781 -1.246 1 86.81 145 THR B C 1
ATOM 3294 O O . THR B 1 145 ? -25.609 -33.281 -1.506 1 86.81 145 THR B O 1
ATOM 3297 N N . SER B 1 146 ? -24.234 -31.516 -1.273 1 87.81 146 SER B N 1
ATOM 3298 C CA . SER B 1 146 ? -25.344 -30.578 -1.468 1 87.81 146 SER B CA 1
ATOM 3299 C C . SER B 1 146 ? -25.703 -30.453 -2.943 1 87.81 146 SER B C 1
ATOM 3301 O O . SER B 1 146 ? -24.828 -30.547 -3.812 1 87.81 146 SER B O 1
ATOM 3303 N N . PRO B 1 147 ? -27 -30.281 -3.234 1 89.88 147 PRO B N 1
ATOM 3304 C CA . PRO B 1 147 ? -27.438 -30.094 -4.621 1 89.88 147 PRO B CA 1
ATOM 3305 C C . PRO B 1 147 ? -26.797 -28.875 -5.281 1 89.88 147 PRO B C 1
ATOM 3307 O O . PRO B 1 147 ? -26.422 -27.922 -4.598 1 89.88 147 PRO B O 1
ATOM 3310 N N . PRO B 1 148 ? -26.734 -28.969 -6.602 1 88.88 148 PRO B N 1
ATOM 3311 C CA . PRO B 1 148 ? -26.172 -27.844 -7.352 1 88.88 148 PRO B CA 1
ATOM 3312 C C . PRO B 1 148 ? -26.969 -26.562 -7.203 1 88.88 148 PRO B C 1
ATOM 3314 O O . PRO B 1 148 ? -26.484 -25.469 -7.516 1 88.88 148 PRO B O 1
ATOM 3317 N N . SER B 1 149 ? -28.141 -26.672 -6.727 1 91.38 149 SER B N 1
ATOM 3318 C CA . SER B 1 149 ? -28.984 -25.5 -6.52 1 91.38 149 SER B CA 1
ATOM 3319 C C . SER B 1 149 ? -28.359 -24.547 -5.5 1 91.38 149 SER B C 1
ATOM 3321 O O . SER B 1 149 ? -28.594 -23.344 -5.555 1 91.38 149 SER B O 1
ATOM 3323 N N . PHE B 1 150 ? -27.562 -25.062 -4.664 1 92.06 150 PHE B N 1
ATOM 3324 C CA . PHE B 1 150 ? -26.922 -24.219 -3.662 1 92.06 150 PHE B CA 1
ATOM 3325 C C . PHE B 1 150 ? -25.891 -23.297 -4.309 1 92.06 150 PHE B C 1
ATOM 3327 O O . PHE B 1 150 ? -25.75 -22.141 -3.924 1 92.06 150 PHE B O 1
ATOM 3334 N N . GLU B 1 151 ? -25.219 -23.828 -5.273 1 89.56 151 GLU B N 1
ATOM 3335 C CA . GLU B 1 151 ? -24.25 -23.016 -5.98 1 89.56 151 GLU B CA 1
ATOM 3336 C C . GLU B 1 151 ? -24.938 -21.891 -6.758 1 89.56 151 GLU B C 1
ATOM 3338 O O . GLU B 1 151 ? -24.484 -20.75 -6.738 1 89.56 151 GLU B O 1
ATOM 3343 N N . ARG B 1 152 ? -25.984 -22.219 -7.445 1 91.5 152 ARG B N 1
ATOM 3344 C CA . ARG B 1 152 ? -26.75 -21.203 -8.172 1 91.5 152 ARG B CA 1
ATOM 3345 C C . ARG B 1 152 ? -27.344 -20.188 -7.215 1 91.5 152 ARG B C 1
ATOM 3347 O O . ARG B 1 152 ? -27.344 -18.984 -7.492 1 91.5 152 ARG B O 1
ATOM 3354 N N . GLY B 1 153 ? -27.844 -20.688 -6.121 1 93.19 153 GLY B N 1
ATOM 3355 C CA . GLY B 1 153 ? -28.375 -19.797 -5.105 1 93.19 153 GLY B CA 1
ATOM 3356 C C . GLY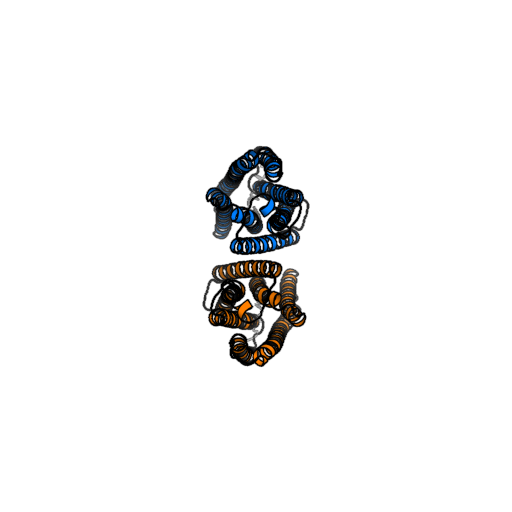 B 1 153 ? -27.344 -18.844 -4.535 1 93.19 153 GLY B C 1
ATOM 3357 O O . GLY B 1 153 ? -27.625 -17.672 -4.32 1 93.19 153 GLY B O 1
ATOM 3358 N N . TYR B 1 154 ? -26.188 -19.375 -4.312 1 93.06 154 TYR B N 1
ATOM 3359 C CA . TYR B 1 154 ? -25.109 -18.547 -3.801 1 93.06 154 TYR B CA 1
ATOM 3360 C C . TYR B 1 154 ? -24.75 -17.438 -4.793 1 93.06 154 TYR B C 1
ATOM 3362 O O . TYR B 1 154 ? -24.547 -16.297 -4.402 1 93.06 154 TYR B O 1
ATOM 3370 N N . ASP B 1 155 ? -24.703 -17.781 -6.031 1 92 155 ASP B N 1
ATOM 3371 C CA . ASP B 1 155 ? -24.344 -16.812 -7.066 1 92 155 ASP B CA 1
ATOM 3372 C C . ASP B 1 155 ? -25.359 -15.664 -7.117 1 92 155 ASP B C 1
ATOM 3374 O O . ASP B 1 155 ? -24.984 -14.5 -7.215 1 92 155 ASP B O 1
ATOM 3378 N N . ILE B 1 156 ? -26.562 -16.016 -7.008 1 93.56 156 ILE B N 1
ATOM 3379 C CA . ILE B 1 156 ? -27.641 -15.023 -7.047 1 93.56 156 ILE B CA 1
ATOM 3380 C C . ILE B 1 156 ? -27.578 -14.164 -5.785 1 93.56 156 ILE B C 1
ATOM 3382 O O . ILE B 1 156 ? -27.656 -12.93 -5.859 1 93.56 156 ILE B O 1
ATOM 3386 N N . MET B 1 157 ? -27.438 -14.828 -4.695 1 94.19 157 MET B N 1
ATOM 3387 C CA . MET B 1 157 ? -27.438 -14.102 -3.428 1 94.19 157 MET B CA 1
ATOM 3388 C C . MET B 1 157 ? -26.203 -13.195 -3.328 1 94.19 157 MET B C 1
ATOM 3390 O O . MET B 1 157 ? -26.266 -12.117 -2.742 1 94.19 157 MET B O 1
ATOM 3394 N N . GLU B 1 158 ? -25.094 -13.633 -3.803 1 93.38 158 GLU B N 1
ATOM 3395 C CA . GLU B 1 158 ? -23.891 -12.805 -3.838 1 93.38 158 GLU B CA 1
ATOM 3396 C C . GLU B 1 158 ? -24.141 -11.516 -4.609 1 93.38 158 GLU B C 1
ATOM 3398 O O . GLU B 1 158 ? -23.734 -10.438 -4.164 1 93.38 158 GLU B O 1
ATOM 3403 N N . ARG B 1 159 ? -24.828 -11.547 -5.684 1 94.62 159 ARG B N 1
ATOM 3404 C CA . ARG B 1 159 ? -25.156 -10.367 -6.477 1 94.62 159 ARG B CA 1
ATOM 3405 C C . ARG B 1 159 ? -26.125 -9.461 -5.723 1 94.62 159 ARG B C 1
ATOM 3407 O O . ARG B 1 159 ? -25.922 -8.242 -5.676 1 94.62 159 ARG B O 1
ATOM 3414 N N . ILE B 1 160 ? -27.031 -10.07 -5.074 1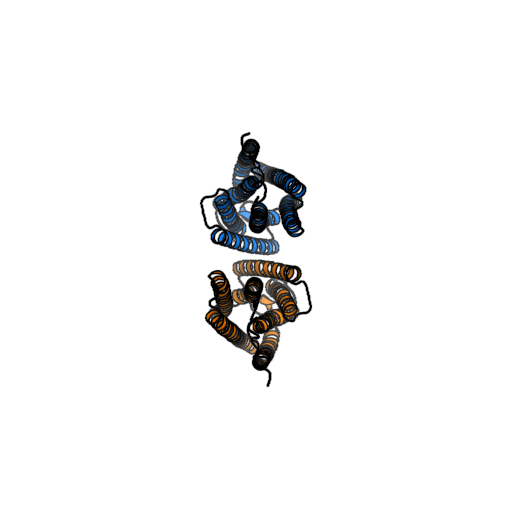 94.5 160 ILE B N 1
ATOM 3415 C CA . ILE B 1 160 ? -28.031 -9.32 -4.328 1 94.5 160 ILE B CA 1
ATOM 3416 C C . ILE B 1 160 ? -27.375 -8.609 -3.146 1 94.5 160 ILE B C 1
ATOM 3418 O O . ILE B 1 160 ? -27.625 -7.43 -2.904 1 94.5 160 ILE B O 1
ATOM 3422 N N . GLN B 1 161 ? -26.609 -9.305 -2.479 1 95.31 161 GLN B N 1
ATOM 3423 C CA . GLN B 1 161 ? -26 -8.727 -1.288 1 95.31 161 GLN B CA 1
ATOM 3424 C C . GLN B 1 161 ? -25.062 -7.582 -1.656 1 95.31 161 GLN B C 1
ATOM 3426 O O . GLN B 1 161 ? -25 -6.562 -0.962 1 95.31 161 GLN B O 1
ATOM 3431 N N . LEU B 1 162 ? -24.312 -7.734 -2.682 1 94.31 162 LEU B N 1
ATOM 3432 C CA . LEU B 1 162 ? -23.375 -6.684 -3.084 1 94.31 162 LEU B CA 1
ATOM 3433 C C . LEU B 1 162 ? -24.141 -5.414 -3.479 1 94.31 162 LEU B C 1
ATOM 3435 O O . LEU B 1 162 ? -23.734 -4.309 -3.117 1 94.31 162 LEU B O 1
ATOM 3439 N N . ILE B 1 163 ? -25.203 -5.586 -4.164 1 94.5 163 ILE B N 1
ATOM 3440 C CA . ILE B 1 163 ? -26.016 -4.438 -4.539 1 94.5 163 ILE B CA 1
ATOM 3441 C C . ILE B 1 163 ? -26.656 -3.838 -3.289 1 94.5 163 ILE B C 1
ATOM 3443 O O . ILE B 1 163 ? -26.734 -2.615 -3.152 1 94.5 163 ILE B O 1
ATOM 3447 N N . GLY B 1 164 ? -27.141 -4.715 -2.5 1 94.62 164 GLY B N 1
ATOM 3448 C CA . GLY B 1 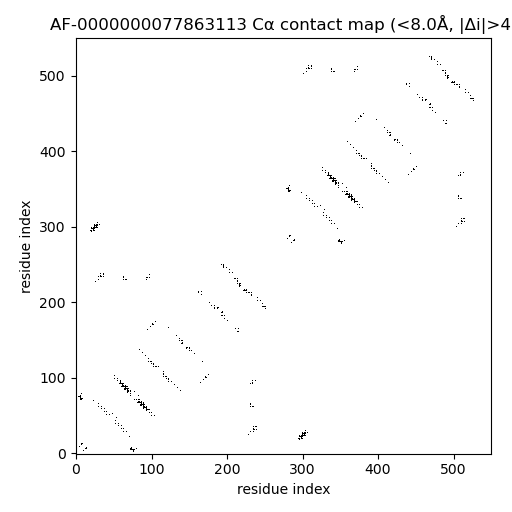164 ? -27.766 -4.254 -1.271 1 94.62 164 GLY B CA 1
ATOM 3449 C C . GLY B 1 164 ? -26.844 -3.416 -0.407 1 94.62 164 GLY B C 1
ATOM 3450 O O . GLY B 1 164 ? -27.219 -2.322 0.024 1 94.62 164 GLY B O 1
ATOM 3451 N N . PHE B 1 165 ? -25.688 -3.859 -0.158 1 94.38 165 PHE B N 1
ATOM 3452 C CA . PHE B 1 165 ? -24.734 -3.123 0.658 1 94.38 165 PHE B CA 1
ATOM 3453 C C . PHE B 1 165 ? -24.266 -1.861 -0.059 1 94.38 165 PHE B C 1
ATOM 3455 O O . PHE B 1 165 ? -24.016 -0.834 0.578 1 94.38 165 PHE B O 1
ATOM 3462 N N . CYS B 1 166 ? -24.141 -1.958 -1.337 1 93.38 166 CYS B N 1
ATOM 3463 C CA . CYS B 1 166 ? -23.766 -0.778 -2.109 1 93.38 166 CYS B CA 1
ATOM 3464 C C . CYS B 1 166 ? -24.812 0.318 -1.973 1 93.38 166 CYS B C 1
ATOM 3466 O O . CYS B 1 166 ? -24.484 1.484 -1.764 1 93.38 166 CYS B O 1
ATOM 3468 N N . LEU B 1 167 ? -26.062 -0.066 -2.066 1 93.56 167 LEU B N 1
ATOM 3469 C CA . LEU B 1 167 ? -27.156 0.889 -1.928 1 93.56 167 LEU B CA 1
ATOM 3470 C C . LEU B 1 167 ? -27.172 1.499 -0.531 1 93.56 167 LEU B C 1
ATOM 3472 O O . LEU B 1 167 ? -27.422 2.697 -0.374 1 93.56 167 LEU B O 1
ATOM 3476 N N . GLN B 1 168 ? -26.953 0.669 0.404 1 94.25 168 GLN B N 1
ATOM 3477 C CA . GLN B 1 168 ? -26.859 1.162 1.774 1 94.25 168 GLN B CA 1
ATOM 3478 C C . GLN B 1 168 ? -25.766 2.203 1.916 1 94.25 168 GLN B C 1
ATOM 3480 O O . GLN B 1 168 ? -25.969 3.264 2.506 1 94.25 168 GLN B O 1
ATOM 3485 N N . GLU B 1 169 ? -24.625 1.968 1.406 1 90.62 169 GLU B N 1
ATOM 3486 C CA . GLU B 1 169 ? -23.5 2.895 1.486 1 90.62 169 GLU B CA 1
ATOM 3487 C C . GLU B 1 169 ? -23.797 4.176 0.71 1 90.62 169 GLU B C 1
ATOM 3489 O O . GLU B 1 169 ? -23.375 5.262 1.119 1 90.62 169 GLU B O 1
ATOM 3494 N N . PHE B 1 170 ? -24.5 4 -0.335 1 91.62 170 PHE B N 1
ATOM 3495 C CA . PHE B 1 170 ? -24.906 5.172 -1.111 1 91.62 170 PHE B CA 1
ATOM 3496 C C . PHE B 1 170 ? -25.844 6.059 -0.308 1 91.62 170 PHE B C 1
ATOM 3498 O O . PHE B 1 170 ? -25.734 7.285 -0.357 1 91.62 170 PHE B O 1
ATOM 3505 N N . LEU B 1 171 ? -26.672 5.422 0.331 1 91.62 171 LEU B N 1
ATOM 3506 C CA . LEU B 1 171 ? -27.609 6.156 1.173 1 91.62 171 LEU B CA 1
ATOM 3507 C C . LEU B 1 171 ? -26.875 6.895 2.289 1 91.62 171 LEU B C 1
ATOM 3509 O O . LEU B 1 171 ? -27.094 8.086 2.494 1 91.62 171 LEU B O 1
ATOM 3513 N N . LEU B 1 172 ? -26.016 6.215 2.973 1 89.75 172 LEU B N 1
ATOM 3514 C CA . LEU B 1 172 ? -25.266 6.801 4.078 1 89.75 172 LEU B CA 1
ATOM 3515 C C . LEU B 1 172 ? -24.375 7.938 3.584 1 89.75 172 LEU B C 1
ATOM 3517 O O . LEU B 1 172 ? -24.359 9.016 4.176 1 89.75 172 LEU B O 1
ATOM 3521 N N . SER B 1 173 ? -23.719 7.723 2.486 1 86.94 173 SER B N 1
ATOM 3522 C CA . SER B 1 173 ? -22.844 8.734 1.903 1 86.94 173 SER B CA 1
ATOM 3523 C C . SER B 1 173 ? -23.641 9.93 1.396 1 86.94 173 SER B C 1
ATOM 3525 O O . SER B 1 173 ? -23.203 11.078 1.515 1 86.94 173 SER B O 1
ATOM 3527 N N . GLY B 1 174 ? -24.781 9.625 0.846 1 85 174 GLY B N 1
ATOM 3528 C CA . GLY B 1 174 ? -25.656 10.695 0.375 1 85 174 GLY B CA 1
ATOM 3529 C C . GLY B 1 174 ? -26.109 11.617 1.483 1 85 174 GLY B C 1
ATOM 3530 O O . GLY B 1 174 ? -26.094 12.844 1.323 1 85 174 GLY B O 1
ATOM 3531 N N . ILE B 1 175 ? -26.469 11.047 2.553 1 86.38 175 ILE B N 1
ATOM 3532 C CA . ILE B 1 175 ? -26.875 11.836 3.713 1 86.38 175 ILE B CA 1
ATOM 3533 C C . ILE B 1 175 ? -25.703 12.68 4.199 1 86.38 175 ILE B C 1
ATOM 3535 O O . ILE B 1 175 ? -25.875 13.867 4.504 1 86.38 175 ILE B O 1
ATOM 3539 N N . TYR B 1 176 ? -24.625 12.125 4.246 1 83.31 176 TYR B N 1
ATOM 3540 C CA . TYR B 1 176 ? -23.422 12.828 4.684 1 83.31 176 TYR B CA 1
ATOM 3541 C C . TYR B 1 176 ? -23.125 14.008 3.773 1 83.31 176 TYR B C 1
ATOM 3543 O O . TYR B 1 176 ? -22.859 15.117 4.254 1 83.31 176 TYR B O 1
ATOM 3551 N N . ILE B 1 177 ? -23.125 13.773 2.533 1 81.56 177 ILE B N 1
ATOM 3552 C CA . ILE B 1 177 ? -22.844 14.805 1.544 1 81.56 177 ILE B CA 1
ATOM 3553 C C . ILE B 1 177 ? -23.875 15.922 1.65 1 81.56 177 ILE B C 1
ATOM 3555 O O . ILE B 1 177 ? -23.531 17.109 1.614 1 81.56 177 ILE B O 1
ATOM 3559 N N . TRP B 1 178 ? -25.125 15.531 1.776 1 84.12 178 TRP B N 1
ATOM 3560 C CA . TRP B 1 178 ? -26.219 16.5 1.874 1 84.12 178 TRP B CA 1
ATOM 3561 C C . TRP B 1 178 ? -26.062 17.375 3.117 1 84.12 178 TRP B C 1
ATOM 3563 O O . TRP B 1 178 ? -26.156 18.594 3.039 1 84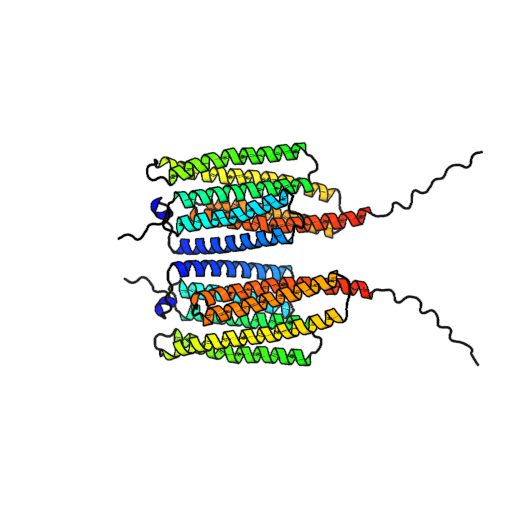.12 178 TRP B O 1
ATOM 3573 N N . GLN B 1 179 ? -25.766 16.844 4.199 1 79.69 179 GLN B N 1
ATOM 3574 C CA . GLN B 1 179 ? -25.609 17.578 5.453 1 79.69 179 GLN B CA 1
ATOM 3575 C C . GLN B 1 179 ? -24.359 18.453 5.43 1 79.69 179 GLN B C 1
ATOM 3577 O O . GLN B 1 179 ? -24.375 19.578 5.926 1 79.69 179 GLN B O 1
ATOM 3582 N N . THR B 1 180 ? -23.312 17.938 4.898 1 75.88 180 THR B N 1
ATOM 3583 C CA . THR B 1 180 ? -22.078 18.703 4.801 1 75.88 180 THR B CA 1
ATOM 3584 C C . THR B 1 180 ? -22.25 19.875 3.854 1 75.88 180 THR B C 1
ATOM 3586 O O . THR B 1 180 ? -21.719 20.969 4.113 1 75.88 180 THR B O 1
ATOM 3589 N N . SER B 1 181 ? -22.984 19.688 2.77 1 77.69 181 SER B N 1
ATOM 3590 C CA . SER B 1 181 ? -23.25 20.766 1.829 1 77.69 181 SER B CA 1
ATOM 3591 C C . SER B 1 181 ? -24.078 21.859 2.479 1 77.69 181 SER B C 1
ATOM 3593 O O . SER B 1 181 ? -23.891 23.047 2.189 1 77.69 181 SER B O 1
ATOM 3595 N N . LYS B 1 182 ? -24.953 21.469 3.256 1 78.12 182 LYS B N 1
ATOM 3596 C CA . LYS B 1 182 ? -25.75 22.438 3.994 1 78.12 182 LYS B CA 1
ATOM 3597 C C . LYS B 1 182 ? -24.875 23.25 4.941 1 78.12 182 LYS B C 1
ATOM 3599 O O . LYS B 1 182 ? -25.062 24.469 5.07 1 78.12 182 LYS B O 1
ATOM 3604 N N . LEU B 1 183 ? -24.016 22.578 5.551 1 72.88 183 LEU B N 1
ATOM 3605 C CA . LEU B 1 183 ? -23.094 23.266 6.453 1 72.88 183 LEU B CA 1
ATOM 3606 C C . LEU B 1 183 ? -22.188 24.219 5.684 1 72.88 183 LEU B C 1
ATOM 3608 O O . LEU B 1 183 ? -21.859 25.297 6.184 1 72.88 183 LEU B O 1
ATOM 3612 N N . LEU B 1 184 ? -21.75 23.844 4.484 1 71.88 184 LEU B N 1
ATOM 3613 C CA . LEU B 1 184 ? -20.922 24.688 3.619 1 71.88 184 LEU B CA 1
ATOM 3614 C C . LEU B 1 184 ? -21.688 25.953 3.213 1 71.88 184 LEU B C 1
ATOM 3616 O O . LEU B 1 184 ? -21.078 27.016 3.068 1 71.88 184 LEU B O 1
ATOM 3620 N N . ARG B 1 185 ? -22.891 25.875 3.088 1 72.88 185 ARG B N 1
ATOM 3621 C CA . ARG B 1 185 ? -23.703 27 2.658 1 72.88 185 ARG B CA 1
ATOM 3622 C C . ARG B 1 185 ? -23.938 27.969 3.807 1 72.88 185 ARG B C 1
ATOM 3624 O O . ARG B 1 185 ? -24.031 29.188 3.592 1 72.88 185 ARG B O 1
ATOM 3631 N N . LEU B 1 186 ? -24.078 27.469 4.93 1 66.5 186 LEU B N 1
ATOM 3632 C CA . LEU B 1 186 ? -24.375 28.297 6.082 1 66.5 186 LEU B CA 1
ATOM 3633 C C . LEU B 1 186 ? -23.125 29.016 6.578 1 66.5 186 LEU B C 1
ATOM 3635 O O . LEU B 1 186 ? -23.203 30.094 7.176 1 66.5 186 LEU B O 1
ATOM 3639 N N . ARG B 1 187 ? -21.953 28.266 6.453 1 61.53 187 ARG B N 1
ATOM 3640 C CA . ARG B 1 187 ? -20.734 28.875 6.961 1 61.53 187 ARG B CA 1
ATOM 3641 C C . ARG B 1 187 ? -19.766 29.188 5.824 1 61.53 187 ARG B C 1
ATOM 3643 O O . ARG B 1 187 ? -18.859 28.406 5.539 1 61.53 187 ARG B O 1
ATOM 3650 N N . PRO B 1 188 ? -20.266 30.203 4.988 1 55.09 188 PRO B N 1
ATOM 3651 C CA . PRO B 1 188 ? -19.391 30.578 3.871 1 55.09 188 PRO B CA 1
ATOM 3652 C C . PRO B 1 188 ? -17.984 30.953 4.32 1 55.09 188 PRO B C 1
ATOM 3654 O O . PRO B 1 188 ? -17.297 31.703 3.629 1 55.09 188 PRO B O 1
ATOM 3657 N N . GLN B 1 189 ? -17.562 30.281 5.5 1 59.88 189 GLN B N 1
ATOM 3658 C CA . GLN B 1 189 ? -16.281 30.844 5.871 1 59.88 189 GLN B CA 1
ATOM 3659 C C . GLN B 1 189 ? -15.242 30.609 4.773 1 59.88 189 GLN B C 1
ATOM 3661 O O . GLN B 1 189 ? -15.461 29.812 3.867 1 59.88 189 GLN B O 1
ATOM 3666 N N . GLY B 1 190 ? -14.016 31.281 4.797 1 64.5 190 GLY B N 1
ATOM 3667 C CA . GLY B 1 190 ? -12.867 31.594 3.957 1 64.5 190 GLY B CA 1
ATOM 3668 C C . GLY B 1 190 ? -12.398 30.422 3.127 1 64.5 190 GLY B C 1
ATOM 3669 O O . GLY B 1 190 ? -12.922 29.312 3.25 1 64.5 190 GLY B O 1
ATOM 3670 N N . ALA B 1 191 ? -11.703 30.531 2.195 1 67.44 191 ALA B N 1
ATOM 3671 C CA . ALA B 1 191 ? -11.086 29.672 1.188 1 67.44 191 ALA B CA 1
ATOM 3672 C C . ALA B 1 191 ? -10.594 28.375 1.805 1 67.44 191 ALA B C 1
ATOM 3674 O O . ALA B 1 191 ? -10.836 27.281 1.262 1 67.44 191 ALA B O 1
ATOM 3675 N N . PRO B 1 192 ? -10.234 28.406 3.092 1 72.81 192 PRO B N 1
ATOM 3676 C CA . PRO B 1 192 ? -9.711 27.156 3.646 1 72.81 192 PRO B CA 1
ATOM 3677 C C . PRO B 1 192 ? -10.82 26.172 4.004 1 72.81 192 PRO B C 1
ATOM 3679 O O . PRO B 1 192 ? -10.648 24.953 3.846 1 72.81 192 PRO B O 1
ATOM 3682 N N . TYR B 1 193 ? -11.961 26.672 4.375 1 75.38 193 TYR B N 1
ATOM 3683 C CA . TYR B 1 193 ? -13.094 25.812 4.742 1 75.38 193 TYR B CA 1
ATOM 3684 C C . TYR B 1 193 ? -13.672 25.125 3.516 1 75.38 193 TYR B C 1
ATOM 3686 O O . TYR B 1 193 ? -14 23.938 3.564 1 75.38 193 TYR B O 1
ATOM 3694 N N . ARG B 1 194 ? -13.68 25.828 2.461 1 79.56 194 ARG B N 1
ATOM 3695 C CA . ARG B 1 194 ? -14.203 25.281 1.216 1 79.56 194 ARG B CA 1
ATOM 3696 C C . ARG B 1 194 ? -13.297 24.172 0.673 1 79.56 194 ARG B C 1
ATOM 3698 O O . ARG B 1 194 ? -13.781 23.188 0.118 1 79.56 194 ARG B O 1
ATOM 3705 N N . VAL B 1 195 ? -12.102 24.344 0.888 1 81.69 195 VAL B N 1
ATOM 3706 C CA . VAL B 1 195 ? -11.133 23.359 0.42 1 81.69 195 VAL B CA 1
ATOM 3707 C C . VAL B 1 195 ? -11.305 22.047 1.185 1 81.69 195 VAL B C 1
ATOM 3709 O O . VAL B 1 195 ? -11.297 20.969 0.59 1 81.69 195 VAL B O 1
ATOM 3712 N N . VAL B 1 196 ? -11.477 22.203 2.43 1 81.81 196 VAL B N 1
ATOM 3713 C CA . VAL B 1 196 ? -11.633 21.016 3.273 1 81.81 196 VAL B CA 1
ATOM 3714 C C . VAL B 1 196 ? -12.93 20.297 2.928 1 81.81 196 VAL B C 1
ATOM 3716 O O . VAL B 1 196 ? -12.961 19.078 2.82 1 81.81 196 VAL B O 1
ATOM 3719 N N . LEU B 1 197 ? -13.961 21.016 2.684 1 81.06 197 LEU B N 1
ATOM 3720 C CA . LEU B 1 197 ? -15.258 20.422 2.369 1 81.06 197 LEU B CA 1
ATOM 3721 C C . LEU B 1 197 ? -15.234 19.75 1.001 1 81.06 197 LEU B C 1
ATOM 3723 O O . LEU B 1 197 ? -15.836 18.703 0.812 1 81.06 197 LEU B O 1
ATOM 3727 N N . THR B 1 198 ? -14.633 20.375 0.089 1 83.38 198 THR B N 1
ATOM 3728 C CA . THR B 1 198 ? -14.484 19.781 -1.23 1 83.38 198 THR B CA 1
ATOM 3729 C C . THR B 1 198 ? -13.695 18.469 -1.142 1 83.38 198 THR B C 1
ATOM 3731 O O . THR B 1 198 ? -14.023 17.5 -1.821 1 83.38 198 THR B O 1
ATOM 3734 N N . ARG B 1 199 ? -12.703 18.453 -0.328 1 83.5 199 ARG B N 1
ATOM 3735 C CA . ARG B 1 199 ? -11.922 17.25 -0.099 1 83.5 199 ARG B CA 1
ATOM 3736 C C . ARG B 1 199 ? -12.797 16.125 0.467 1 83.5 199 ARG B C 1
ATOM 3738 O O . ARG B 1 199 ? -12.703 14.984 0.033 1 83.5 199 ARG B O 1
ATOM 3745 N N . LEU B 1 200 ? -13.609 16.438 1.318 1 83.38 200 LEU B N 1
ATOM 3746 C CA . LEU B 1 200 ? -14.516 15.461 1.911 1 83.38 200 LEU B CA 1
ATOM 3747 C C . LEU B 1 200 ? -15.469 14.898 0.863 1 83.38 200 LEU B C 1
ATOM 3749 O O . LEU B 1 200 ? -15.734 13.695 0.84 1 83.38 200 LEU B O 1
ATOM 3753 N N . LEU B 1 201 ? -15.906 15.75 0.013 1 83.88 201 LEU B N 1
ATOM 3754 C CA . LEU B 1 201 ? -16.828 15.336 -1.041 1 83.88 201 LEU B CA 1
ATOM 3755 C C . LEU B 1 201 ? -16.125 14.414 -2.039 1 83.88 201 LEU B C 1
ATOM 3757 O O . LEU B 1 201 ? -16.688 13.391 -2.443 1 83.88 201 LEU B O 1
ATOM 3761 N N . VAL B 1 202 ? -14.961 14.828 -2.377 1 86.81 202 VAL B N 1
ATOM 3762 C CA . VAL B 1 202 ? -14.188 14.031 -3.332 1 86.81 202 VAL B CA 1
ATOM 3763 C C . VAL B 1 202 ? -13.922 12.648 -2.752 1 86.81 202 VAL B C 1
ATOM 3765 O O . VAL B 1 202 ? -14.07 11.633 -3.443 1 86.81 202 VAL B O 1
ATOM 3768 N N . ILE B 1 203 ? -13.516 12.57 -1.521 1 89 203 ILE B N 1
ATOM 3769 C CA . ILE B 1 203 ? -13.234 11.305 -0.866 1 89 203 ILE B CA 1
ATOM 3770 C C . ILE B 1 203 ? -14.492 10.43 -0.86 1 89 203 ILE B C 1
ATOM 3772 O O . ILE B 1 203 ? -14.422 9.234 -1.128 1 89 203 ILE B O 1
ATOM 3776 N N . ASN B 1 204 ? -15.641 10.984 -0.651 1 87.56 204 ASN B N 1
ATOM 3777 C CA . ASN B 1 204 ? -16.891 10.234 -0.634 1 87.56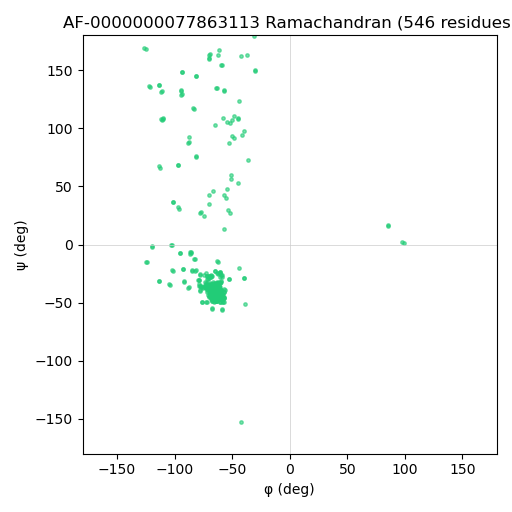 204 ASN B CA 1
ATOM 3778 C C . ASN B 1 204 ? -17.219 9.672 -2.012 1 87.56 204 ASN B C 1
ATOM 3780 O O . ASN B 1 204 ? -17.719 8.547 -2.123 1 87.56 204 ASN B O 1
ATOM 3784 N N . VAL B 1 205 ? -16.953 10.414 -2.971 1 88.75 205 VAL B N 1
ATOM 3785 C CA . VAL B 1 205 ? -17.203 9.969 -4.336 1 88.75 205 VAL B CA 1
ATOM 3786 C C . VAL B 1 205 ? -16.281 8.797 -4.676 1 88.75 205 VAL B C 1
ATOM 3788 O O . VAL B 1 205 ? -16.703 7.836 -5.32 1 88.75 205 VAL B O 1
ATOM 3791 N N . VAL B 1 206 ? -15.062 8.867 -4.227 1 91.31 206 VAL B N 1
ATOM 3792 C CA . VAL B 1 206 ? -14.109 7.793 -4.465 1 91.31 206 VAL B CA 1
ATOM 3793 C C . VAL B 1 206 ? -14.57 6.523 -3.746 1 91.31 206 VAL B C 1
ATOM 3795 O O . VAL B 1 206 ? -14.516 5.43 -4.312 1 91.31 206 VAL B O 1
ATOM 3798 N N . ILE B 1 207 ? -15.023 6.645 -2.602 1 91.94 207 ILE B N 1
ATOM 3799 C CA . ILE B 1 207 ? -15.516 5.52 -1.813 1 91.94 207 ILE B CA 1
ATOM 3800 C C . ILE B 1 207 ? -16.688 4.859 -2.531 1 91.94 207 ILE B C 1
ATOM 3802 O O . ILE B 1 207 ? -16.75 3.633 -2.65 1 91.94 207 ILE B O 1
ATOM 3806 N N . LEU B 1 208 ? -17.578 5.668 -3.076 1 91 208 LEU B N 1
ATOM 3807 C CA . LEU B 1 208 ? -18.734 5.156 -3.801 1 91 208 LEU B CA 1
ATOM 3808 C C . LEU B 1 208 ? -18.312 4.461 -5.09 1 91 208 LEU B C 1
ATOM 3810 O O . LEU B 1 208 ? -18.875 3.432 -5.461 1 91 208 LEU B O 1
ATOM 3814 N N . ALA B 1 209 ? -17.328 5 -5.688 1 93.81 209 ALA B N 1
ATOM 3815 C CA . ALA B 1 209 ? -16.812 4.402 -6.914 1 93.81 209 ALA B CA 1
ATOM 3816 C C . ALA B 1 209 ? -16.188 3.033 -6.637 1 93.81 209 ALA B C 1
ATOM 3818 O O . ALA B 1 209 ? -16.328 2.109 -7.445 1 93.81 209 ALA B O 1
ATOM 3819 N N . LEU B 1 210 ? -15.523 2.881 -5.555 1 94.94 210 LEU B N 1
ATOM 3820 C CA . LEU B 1 210 ? -14.938 1.602 -5.172 1 94.94 210 LEU B CA 1
ATOM 3821 C C . LEU B 1 210 ? -16.016 0.55 -4.957 1 94.94 210 LEU B C 1
ATOM 3823 O O . LEU B 1 210 ? -15.883 -0.59 -5.406 1 94.94 210 LEU B O 1
ATOM 3827 N N . ASP B 1 211 ? -17.141 0.951 -4.363 1 93.5 211 ASP B N 1
ATOM 3828 C CA . ASP B 1 211 ? -18.266 0.046 -4.164 1 93.5 211 ASP B CA 1
ATOM 3829 C C . ASP B 1 211 ? -18.875 -0.381 -5.5 1 93.5 211 ASP B C 1
ATOM 3831 O O . ASP B 1 211 ? -19.156 -1.562 -5.707 1 93.5 211 ASP B O 1
ATOM 3835 N N . ALA B 1 212 ? -19.031 0.564 -6.289 1 94.25 212 ALA B N 1
ATOM 3836 C CA . ALA B 1 212 ? -19.609 0.284 -7.598 1 94.25 212 ALA B CA 1
ATOM 3837 C C . ALA B 1 212 ? -18.719 -0.659 -8.406 1 94.25 212 ALA B C 1
ATOM 3839 O O . ALA B 1 212 ? -19.219 -1.513 -9.141 1 94.25 212 ALA B O 1
ATOM 3840 N N . THR B 1 213 ? -17.469 -0.494 -8.227 1 94.62 213 THR B N 1
ATOM 3841 C CA . THR B 1 213 ? -16.531 -1.334 -8.961 1 94.62 213 THR B CA 1
ATOM 3842 C C . THR B 1 213 ? -16.656 -2.795 -8.539 1 94.62 213 THR B C 1
ATOM 3844 O O . THR B 1 213 ? -16.609 -3.695 -9.383 1 94.62 213 THR B O 1
ATOM 3847 N N . VAL B 1 214 ? -16.859 -3.002 -7.27 1 94.69 214 VAL B N 1
ATOM 3848 C CA . VAL B 1 214 ? -17.031 -4.363 -6.777 1 94.69 214 VAL B CA 1
ATOM 3849 C C . VAL B 1 214 ? -18.281 -4.98 -7.41 1 94.69 214 VAL B C 1
ATOM 3851 O O . VAL B 1 214 ? -18.25 -6.129 -7.863 1 94.69 214 VAL B O 1
ATOM 3854 N N . VAL B 1 215 ? -19.359 -4.234 -7.488 1 94.94 215 VAL B N 1
ATOM 3855 C CA . VAL B 1 215 ? -20.625 -4.707 -8.062 1 94.94 215 VAL B CA 1
ATOM 3856 C C . VAL B 1 215 ? -20.438 -4.957 -9.562 1 94.94 215 VAL B C 1
ATOM 3858 O O . VAL B 1 215 ? -20.891 -5.984 -10.078 1 94.94 215 VAL B O 1
ATOM 3861 N N . ILE B 1 216 ? -19.688 -4.109 -10.219 1 94.81 216 ILE B N 1
ATOM 3862 C CA . ILE B 1 216 ? -19.469 -4.219 -11.656 1 94.81 216 ILE B CA 1
ATOM 3863 C C . ILE B 1 216 ? -18.656 -5.48 -11.961 1 94.81 216 ILE B C 1
ATOM 3865 O O . ILE B 1 216 ? -18.953 -6.207 -12.906 1 94.81 216 ILE B O 1
ATOM 3869 N N . LEU B 1 217 ? -17.688 -5.797 -11.141 1 92.88 217 LEU B N 1
ATOM 3870 C CA . LEU B 1 217 ? -16.875 -6.992 -11.328 1 92.88 217 LEU B CA 1
ATOM 3871 C C . LEU B 1 217 ? -17.719 -8.25 -11.164 1 92.88 217 LEU B C 1
ATOM 3873 O O . LEU B 1 217 ? -17.547 -9.211 -11.922 1 92.88 217 LEU B O 1
ATOM 3877 N N . GLU B 1 218 ? -18.609 -8.203 -10.211 1 92.56 218 GLU B N 1
ATOM 3878 C CA . GLU B 1 218 ? -19.484 -9.352 -9.977 1 92.56 218 GLU B CA 1
ATOM 3879 C C . GLU B 1 218 ? -20.438 -9.578 -11.156 1 92.56 218 GLU B C 1
ATOM 3881 O O . GLU B 1 218 ? -20.578 -10.703 -11.633 1 92.56 218 GLU B O 1
ATOM 3886 N N . TYR B 1 219 ? -20.938 -8.602 -11.703 1 93.12 219 TYR B N 1
ATOM 3887 C CA . TYR B 1 219 ? -21.922 -8.727 -12.766 1 93.12 219 TYR B CA 1
ATOM 3888 C C . TYR B 1 219 ? -21.25 -8.945 -14.117 1 93.12 219 TYR B C 1
ATOM 3890 O O . TYR B 1 219 ? -21.891 -9.375 -15.078 1 93.12 219 TYR B O 1
ATOM 3898 N N . ALA B 1 220 ? -19.953 -8.75 -14.211 1 93 220 ALA B N 1
ATOM 3899 C CA . ALA B 1 220 ? -19.156 -9.055 -15.406 1 93 220 ALA B CA 1
ATOM 3900 C C . ALA B 1 220 ? -18.703 -10.516 -15.414 1 93 220 ALA B C 1
ATOM 3902 O O . ALA B 1 220 ? -18.062 -10.969 -16.359 1 93 220 ALA B O 1
ATOM 3903 N N . GLY B 1 221 ? -18.969 -11.195 -14.305 1 89.94 221 GLY B N 1
ATOM 3904 C CA . GLY B 1 221 ? -18.625 -12.602 -14.227 1 89.94 221 GLY B CA 1
ATOM 3905 C C . GLY B 1 221 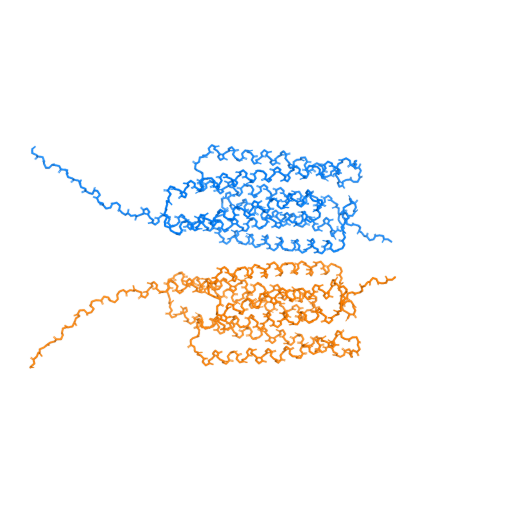? -17.188 -12.844 -13.797 1 89.94 221 GLY B C 1
ATOM 3906 O O . GLY B 1 221 ? -16.641 -13.914 -14.031 1 89.94 221 GLY B O 1
ATOM 3907 N N . LEU B 1 222 ? -16.578 -11.805 -13.25 1 89.62 222 LEU B N 1
ATOM 3908 C CA . LEU B 1 222 ? -15.203 -11.922 -12.781 1 89.62 222 LEU B CA 1
ATOM 3909 C C . LEU B 1 222 ? -15.156 -12.188 -11.281 1 89.62 222 LEU B C 1
ATOM 3911 O O . LEU B 1 222 ? -14.594 -11.391 -10.523 1 89.62 222 LEU B O 1
ATOM 3915 N N . PHE B 1 223 ? -15.594 -13.359 -10.906 1 85 223 PHE B N 1
ATOM 3916 C CA . PHE B 1 223 ? -15.781 -13.719 -9.508 1 85 223 PHE B CA 1
ATOM 3917 C C . PHE B 1 223 ? -14.445 -13.727 -8.766 1 85 223 PHE B C 1
ATOM 3919 O O . PHE B 1 223 ? -14.312 -13.109 -7.715 1 85 223 PHE B O 1
ATOM 3926 N N . SER B 1 224 ? -13.477 -14.367 -9.352 1 85.94 224 SER B N 1
ATOM 3927 C CA . SER B 1 224 ? -12.195 -14.508 -8.672 1 85.94 224 SER B CA 1
ATOM 3928 C C . SER B 1 224 ? -11.531 -13.148 -8.453 1 85.94 224 SER B C 1
ATOM 3930 O O . SER B 1 224 ? -10.914 -12.922 -7.41 1 85.94 224 SER B O 1
ATOM 3932 N N . LEU B 1 225 ? -11.719 -12.289 -9.414 1 88.38 225 LEU B N 1
ATOM 3933 C CA . LEU B 1 225 ? -11.156 -10.953 -9.273 1 88.38 225 LEU B CA 1
ATOM 3934 C C . LEU B 1 225 ? -11.938 -10.133 -8.25 1 88.38 225 LEU B C 1
ATOM 3936 O O . LEU B 1 225 ? -11.352 -9.391 -7.461 1 88.38 225 LEU B O 1
ATOM 3940 N N . GLN B 1 226 ? -13.195 -10.336 -8.266 1 91.75 226 GLN B N 1
ATOM 3941 C CA . GLN B 1 226 ? -14.078 -9.602 -7.367 1 91.75 226 GLN B CA 1
ATOM 3942 C C . GLN B 1 226 ? -13.789 -9.93 -5.906 1 91.75 226 GLN B C 1
ATOM 3944 O O . GLN B 1 226 ? -13.734 -9.031 -5.062 1 91.75 226 GLN B O 1
ATOM 3949 N N . VAL B 1 227 ? -13.539 -11.164 -5.609 1 90.19 227 VAL B N 1
ATOM 3950 C CA . VAL B 1 227 ? -13.398 -11.594 -4.223 1 90.19 227 VAL B CA 1
ATOM 3951 C C . VAL B 1 227 ? -12.078 -11.078 -3.652 1 90.19 227 VAL B C 1
ATOM 3953 O O . VAL B 1 227 ? -11.977 -10.805 -2.455 1 90.19 227 VAL B O 1
ATOM 3956 N N . PHE B 1 228 ? -11.109 -10.867 -4.492 1 91.19 228 PHE B N 1
ATOM 3957 C CA . PHE B 1 228 ? -9.836 -10.367 -4.004 1 91.19 228 PHE B CA 1
ATOM 3958 C C . PHE B 1 228 ? -9.789 -8.844 -4.078 1 91.19 228 PHE B C 1
ATOM 3960 O O . PHE B 1 228 ? -8.984 -8.211 -3.391 1 91.19 228 PHE B O 1
ATOM 3967 N N . PHE B 1 229 ? -10.648 -8.336 -4.938 1 93.19 229 PHE B N 1
ATOM 3968 C CA . PHE B 1 229 ? -10.727 -6.883 -5.016 1 93.19 229 PHE B CA 1
ATOM 3969 C C . PHE B 1 229 ? -11.531 -6.316 -3.85 1 93.19 229 PHE B C 1
ATOM 3971 O O . PHE B 1 229 ? -11.297 -5.184 -3.422 1 93.19 229 PHE B O 1
ATOM 3978 N N . LYS B 1 230 ? -12.398 -7.051 -3.305 1 94.12 230 LYS B N 1
ATOM 3979 C CA . LYS B 1 230 ? -13.266 -6.605 -2.221 1 94.12 230 LYS B CA 1
ATOM 3980 C C . LYS B 1 230 ? -12.453 -6.137 -1.018 1 94.12 230 LYS B C 1
ATOM 3982 O O . LYS B 1 230 ? -12.602 -5.004 -0.561 1 94.12 230 LYS B O 1
ATOM 3987 N N . PRO B 1 231 ? -11.609 -6.957 -0.508 1 93.75 231 PRO B N 1
ATOM 3988 C CA . PRO B 1 231 ? -10.82 -6.484 0.632 1 93.75 231 PRO B CA 1
ATOM 3989 C C . PRO B 1 231 ? -9.93 -5.289 0.284 1 93.75 231 PRO B C 1
ATOM 3991 O O . PRO B 1 231 ? -9.695 -4.43 1.132 1 93.75 231 PRO B O 1
ATOM 3994 N N . LEU B 1 232 ? -9.469 -5.25 -0.898 1 94.69 232 LEU B N 1
ATOM 3995 C CA . LEU B 1 232 ? -8.68 -4.105 -1.338 1 94.69 232 LEU B CA 1
ATOM 3996 C C . LEU B 1 232 ? -9.516 -2.828 -1.326 1 94.69 232 LEU B C 1
ATOM 3998 O O . LEU B 1 232 ? -9.078 -1.798 -0.811 1 94.69 232 LEU B O 1
ATOM 4002 N N . ALA B 1 233 ? -10.664 -2.938 -1.904 1 95.38 233 ALA B N 1
ATOM 4003 C CA . ALA B 1 233 ? -11.57 -1.794 -1.944 1 95.38 233 ALA B CA 1
ATOM 4004 C C . ALA B 1 233 ? -11.914 -1.315 -0.536 1 95.38 233 ALA B C 1
ATOM 4006 O O . ALA B 1 233 ? -11.852 -0.117 -0.248 1 95.38 233 ALA B O 1
ATOM 4007 N N . TYR B 1 234 ? -12.25 -2.213 0.316 1 95.88 234 TYR B N 1
ATOM 4008 C CA . TYR B 1 234 ? -12.602 -1.846 1.683 1 95.88 234 TYR B CA 1
ATOM 4009 C C . TYR B 1 234 ? -11.391 -1.297 2.428 1 95.88 234 TYR B C 1
ATOM 4011 O O . TYR B 1 234 ? -11.523 -0.39 3.254 1 95.88 234 TYR B O 1
ATOM 4019 N N . GLY B 1 235 ? -10.273 -1.872 2.17 1 95.62 235 GLY B N 1
ATOM 4020 C CA . GLY B 1 235 ? -9.062 -1.313 2.746 1 95.62 235 GLY B CA 1
ATOM 4021 C C . GLY B 1 235 ? -8.82 0.13 2.344 1 95.62 235 GLY B C 1
ATOM 4022 O O . GLY B 1 235 ? -8.484 0.966 3.186 1 95.62 235 GLY B O 1
ATOM 4023 N N . LEU B 1 236 ? -8.977 0.403 1.112 1 95.25 236 LEU B N 1
ATOM 4024 C CA . LEU B 1 236 ? -8.812 1.765 0.612 1 95.25 236 LEU B CA 1
ATOM 4025 C C . LEU B 1 236 ? -9.852 2.693 1.23 1 95.25 236 LEU B C 1
ATOM 4027 O O . LEU B 1 236 ? -9.539 3.832 1.585 1 95.25 236 LEU B O 1
ATOM 4031 N N . LYS B 1 237 ? -11.023 2.186 1.331 1 94.81 237 LYS B N 1
ATOM 4032 C CA . LYS B 1 237 ? -12.078 2.971 1.962 1 94.81 237 LYS B CA 1
ATOM 4033 C C . LYS B 1 237 ? -11.711 3.34 3.395 1 94.81 237 LYS B C 1
ATOM 4035 O O . LYS B 1 237 ? -11.883 4.488 3.812 1 94.81 237 LYS B O 1
ATOM 4040 N N . LEU B 1 238 ? -11.172 2.416 4.09 1 94.56 238 LEU B N 1
ATOM 4041 C CA . LEU B 1 238 ? -10.789 2.66 5.477 1 94.56 238 LEU B CA 1
ATOM 4042 C C . LEU B 1 238 ? -9.633 3.65 5.555 1 94.56 238 LEU B C 1
ATOM 4044 O O . LEU B 1 238 ? -9.602 4.504 6.445 1 94.56 238 LEU B O 1
ATOM 4048 N N . ARG B 1 239 ? -8.797 3.471 4.68 1 93.25 239 ARG B N 1
ATOM 4049 C CA . ARG B 1 239 ? -7.68 4.41 4.625 1 93.25 239 ARG B CA 1
ATOM 4050 C C . ARG B 1 239 ? -8.172 5.828 4.371 1 93.25 239 ARG B C 1
ATOM 4052 O O . ARG B 1 239 ? -7.691 6.777 4.996 1 93.25 239 ARG B O 1
ATOM 4059 N N . LEU B 1 240 ? -9.086 5.949 3.484 1 92.31 240 LEU B N 1
ATOM 4060 C CA . LEU B 1 240 ? -9.648 7.25 3.141 1 92.31 240 LEU B CA 1
ATOM 4061 C C . LEU B 1 240 ? -10.453 7.82 4.305 1 92.31 240 LEU B C 1
ATOM 4063 O O . LEU B 1 240 ? -10.562 9.039 4.449 1 92.31 240 LEU B O 1
ATOM 4067 N N . GLU B 1 241 ? -10.961 6.98 5.09 1 89.44 241 GLU B N 1
ATOM 4068 C CA . GLU B 1 241 ? -11.688 7.418 6.281 1 89.44 241 GLU B CA 1
ATOM 4069 C C . GLU B 1 241 ? -10.766 8.172 7.238 1 89.44 241 GLU B C 1
ATOM 4071 O O . GLU B 1 241 ? -11.188 9.125 7.895 1 89.44 241 GLU B O 1
ATOM 4076 N N . TYR B 1 242 ? -9.586 7.805 7.273 1 87.62 242 TYR B N 1
ATOM 4077 C CA . TYR B 1 242 ? -8.641 8.523 8.125 1 87.62 242 TYR B CA 1
ATOM 4078 C C . TYR B 1 242 ? -8.344 9.906 7.562 1 87.62 242 TYR B C 1
ATOM 4080 O O . TYR B 1 242 ? -8.133 10.859 8.32 1 87.62 242 TYR B O 1
ATOM 4088 N N . ALA B 1 243 ? -8.328 9.953 6.32 1 84 243 ALA B N 1
ATOM 4089 C CA . ALA B 1 243 ? -8.172 11.266 5.691 1 84 243 ALA B CA 1
ATOM 4090 C C . ALA B 1 243 ? -9.367 12.164 5.992 1 84 243 ALA B C 1
ATOM 4092 O O . ALA B 1 243 ? -9.203 13.359 6.23 1 84 243 ALA B O 1
ATOM 4093 N N . ILE B 1 244 ? -10.492 11.625 5.98 1 84.38 244 ILE B N 1
ATOM 4094 C CA . ILE B 1 244 ? -11.711 12.352 6.312 1 84.38 244 ILE B CA 1
ATOM 4095 C C . ILE B 1 244 ? -11.648 12.836 7.758 1 84.38 244 ILE B C 1
ATOM 4097 O O . ILE B 1 244 ? -11.953 14 8.047 1 84.38 244 ILE B O 1
ATOM 4101 N N . LEU B 1 245 ? -11.25 11.977 8.633 1 79.56 245 LEU B N 1
ATOM 4102 C CA . LEU B 1 245 ? -11.133 12.328 10.047 1 79.56 245 LEU B CA 1
ATOM 4103 C C . LEU B 1 245 ? -10.164 13.492 10.234 1 79.56 245 LEU B C 1
ATOM 4105 O O . LEU B 1 245 ? -10.453 14.422 11 1 79.56 245 LEU B O 1
ATOM 4109 N N . GLY B 1 246 ? -9.086 13.406 9.523 1 78.31 246 GLY B N 1
ATOM 4110 C CA . GLY B 1 246 ? -8.133 14.5 9.586 1 78.31 246 GLY B CA 1
ATOM 4111 C C . GLY B 1 246 ? -8.695 15.82 9.086 1 78.31 246 GLY B C 1
ATOM 4112 O O . GLY B 1 246 ? -8.461 16.875 9.688 1 78.31 246 GLY B O 1
ATOM 4113 N N . SER B 1 247 ? -9.422 15.695 8.094 1 78.94 247 SER B N 1
ATOM 4114 C CA . SER B 1 247 ? -10.055 16.891 7.531 1 78.94 247 SER B CA 1
ATOM 4115 C C . SER B 1 247 ? -11.117 17.438 8.461 1 78.94 247 SER B C 1
ATOM 4117 O O . SER B 1 247 ? -11.266 18.656 8.594 1 78.94 247 SER B O 1
ATOM 4119 N N . LEU B 1 248 ? -11.82 16.625 9.062 1 75.62 248 LEU B N 1
ATOM 4120 C CA . LEU B 1 248 ? -12.867 17.031 9.984 1 75.62 248 LEU B CA 1
ATOM 4121 C C . LEU B 1 248 ? -12.266 17.688 11.227 1 75.62 248 LEU B C 1
ATOM 4123 O O . LEU B 1 248 ? -12.82 18.672 11.742 1 75.62 248 LEU B O 1
ATOM 4127 N N . ILE B 1 249 ? -11.203 17.203 11.648 1 75.25 249 ILE B N 1
ATOM 4128 C CA . ILE B 1 249 ? -10.508 17.797 12.789 1 75.25 249 ILE B CA 1
ATOM 4129 C C . ILE B 1 249 ? -10.016 19.203 12.414 1 75.25 249 ILE B C 1
ATOM 4131 O O . ILE B 1 249 ? -10.133 20.125 13.211 1 75.25 249 ILE B O 1
ATOM 4135 N N . GLN B 1 250 ? -9.523 19.328 11.289 1 75.25 250 GLN B N 1
ATOM 4136 C CA . GLN B 1 250 ? -9.086 20.625 10.805 1 75.25 250 GLN B CA 1
ATOM 4137 C C . GLN B 1 250 ? -10.242 21.609 10.75 1 75.25 250 GLN B C 1
ATOM 4139 O O . GLN B 1 250 ? -10.078 22.797 11.07 1 75.25 250 GLN B O 1
ATOM 4144 N N . LEU B 1 251 ? -11.352 21.219 10.43 1 72.69 251 LEU B N 1
ATOM 4145 C CA . LEU B 1 251 ? -12.547 22.047 10.328 1 72.69 251 LEU B CA 1
ATOM 4146 C C . LEU B 1 251 ? -13 22.516 11.703 1 72.69 251 LEU B C 1
ATOM 4148 O O . LEU B 1 251 ? -13.391 23.672 11.875 1 72.69 251 LEU B O 1
ATOM 4152 N N . VAL B 1 252 ? -12.93 21.688 12.648 1 71.38 252 VAL B N 1
ATOM 4153 C CA . VAL B 1 252 ? -13.391 22 14 1 71.38 252 VAL B CA 1
ATOM 4154 C C . VAL B 1 252 ? -12.391 22.922 14.688 1 71.38 252 VAL B C 1
ATOM 4156 O O . VAL B 1 252 ? -12.773 23.844 15.406 1 71.38 252 VAL B O 1
ATOM 4159 N N . THR B 1 253 ? -11.156 22.688 14.414 1 68.69 253 THR B N 1
ATOM 4160 C CA . THR B 1 253 ? -10.125 23.5 15.039 1 68.69 253 THR B CA 1
ATOM 4161 C C . THR B 1 253 ? -10.086 24.891 14.422 1 68.69 253 THR B C 1
ATOM 4163 O O . THR B 1 253 ? -9.836 25.875 15.117 1 68.69 253 THR B O 1
ATOM 4166 N N . SER B 1 254 ? -10.328 25 13.227 1 63.81 254 SER B N 1
ATOM 4167 C CA . SER B 1 254 ? -10.375 26.297 12.562 1 63.81 254 SER B CA 1
ATOM 4168 C C . SER B 1 254 ? -11.617 27.078 12.961 1 63.81 254 SER B C 1
ATOM 4170 O O . SER B 1 254 ? -11.586 28.297 13.047 1 63.81 254 SER B O 1
ATOM 4172 N N . GLY B 1 255 ? -12.75 26.469 13.125 1 58.56 255 GLY B N 1
ATOM 4173 C CA . GLY B 1 255 ? -13.977 27.109 13.562 1 58.56 255 GLY B CA 1
ATOM 4174 C C . GLY B 1 255 ? -13.922 27.578 15.008 1 58.56 255 GLY B C 1
ATOM 4175 O O . GLY B 1 255 ? -14.523 28.594 15.367 1 58.56 255 GLY B O 1
ATOM 4176 N N . SER B 1 256 ? -13.406 26.859 15.875 1 52.62 256 SER B N 1
ATOM 4177 C CA . SER B 1 256 ? -13.258 27.312 17.25 1 52.62 256 SER B CA 1
ATOM 4178 C C . SER B 1 256 ? -12.406 28.578 17.328 1 52.62 256 SER B C 1
ATOM 4180 O O . SER B 1 256 ? -12.609 29.406 18.219 1 52.62 256 SER B O 1
ATOM 4182 N N . TYR B 1 257 ? -11.586 28.812 16.469 1 46.88 257 TYR B N 1
ATOM 4183 C CA . TYR B 1 257 ? -10.836 30.062 16.422 1 46.88 257 TYR B CA 1
ATOM 4184 C C . TYR B 1 257 ? -11.727 31.219 16 1 46.88 257 TYR B C 1
ATOM 4186 O O . TYR B 1 257 ? -11.555 32.344 16.484 1 46.88 257 TYR B O 1
ATOM 4194 N N . CYS B 1 258 ? -12.664 31.062 15.281 1 43 258 CYS B N 1
ATOM 4195 C CA . CYS B 1 258 ? -13.531 32.156 14.891 1 43 258 CYS B CA 1
ATOM 4196 C C . CYS B 1 258 ? -14.523 32.5 16 1 43 258 CYS B C 1
ATOM 4198 O O . CYS B 1 258 ? -14.914 33.656 16.156 1 43 258 CYS B O 1
ATOM 4200 N N . GLY B 1 259 ? -15.016 31.656 16.781 1 43.34 259 GLY B N 1
ATOM 4201 C CA . GLY B 1 259 ? -15.977 32 17.812 1 43.34 259 GLY B CA 1
ATOM 4202 C C . GLY B 1 259 ? -15.367 32.75 18.984 1 43.34 259 GLY B C 1
ATOM 4203 O O . GLY B 1 259 ? -16.078 33.188 19.891 1 43.34 259 GLY B O 1
ATOM 4204 N N . GLN B 1 260 ? -14.133 32.625 19.234 1 40.38 260 GLN B N 1
ATOM 4205 C CA . GLN B 1 260 ? -13.648 33.406 20.344 1 40.38 260 GLN B CA 1
ATOM 4206 C C . GLN B 1 260 ? -13.484 34.875 19.953 1 40.38 260 GLN B C 1
ATOM 4208 O O . GLN B 1 260 ? -12.359 35.375 19.844 1 40.38 260 GLN B O 1
ATOM 4213 N N . ILE B 1 261 ? -14.234 35.438 19 1 38.56 261 ILE B N 1
ATOM 4214 C CA . ILE B 1 261 ? -14.297 36.906 19 1 38.56 261 ILE B CA 1
ATOM 4215 C C . ILE B 1 261 ? -14.82 37.406 20.344 1 38.56 261 ILE B C 1
ATOM 4217 O O . ILE B 1 261 ? -15.875 36.938 20.812 1 38.56 261 ILE B O 1
ATOM 4221 N N . PRO B 1 262 ? -14 38.031 21.219 1 37.81 262 PRO B N 1
ATOM 4222 C CA . PRO B 1 262 ? -14.406 38.688 22.469 1 37.81 262 PRO B CA 1
ATOM 4223 C C . PRO B 1 262 ? -15.703 39.5 22.312 1 37.81 262 PRO B C 1
ATOM 4225 O O . PRO B 1 262 ? -15.867 40.219 21.344 1 37.81 262 PRO B O 1
ATOM 4228 N N . SER B 1 263 ? -16.844 38.938 22.609 1 35.09 263 SER B N 1
ATOM 4229 C CA . SER B 1 263 ? -17.984 39.812 22.906 1 35.09 263 SER B CA 1
ATOM 4230 C C . SER B 1 263 ? -17.531 41.062 23.656 1 35.09 263 SER B C 1
ATOM 4232 O O . SER B 1 263 ? -17.047 40.969 24.797 1 35.09 263 SER B O 1
ATOM 4234 N N . SER B 1 264 ? -16.859 42.062 23.125 1 29.95 264 SER B N 1
ATOM 4235 C CA . SER B 1 264 ? -16.688 43.375 23.672 1 29.95 264 SER B CA 1
ATOM 4236 C C . SER B 1 264 ? -17.906 43.781 24.516 1 29.95 264 SER B C 1
ATOM 4238 O O . SER B 1 264 ? -18.969 43.188 24.406 1 29.95 264 SER B O 1
ATOM 4240 N N . GLU B 1 265 ? -17.891 45.188 25.219 1 35.31 265 GLU B N 1
ATOM 4241 C CA . GLU B 1 265 ? -18.344 46.125 26.234 1 35.31 265 GLU B CA 1
ATOM 4242 C C . GLU B 1 265 ? -19.797 46.562 25.969 1 35.31 265 GLU B C 1
ATOM 4244 O O . GLU B 1 265 ? -20.062 47.344 25.062 1 35.31 265 GLU B O 1
ATOM 4249 N N . GLY B 1 266 ? -20.703 45.656 25.594 1 32.88 266 GLY B N 1
ATOM 4250 C CA . GLY B 1 266 ? -21.969 46.375 25.672 1 32.88 266 GLY B CA 1
ATOM 4251 C C . GLY B 1 266 ? -22.172 47.062 27 1 32.88 266 GLY B C 1
ATOM 4252 O O . GLY B 1 266 ? -22.484 46.438 28 1 32.88 266 GLY B O 1
ATOM 4253 N N . VAL B 1 267 ? -21.203 48.031 27.359 1 37.41 267 VAL B N 1
ATOM 4254 C CA . VAL B 1 267 ? -21.312 49 28.453 1 37.41 267 VAL B CA 1
ATOM 4255 C C . VAL B 1 267 ? -22.703 49.625 28.469 1 37.41 267 VAL B C 1
ATOM 4257 O O . VAL B 1 267 ? -23.047 50.344 29.391 1 37.41 267 VAL B O 1
ATOM 4260 N N . HIS B 1 268 ? -23.484 49.594 27.375 1 31.84 268 HIS B N 1
ATOM 4261 C CA . HIS B 1 268 ? -24.406 50.719 27.5 1 31.84 268 HIS B CA 1
ATOM 4262 C C . HIS B 1 268 ? -25.422 50.5 28.609 1 31.84 268 HIS B C 1
ATOM 4264 O O . HIS B 1 268 ? -26.438 49.844 28.391 1 31.84 268 HIS B O 1
ATOM 4270 N N . ASP B 1 269 ? -25.094 49.844 29.75 1 27.86 269 ASP B N 1
ATOM 4271 C CA . ASP B 1 269 ? -26.156 49.812 30.75 1 27.86 269 ASP B CA 1
ATOM 4272 C C . ASP B 1 269 ? -26.656 51.188 31.094 1 27.86 269 ASP B C 1
ATOM 4274 O O . ASP B 1 269 ? -26.016 51.938 31.859 1 27.86 269 ASP B O 1
ATOM 4278 N N . THR B 1 270 ? -26.969 52.094 30.172 1 30.73 270 THR B N 1
ATOM 4279 C CA . THR B 1 270 ? -27.594 53.375 30.547 1 30.73 270 THR B CA 1
ATOM 4280 C C . THR B 1 270 ? -28.875 53.125 31.344 1 30.73 270 THR B C 1
ATOM 4282 O O . THR B 1 270 ? -29.969 53 30.766 1 30.73 270 THR B O 1
ATOM 4285 N N . SER B 1 271 ? -29.016 52.156 32.281 1 28.56 271 SER B N 1
ATOM 4286 C CA . SER B 1 271 ? -30.25 52.219 33.062 1 28.56 271 SER B CA 1
ATOM 4287 C C . SER B 1 271 ? -30.469 53.562 33.719 1 28.56 271 SER B C 1
ATOM 4289 O O . SER B 1 271 ? -29.562 54.094 34.375 1 28.56 271 SER B O 1
ATOM 4291 N N . PRO B 1 272 ? -31.438 54.406 33.156 1 32.34 272 PRO B N 1
ATOM 4292 C CA . PRO B 1 272 ? -31.969 55.719 33.594 1 32.34 272 PRO B CA 1
ATOM 4293 C C . PRO B 1 272 ? -32.219 55.75 35.094 1 32.34 272 PRO B C 1
ATOM 4295 O O . PRO B 1 272 ? -32.156 54.719 35.781 1 32.34 272 PRO B O 1
ATOM 4298 N N . LEU B 1 273 ? -33.312 56.719 35.438 1 31.06 273 LEU B N 1
ATOM 4299 C CA . LEU B 1 273 ? -33.938 57.719 36.281 1 31.06 273 LEU B CA 1
ATOM 4300 C C . LEU B 1 273 ? -34.812 57.062 37.344 1 31.06 273 LEU B C 1
ATOM 4302 O O . LEU B 1 273 ? -35.719 56.312 37.031 1 31.06 273 LEU B O 1
ATOM 4306 N N . PRO B 1 274 ? -34.344 56.781 38.531 1 33 274 PRO B N 1
ATOM 4307 C CA . PRO B 1 274 ? -35.219 56.469 39.656 1 33 274 PRO B CA 1
ATOM 4308 C C . PRO B 1 274 ? -36.344 57.531 39.812 1 33 274 PRO B C 1
ATOM 4310 O O . PRO B 1 274 ? -36.125 58.719 39.594 1 33 274 PRO B O 1
ATOM 4313 N N . SER B 1 275 ? -37.688 57.344 39.5 1 23.42 275 SER B N 1
ATOM 4314 C CA . SER B 1 275 ? -38.594 57.875 40.531 1 23.42 275 SER B CA 1
ATOM 4315 C C . SER B 1 275 ? -38.344 57.156 41.875 1 23.42 275 SER B C 1
ATOM 4317 O O . SER B 1 275 ? -38.062 55.969 41.906 1 23.42 275 SER B O 1
#

Sequence (550 aa):
MTGPQTASEATGFIVSQPQKFVLTAFSGIALFIAIEVIILCFVTFKRYRGAYFWSLLVASCGLIVNCIGFIIFFFVAASPYVSVTLILIGWYCMVTGHSIVLWSRLHLVFRRPKYLRLILALIVTNAICLHVPITVLLYGAVTPTSPPSFERGYDIMERIQLIGFCLQEFLLSGIYIWQTSKLLRLRPQGAPYRVVLTRLLVINVVILALDATVVILEYAGLFSLQVFFKPLAYGLKLRLEYAILGSLIQLVTSGSYCGQIPSSEGVHDTSPLPSMTGPQTASEATGFIVSQPQKFVLTAFSGIALFIAIEVIILCFVTFKRYRGAYFWSLLVASCGLIVNCIGFIIFFFVAASPYVSVTLILIGWYCMVTGHSIVLWSRLHLVFRRPKYLRLILALIVTNAICLHVPITVLLYGAVTPTSPPSFERGYDIMERIQLIGFCLQEFLLSGIYIWQTSKLLRLRPQGAPYRVVLTRLLVINVVILALDATVVILEYAGLFSLQVFFKPLAYGLKLRLEYAILGSLIQLVTSGSYCGQIPSSEGVHDTSPLPS

Radius of gyration: 29.12 Å; Cα contacts (8 Å, |Δi|>4): 567; chains: 2; bounding box: 71×111×66 Å